Protein AF-A0A3P6S3J5-F1 (afdb_monomer)

Radius of gyration: 39.76 Å; Cα contacts (8 Å, |Δi|>4): 677; chains: 1; bounding box: 127×67×126 Å

Mean predicted aligned error: 17.48 Å

Sequence (407 aa):
DTSRRCYVRQARTKGVYGDCRWEYVPLNKKGSDGKDLYALHINPLEGKDSGTLGDWAENASVNATPPWREPFCREYYTHTTMLVINKPVKVLTCVEMFKDFELLQEANIPGLDASSAKSMTGMFKGTPSLKKLCIKSTFRIAEDAGLDEAGTRAGTHWARKANREDGAEVDQDKQVFESVRALADFHNEKTKRSSDVNTESYLRITPKLVVTFDKGADDVRGTMDPQQFSYGEEKALTKNAYQRDGHAFVGWEDVAGNSYADEELFKNTYPDEDKSIVLTTQWEAHNSSTISDVSGPGTEKVSDKVCEGEGGNQLEGEQCHQDGLVSELTKLQGSTLLANHEPVLSDPAISTLEGPAGRAEQLEPVVSEEPELQNIGLGEPNRGDLPDVPVQATKPEQPVDQATQSE

Organism: Cylicostephanus goldi (NCBI:txid71465)

pLDDT: mean 73.44, std 27.72, range [25.38, 98.69]

Secondary structure (DSSP, 8-state):
--------PPP--EEEETTEEEEEEEEEEE-TTSPEEEEEEEEEPTT-S-EEE--TTTT-SS----TTTSGGGHHHHTTEEEEE--S-EEES--TTTTTT-TT--EEE-TTEE-TT-S--TTTTTT-TT--EEEEETTPPPPGGGSTTTTTTTT-SEEEEPP--TT----GGG--EESSHHHHHHHHHHHTTT-SS--EEEEEEE--EEEEEEE-SSTT-B-----EEEETT-EEEPPPP--B-TTEEEEEEEETT--EE-TT-EEE----SS-EEEEEEEEEEE---------------------------------------------------------PPP-----------------------------------------------PPPPP----------

Nearest PDB structures (foldseek):
  7yl4-assembly2_B  TM=4.710E-01  e=2.120E-02  Lactococcus lactis subsp. lactis
  7yl5-assembly2_B  TM=4.310E-01  e=3.174E-02  Lactococcus lactis subsp. lactis
  7yl6-assembly1_A  TM=3.461E-01  e=2.670E-02  Lactococcus lactis subsp. lactis
  6rqh-assembly1_N  TM=1.604E-01  e=5.062E+00  Saccharomyces cerevisiae

Structure (mmCIF, N/CA/C/O backbone):
data_AF-A0A3P6S3J5-F1
#
_entry.id   AF-A0A3P6S3J5-F1
#
loop_
_atom_site.group_PDB
_atom_site.id
_atom_site.type_symbol
_atom_site.label_atom_id
_atom_site.label_alt_id
_atom_site.label_comp_id
_atom_site.label_asym_id
_atom_site.label_entity_id
_atom_site.label_seq_id
_atom_site.pdbx_PDB_ins_code
_atom_site.Cartn_x
_atom_site.Cartn_y
_atom_site.Cartn_z
_atom_site.occupancy
_atom_site.B_iso_or_equiv
_atom_site.auth_seq_id
_atom_site.auth_comp_id
_atom_site.auth_asym_id
_atom_site.auth_atom_id
_atom_site.pdbx_PDB_model_num
ATOM 1 N N . ASP A 1 1 ? 9.937 -18.640 55.250 1.00 44.72 1 ASP A N 1
ATOM 2 C CA . ASP A 1 1 ? 9.292 -19.188 54.050 1.00 44.72 1 ASP A CA 1
ATOM 3 C C . ASP A 1 1 ? 8.606 -18.048 53.302 1.00 44.72 1 ASP A C 1
ATOM 5 O O . ASP A 1 1 ? 7.521 -17.619 53.672 1.00 44.72 1 ASP A O 1
ATOM 9 N N . THR A 1 2 ? 9.319 -17.414 52.370 1.00 45.62 2 THR A N 1
ATOM 10 C CA . THR A 1 2 ? 8.821 -16.271 51.592 1.00 45.62 2 THR A CA 1
ATOM 11 C C . THR A 1 2 ? 8.335 -16.781 50.243 1.00 45.62 2 THR A C 1
ATOM 13 O O . THR A 1 2 ? 9.068 -16.784 49.255 1.00 45.62 2 THR A O 1
ATOM 16 N N . SER A 1 3 ? 7.076 -17.222 50.204 1.00 47.31 3 SER A N 1
ATOM 17 C CA . SER A 1 3 ? 6.379 -17.529 48.954 1.00 47.31 3 SER A CA 1
ATOM 18 C C . SER A 1 3 ? 6.344 -16.272 48.074 1.00 47.31 3 SER A C 1
ATOM 20 O O . SER A 1 3 ? 5.560 -15.346 48.297 1.00 47.31 3 SER A O 1
ATOM 22 N N . ARG A 1 4 ? 7.241 -16.209 47.081 1.00 50.59 4 ARG A N 1
ATOM 23 C CA . ARG A 1 4 ? 7.171 -15.232 45.991 1.00 50.59 4 ARG A CA 1
ATOM 24 C C . ARG A 1 4 ? 5.933 -15.569 45.166 1.00 50.59 4 ARG A C 1
ATOM 26 O O . ARG A 1 4 ? 5.935 -16.530 44.402 1.00 50.59 4 ARG A O 1
ATOM 33 N N . ARG A 1 5 ? 4.872 -14.777 45.322 1.00 56.22 5 ARG A N 1
ATOM 34 C CA . ARG A 1 5 ? 3.719 -14.821 44.418 1.00 56.22 5 ARG A CA 1
ATOM 35 C C . ARG A 1 5 ? 4.158 -14.273 43.063 1.00 56.22 5 ARG A C 1
ATOM 37 O O . ARG A 1 5 ? 4.321 -13.067 42.897 1.00 56.22 5 ARG A O 1
ATOM 44 N N . CYS A 1 6 ? 4.377 -15.163 42.107 1.00 55.47 6 CYS A N 1
ATOM 45 C CA . CYS A 1 6 ? 4.546 -14.796 40.710 1.00 55.47 6 CYS A CA 1
ATOM 46 C C . CYS A 1 6 ? 3.151 -14.559 40.119 1.00 55.47 6 CYS A C 1
ATOM 48 O O . CYS A 1 6 ? 2.365 -15.495 40.001 1.00 55.47 6 CYS A O 1
ATOM 50 N N . TYR A 1 7 ? 2.824 -13.317 39.761 1.00 55.00 7 TYR A N 1
ATOM 51 C CA . TYR A 1 7 ? 1.619 -13.035 38.984 1.00 55.00 7 TYR A CA 1
ATOM 52 C C . TYR A 1 7 ? 1.885 -13.412 37.525 1.00 55.00 7 TYR A C 1
ATOM 54 O O . TYR A 1 7 ? 2.665 -12.750 36.840 1.00 55.00 7 TYR A O 1
ATOM 62 N N . VAL A 1 8 ? 1.251 -14.480 37.044 1.00 57.41 8 VAL A N 1
ATOM 63 C CA . VAL A 1 8 ? 1.220 -14.799 35.613 1.00 57.41 8 VAL A CA 1
ATOM 64 C C . VAL A 1 8 ? 0.181 -13.879 34.976 1.00 57.41 8 VAL A C 1
ATOM 66 O O . VAL A 1 8 ? -0.997 -13.942 35.324 1.00 57.41 8 VAL A O 1
ATOM 69 N N . ARG A 1 9 ? 0.599 -12.983 34.072 1.00 58.12 9 ARG A N 1
ATOM 70 C CA . ARG A 1 9 ? -0.354 -12.182 33.290 1.00 58.12 9 ARG A CA 1
ATOM 71 C C . ARG A 1 9 ? -1.135 -13.124 32.379 1.00 58.12 9 ARG A C 1
ATOM 73 O O . ARG A 1 9 ? -0.548 -13.782 31.527 1.00 58.12 9 ARG A O 1
ATOM 80 N N . GLN A 1 10 ? -2.449 -13.186 32.566 1.00 62.53 10 GLN A N 1
ATOM 81 C CA . GLN A 1 10 ? -3.323 -13.978 31.712 1.00 62.53 10 GLN A CA 1
ATOM 82 C C . GLN A 1 10 ? -3.428 -13.297 30.344 1.00 62.53 10 GLN A C 1
ATOM 84 O O . GLN A 1 10 ? -3.779 -12.119 30.253 1.00 62.53 10 GLN A O 1
ATOM 89 N N . ALA A 1 11 ? -3.091 -14.029 29.285 1.00 75.50 11 ALA A N 1
ATOM 90 C CA . ALA A 1 11 ? -3.279 -13.564 27.921 1.00 75.50 11 ALA A CA 1
ATOM 91 C C . ALA A 1 11 ? -4.762 -13.248 27.676 1.00 75.50 11 ALA A C 1
ATOM 93 O O . ALA A 1 11 ? -5.639 -14.037 28.038 1.00 75.50 11 ALA A O 1
ATOM 94 N N . ARG A 1 12 ? -5.045 -12.095 27.061 1.00 84.69 12 ARG A N 1
ATOM 95 C CA . ARG A 1 12 ? -6.411 -11.671 26.742 1.00 84.69 12 ARG A CA 1
ATOM 96 C C . ARG A 1 12 ? -6.571 -11.571 25.235 1.00 84.69 12 ARG A C 1
ATOM 98 O O . ARG A 1 12 ? -6.065 -10.648 24.612 1.00 84.69 12 ARG A O 1
ATOM 105 N N . THR A 1 13 ? -7.310 -12.515 24.668 1.00 93.25 13 THR A N 1
ATOM 106 C CA . THR A 1 13 ? -7.604 -12.554 23.230 1.00 93.25 13 THR A CA 1
ATOM 107 C C . THR A 1 13 ? -8.918 -11.884 22.869 1.00 93.25 13 THR A C 1
ATOM 109 O O . THR A 1 13 ? -9.189 -11.704 21.692 1.00 93.25 13 THR A O 1
ATOM 112 N N . LYS A 1 14 ? -9.746 -11.511 23.848 1.00 96.12 14 LYS A N 1
ATOM 113 C CA . LYS A 1 14 ? -11.037 -10.863 23.616 1.00 96.12 14 LYS A CA 1
ATOM 114 C C . LYS A 1 14 ? -11.444 -9.939 24.754 1.00 96.12 14 LYS A C 1
ATOM 116 O O . LYS A 1 14 ? -11.035 -10.115 25.908 1.00 96.12 14 LYS A O 1
ATOM 121 N N . GLY A 1 15 ? -12.312 -8.985 24.459 1.00 95.62 15 GLY A N 1
ATOM 122 C CA . GLY A 1 15 ? -12.855 -8.077 25.455 1.00 95.62 15 GLY A CA 1
ATOM 123 C C . GLY A 1 15 ? -14.057 -7.295 24.957 1.00 95.62 15 GLY A C 1
ATOM 124 O O . GLY A 1 15 ? -14.462 -7.403 23.805 1.00 95.62 15 GLY A O 1
ATOM 125 N N . VAL A 1 16 ? -14.623 -6.512 25.869 1.00 96.38 16 VAL A N 1
ATOM 126 C CA . VAL A 1 16 ? -15.718 -5.579 25.603 1.00 96.38 16 VAL A CA 1
ATOM 127 C C . VAL A 1 16 ? -15.215 -4.180 25.919 1.00 96.38 16 VAL A C 1
ATOM 129 O O . VAL A 1 16 ? -14.480 -3.998 26.894 1.00 96.38 16 VAL A O 1
ATOM 132 N N . TYR A 1 17 ? -15.577 -3.213 25.086 1.00 95.31 17 TYR A N 1
ATOM 133 C CA . TYR A 1 17 ? -15.304 -1.802 25.316 1.00 95.31 17 TYR A CA 1
ATOM 134 C C . TYR A 1 17 ? -16.417 -0.961 24.692 1.00 95.31 17 TYR A C 1
ATOM 136 O O . TYR A 1 17 ? -16.698 -1.087 23.499 1.00 95.31 17 TYR A O 1
ATOM 144 N N . GLY A 1 18 ? -17.079 -0.143 25.512 1.00 94.19 18 GLY A N 1
ATOM 145 C CA . GLY A 1 18 ? -18.367 0.442 25.141 1.00 94.19 18 GLY A CA 1
ATOM 146 C C . GLY A 1 18 ? -19.374 -0.651 24.771 1.00 94.19 18 GLY A C 1
ATOM 147 O O . GLY A 1 18 ? -19.492 -1.662 25.461 1.00 94.19 18 GLY A O 1
ATOM 148 N N . ASP A 1 19 ? -20.035 -0.470 23.632 1.00 96.06 19 ASP A N 1
ATOM 149 C CA . ASP A 1 19 ? -21.041 -1.389 23.087 1.00 96.06 19 ASP A CA 1
ATOM 150 C C . ASP A 1 19 ? -20.482 -2.380 22.059 1.00 96.06 19 ASP A C 1
ATOM 152 O O . ASP A 1 19 ? -21.228 -2.971 21.272 1.00 96.06 19 ASP A O 1
ATOM 156 N N . CYS A 1 20 ? -19.162 -2.557 22.047 1.00 97.94 20 CYS A N 1
ATOM 157 C CA . CYS A 1 20 ? -18.472 -3.408 21.090 1.00 97.94 20 CYS A CA 1
ATOM 158 C C . CYS A 1 20 ? -17.677 -4.510 21.787 1.00 97.94 20 CYS A C 1
ATOM 160 O O . CYS A 1 20 ? -17.110 -4.323 22.866 1.00 97.94 20 CYS A O 1
ATOM 162 N N . ARG A 1 21 ? -17.575 -5.653 21.113 1.00 97.44 21 ARG A N 1
ATOM 163 C CA . ARG A 1 21 ? -16.628 -6.726 21.409 1.00 97.44 21 ARG A CA 1
ATOM 164 C C . ARG A 1 21 ? -15.455 -6.658 20.441 1.00 97.44 21 ARG A C 1
ATOM 166 O O . ARG A 1 21 ? -15.646 -6.454 19.243 1.00 97.44 21 ARG A O 1
ATOM 173 N N . TRP A 1 22 ? -14.258 -6.882 20.961 1.00 98.12 22 TRP A N 1
ATOM 174 C CA . TRP A 1 22 ? -13.060 -7.125 20.167 1.00 98.12 22 TRP A CA 1
ATOM 175 C C . TRP A 1 22 ? -12.537 -8.530 20.450 1.00 98.12 22 TRP A C 1
ATOM 177 O O . TRP A 1 22 ? -12.626 -9.009 21.584 1.00 98.12 22 TRP A O 1
ATOM 187 N N . GLU A 1 23 ? -11.995 -9.194 19.435 1.00 98.00 23 GLU A N 1
ATOM 188 C CA . GLU A 1 23 ? -11.383 -10.513 19.578 1.00 98.00 23 GLU A CA 1
ATOM 189 C C . GLU A 1 23 ? -10.302 -10.784 18.529 1.00 98.00 23 GLU A C 1
ATOM 191 O O . GLU A 1 23 ? -10.434 -10.409 17.366 1.00 98.00 23 GLU A O 1
ATOM 196 N N . TYR A 1 24 ? -9.252 -11.484 18.946 1.00 98.25 24 TYR A N 1
ATOM 197 C CA . TYR A 1 24 ? -8.249 -12.086 18.083 1.00 98.25 24 TYR A CA 1
ATOM 198 C C . TYR A 1 24 ? -8.697 -13.495 17.706 1.00 98.25 24 TYR A C 1
ATOM 200 O O . TYR A 1 24 ? -8.705 -14.404 18.539 1.00 98.25 24 TYR A O 1
ATOM 208 N N . VAL A 1 25 ? -9.068 -13.670 16.442 1.00 97.69 25 VAL A N 1
ATOM 209 C CA . VAL A 1 25 ? -9.497 -14.944 15.865 1.00 97.69 25 VAL A CA 1
ATOM 210 C C . VAL A 1 25 ? -8.290 -15.616 15.201 1.00 97.69 25 VAL A C 1
ATOM 212 O O . VAL A 1 25 ? -7.698 -15.014 14.302 1.00 97.69 25 VAL A O 1
ATOM 215 N N . PRO A 1 26 ? -7.893 -16.835 15.610 1.00 96.62 26 PRO A N 1
ATOM 216 C CA . PRO A 1 26 ? -6.816 -17.569 14.949 1.00 96.62 26 PRO A CA 1
ATOM 217 C C . PRO A 1 26 ? -7.159 -17.870 13.488 1.00 96.62 26 PRO A C 1
ATOM 219 O O . PRO A 1 26 ? -8.262 -18.316 13.177 1.00 96.62 26 PRO A O 1
ATOM 222 N N . LEU A 1 27 ? -6.193 -17.687 12.590 1.00 96.44 27 LEU A N 1
ATOM 223 C CA . LEU A 1 27 ? -6.346 -17.961 11.157 1.00 96.44 27 LEU A CA 1
ATOM 224 C C . LEU A 1 27 ? -5.968 -19.394 10.763 1.00 96.44 27 LEU A C 1
ATOM 226 O O . LEU A 1 27 ? -5.985 -19.718 9.577 1.00 96.44 27 LEU A O 1
ATOM 230 N N . ASN A 1 28 ? -5.585 -20.239 11.729 1.00 94.38 28 ASN A N 1
ATOM 231 C CA . ASN A 1 28 ? -5.026 -21.578 11.493 1.00 94.38 28 ASN A CA 1
ATOM 232 C C . ASN A 1 28 ? -3.849 -21.561 10.497 1.00 94.38 28 ASN A C 1
ATOM 234 O O . ASN A 1 28 ? -3.666 -22.476 9.696 1.00 94.38 28 ASN A O 1
ATOM 238 N N . LYS A 1 29 ? -3.057 -20.484 10.538 1.00 95.06 29 LYS A N 1
ATOM 239 C CA . LYS A 1 29 ? -1.843 -20.273 9.747 1.00 95.06 29 LYS A CA 1
ATOM 240 C C . LYS A 1 29 ? -0.713 -19.880 10.682 1.00 95.06 29 LYS A C 1
ATOM 242 O O . LYS A 1 29 ? -0.954 -19.215 11.690 1.00 95.06 29 LYS A O 1
ATOM 247 N N . LYS A 1 30 ? 0.508 -20.261 10.319 1.00 94.81 30 LYS A N 1
ATOM 248 C CA . LYS A 1 30 ? 1.717 -19.881 11.046 1.00 94.81 30 LYS A CA 1
ATOM 249 C C . LYS A 1 30 ? 2.467 -18.771 10.315 1.00 94.81 30 LYS A C 1
ATOM 251 O O . LYS A 1 30 ? 2.513 -18.765 9.085 1.00 94.81 30 LYS A O 1
ATOM 256 N N . GLY A 1 31 ? 3.032 -17.840 11.076 1.00 92.44 31 GLY A N 1
ATOM 257 C CA . GLY A 1 31 ? 3.996 -16.863 10.589 1.00 92.44 31 GLY A CA 1
ATOM 258 C C . GLY A 1 31 ? 5.340 -17.513 10.268 1.00 92.44 31 GLY A C 1
ATOM 259 O O . GLY A 1 31 ? 5.565 -18.694 10.539 1.00 92.44 31 GLY A O 1
ATOM 260 N N . SER A 1 32 ? 6.264 -16.725 9.719 1.00 90.31 32 SER A N 1
ATOM 261 C CA . SER A 1 32 ? 7.638 -17.168 9.443 1.00 90.31 32 SER A CA 1
ATOM 262 C C . SER A 1 32 ? 8.404 -17.584 10.703 1.00 90.31 32 SER A C 1
ATOM 264 O O . SER A 1 32 ? 9.364 -18.340 10.616 1.00 90.31 32 SER A O 1
ATOM 266 N N . ASP A 1 33 ? 7.981 -17.104 11.870 1.00 92.75 33 ASP A N 1
ATOM 267 C CA . ASP A 1 33 ? 8.533 -17.446 13.180 1.00 92.75 33 ASP A CA 1
ATOM 268 C C . ASP A 1 33 ? 7.854 -18.670 13.831 1.00 92.75 33 ASP A C 1
ATOM 270 O O . ASP A 1 33 ? 8.162 -19.022 14.969 1.00 92.75 33 ASP A O 1
ATOM 274 N N . GLY A 1 34 ? 6.922 -19.324 13.127 1.00 93.69 34 GLY A N 1
ATOM 275 C CA . GLY A 1 34 ? 6.191 -20.497 13.606 1.00 93.69 34 GLY A CA 1
ATOM 276 C C . GLY A 1 34 ? 5.032 -20.195 14.564 1.00 93.69 34 GLY A C 1
ATOM 277 O O . GLY A 1 34 ? 4.381 -21.137 15.031 1.00 93.69 34 GLY A O 1
ATOM 278 N N . LYS A 1 35 ? 4.733 -18.922 14.857 1.00 94.00 35 LYS A N 1
ATOM 279 C CA . LYS A 1 35 ? 3.610 -18.529 15.726 1.00 94.00 35 LYS A CA 1
ATOM 280 C C . LYS A 1 35 ? 2.300 -18.409 14.965 1.00 94.00 35 LYS A C 1
ATOM 282 O O . LYS A 1 35 ? 2.291 -18.243 13.750 1.00 94.00 35 LYS A O 1
ATOM 287 N N . ASP A 1 36 ? 1.183 -18.538 15.677 1.00 95.75 36 ASP A N 1
ATOM 288 C CA . ASP A 1 36 ? -0.149 -18.402 15.082 1.00 95.75 36 ASP A CA 1
ATOM 289 C C . ASP A 1 36 ? -0.396 -16.983 14.572 1.00 95.75 36 ASP A C 1
ATOM 291 O O . ASP A 1 36 ? -0.027 -16.004 15.216 1.00 9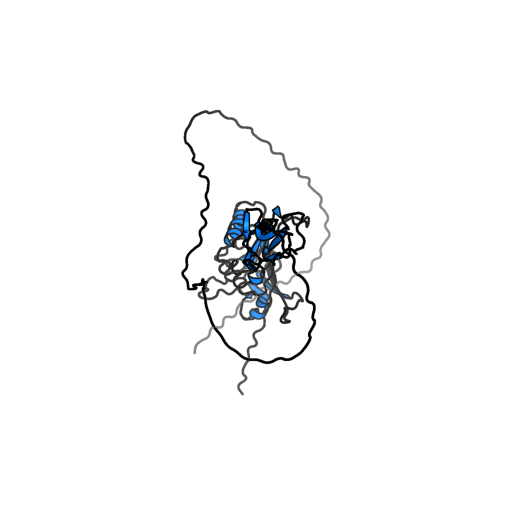5.75 36 ASP A O 1
ATOM 295 N N . LEU A 1 37 ? -1.045 -16.889 13.415 1.00 97.69 37 LEU A N 1
ATOM 296 C CA . LEU A 1 37 ? -1.517 -15.633 12.847 1.00 97.69 37 LEU A CA 1
ATOM 297 C C . LEU A 1 37 ? -2.981 -15.405 13.208 1.00 97.69 37 LEU A C 1
ATOM 299 O O . LEU A 1 37 ? -3.774 -16.350 13.268 1.00 97.69 37 LEU A O 1
ATOM 303 N N . TYR A 1 38 ? -3.347 -14.140 13.380 1.00 98.25 38 TYR A N 1
ATOM 304 C CA . TYR A 1 38 ? -4.674 -13.744 13.839 1.00 98.25 38 TYR A CA 1
ATOM 305 C C . TYR A 1 38 ? -5.348 -12.748 12.893 1.00 98.25 38 TYR A C 1
ATOM 307 O O . TYR A 1 38 ? -4.692 -12.025 12.133 1.00 98.25 38 TYR A O 1
ATOM 315 N N . ALA A 1 39 ? -6.673 -12.697 12.982 1.00 98.50 39 ALA A N 1
ATOM 316 C CA . ALA A 1 39 ? -7.483 -11.566 12.563 1.00 98.50 39 ALA A CA 1
ATOM 317 C C . ALA A 1 39 ? -8.050 -10.862 13.800 1.00 98.50 39 ALA A C 1
ATOM 319 O O . ALA A 1 39 ? -8.567 -11.525 14.698 1.00 98.50 39 ALA A O 1
ATOM 320 N N . LEU A 1 40 ? -7.990 -9.533 13.845 1.00 98.69 40 LEU A N 1
ATOM 321 C CA . LEU A 1 40 ? -8.682 -8.751 14.867 1.00 98.69 40 LEU A CA 1
ATOM 322 C C . LEU A 1 40 ? -10.076 -8.390 14.357 1.00 98.69 40 LEU A C 1
ATOM 324 O O . LEU A 1 40 ? -10.226 -7.648 13.387 1.00 98.69 40 LEU A O 1
ATOM 328 N N . HIS A 1 41 ? -11.092 -8.905 15.036 1.00 98.62 41 HIS A N 1
ATOM 329 C CA . HIS A 1 41 ? -12.488 -8.590 14.781 1.00 98.62 41 HIS A CA 1
ATOM 330 C C . HIS A 1 41 ? -12.963 -7.567 15.807 1.00 98.62 41 HIS A C 1
ATOM 332 O O . HIS A 1 41 ? -12.813 -7.794 17.007 1.00 98.62 41 HIS A O 1
ATOM 338 N N . ILE A 1 42 ? -13.584 -6.477 15.355 1.00 98.44 42 ILE A N 1
ATOM 339 C CA . ILE A 1 42 ? -14.280 -5.525 16.230 1.00 98.44 42 ILE A CA 1
ATOM 340 C C . ILE A 1 42 ? -15.710 -5.398 15.723 1.00 98.44 42 ILE A C 1
ATOM 342 O O . ILE A 1 42 ? -15.941 -5.026 14.576 1.00 98.44 42 ILE A O 1
ATOM 346 N N . ASN A 1 43 ? -16.673 -5.755 16.566 1.00 97.50 43 ASN A N 1
ATOM 347 C CA . ASN A 1 43 ? -18.085 -5.795 16.204 1.00 97.50 43 ASN A CA 1
ATOM 348 C C . ASN A 1 43 ? -18.950 -5.271 17.354 1.00 97.50 43 ASN A C 1
ATOM 350 O O . ASN A 1 43 ? -18.525 -5.351 18.510 1.00 97.50 43 ASN A O 1
ATOM 354 N N . PRO A 1 44 ? -20.182 -4.817 17.078 1.00 98.00 44 PRO A N 1
ATOM 355 C CA . PRO A 1 44 ? -21.180 -4.601 18.116 1.00 98.00 44 PRO A CA 1
ATOM 356 C C . PRO A 1 44 ? -21.368 -5.850 18.987 1.00 98.00 44 PRO A C 1
ATOM 358 O O . PRO A 1 44 ? -21.107 -6.980 18.549 1.00 98.00 44 PRO A O 1
ATOM 361 N N . LEU A 1 45 ? -21.820 -5.652 20.225 1.00 96.88 45 LEU A N 1
ATOM 362 C CA . LEU A 1 45 ? -22.255 -6.756 21.081 1.00 96.88 45 LEU A CA 1
ATOM 363 C C . LEU A 1 45 ? -23.363 -7.580 20.405 1.00 96.88 45 LEU A C 1
ATOM 365 O O . LEU A 1 45 ? -24.078 -7.105 19.522 1.00 96.88 45 LEU A O 1
ATOM 369 N N . GLU A 1 46 ? -23.482 -8.842 20.812 1.00 93.62 46 GLU A N 1
ATOM 370 C CA . GLU A 1 46 ? -24.476 -9.762 20.261 1.00 93.62 46 GLU A CA 1
ATOM 371 C C . GLU A 1 46 ? -25.897 -9.187 20.386 1.00 93.62 46 GLU A C 1
ATOM 373 O O . GLU A 1 46 ? -26.244 -8.569 21.391 1.00 93.62 46 GLU A O 1
ATOM 378 N N . GLY A 1 47 ? -26.697 -9.338 19.327 1.00 92.56 47 GLY A N 1
ATOM 379 C CA . GLY A 1 47 ? -28.038 -8.756 19.238 1.00 92.56 47 GLY A CA 1
ATOM 380 C C . GLY A 1 47 ? -28.091 -7.263 18.889 1.00 92.56 47 GLY A C 1
ATOM 381 O O . GLY A 1 47 ? -29.190 -6.743 18.725 1.00 92.56 47 GLY A O 1
ATOM 382 N N . LYS A 1 48 ? -26.952 -6.568 18.741 1.00 94.50 48 LYS A N 1
ATOM 383 C CA . LYS A 1 48 ? -26.915 -5.173 18.272 1.00 94.50 48 LYS A CA 1
ATOM 384 C C . LYS A 1 48 ? -26.575 -5.070 16.781 1.00 94.50 48 LYS A C 1
ATOM 386 O O . LYS A 1 48 ? -25.660 -5.738 16.282 1.00 94.50 48 LYS A O 1
ATOM 391 N N . ASP A 1 49 ? -27.272 -4.170 16.090 1.00 94.50 49 ASP A N 1
ATOM 392 C CA . ASP A 1 49 ? -27.004 -3.823 14.686 1.00 94.50 49 ASP A CA 1
ATOM 393 C C . ASP A 1 49 ? -25.880 -2.794 14.535 1.00 94.50 49 ASP A C 1
ATOM 395 O O . ASP A 1 49 ? -25.233 -2.718 13.491 1.00 94.50 49 ASP A O 1
ATOM 399 N N . SER A 1 50 ? -25.603 -2.034 15.595 1.00 96.75 50 SER A N 1
ATOM 400 C CA . SER A 1 50 ? -24.517 -1.062 15.664 1.00 96.75 50 SER A CA 1
ATOM 401 C C . SER A 1 50 ? -23.923 -0.988 17.070 1.00 96.75 50 SER A C 1
ATOM 403 O O . SER A 1 50 ? -24.538 -1.401 18.055 1.00 96.75 50 SER A O 1
ATOM 405 N N . GLY A 1 51 ? -22.695 -0.489 17.167 1.00 97.19 51 GLY A N 1
ATOM 406 C CA . GLY A 1 51 ? -21.987 -0.323 18.432 1.00 97.19 51 GLY A CA 1
ATOM 407 C C . GLY A 1 51 ? -21.222 0.991 18.470 1.00 97.19 51 GLY A C 1
ATOM 408 O O . GLY A 1 51 ? -20.898 1.561 17.431 1.00 97.19 51 GLY A O 1
ATOM 409 N N . THR A 1 52 ? -20.931 1.471 19.675 1.00 97.44 52 THR A N 1
ATOM 410 C CA . THR A 1 52 ? -20.056 2.626 19.901 1.00 97.44 52 THR A CA 1
ATOM 411 C C . THR A 1 52 ? -18.880 2.195 20.766 1.00 97.44 52 THR A C 1
ATOM 413 O O . THR A 1 52 ? -19.075 1.639 21.850 1.00 97.44 52 THR A O 1
ATOM 416 N N . LEU A 1 53 ? -17.661 2.425 20.285 1.00 95.94 53 LEU A N 1
ATOM 417 C CA . LEU A 1 53 ? -16.449 2.326 21.094 1.00 95.94 53 LEU A CA 1
ATOM 418 C C . LEU A 1 53 ? -16.275 3.616 21.903 1.00 95.94 53 LEU A C 1
ATOM 420 O O . LEU A 1 53 ? -16.521 4.709 21.395 1.00 95.94 53 LEU A O 1
ATOM 424 N N . GLY A 1 54 ? -15.832 3.483 23.154 1.00 89.12 54 GLY A N 1
ATOM 425 C CA . GLY A 1 54 ? -15.489 4.631 23.996 1.00 89.12 54 GLY A CA 1
ATOM 426 C C . GLY A 1 54 ? -14.260 5.403 23.497 1.00 89.12 54 GLY A C 1
ATOM 427 O O . GLY A 1 54 ? -13.611 5.020 22.522 1.00 89.12 54 GLY A O 1
ATOM 428 N N . ASP A 1 55 ? -13.926 6.484 24.193 1.00 91.62 55 ASP A N 1
ATOM 429 C CA . ASP A 1 55 ? -12.738 7.290 23.921 1.00 91.62 55 ASP A CA 1
ATOM 430 C C . ASP A 1 55 ? -11.568 6.844 24.817 1.00 91.62 55 ASP A C 1
ATOM 432 O O . ASP A 1 55 ? -11.489 7.210 25.989 1.00 91.62 55 ASP A O 1
ATOM 436 N N . TRP A 1 56 ? -10.642 6.041 24.282 1.00 92.50 56 TRP A N 1
ATOM 437 C CA . TRP A 1 56 ? -9.433 5.627 25.017 1.00 92.50 56 TRP A CA 1
ATOM 438 C C . TRP A 1 56 ? -8.343 6.711 25.057 1.00 92.50 56 TRP A C 1
ATOM 440 O O . TRP A 1 56 ? -7.286 6.493 25.650 1.00 92.50 56 TRP A O 1
ATOM 450 N N . ALA A 1 57 ? -8.575 7.867 24.429 1.00 88.44 57 ALA A N 1
ATOM 451 C CA . ALA A 1 57 ? -7.633 8.978 24.353 1.00 88.44 57 ALA A CA 1
ATOM 452 C C . ALA A 1 57 ? -8.060 10.197 25.191 1.00 88.44 57 ALA A C 1
ATOM 454 O O . ALA A 1 57 ? -7.264 11.122 25.332 1.00 88.44 57 ALA A O 1
ATOM 455 N N . GLU A 1 58 ? -9.262 10.195 25.784 1.00 80.19 58 GLU A N 1
ATOM 456 C CA . GLU A 1 58 ? -9.884 11.357 26.445 1.00 80.19 58 GLU A CA 1
ATOM 457 C C . GLU A 1 58 ? -9.005 12.034 27.514 1.00 80.19 58 GLU A C 1
ATOM 459 O O . GLU A 1 58 ? -9.112 13.238 27.718 1.00 80.19 58 GLU A O 1
ATOM 464 N N . ASN A 1 59 ? -8.094 11.287 28.150 1.00 67.94 59 ASN A N 1
ATOM 465 C CA . ASN A 1 59 ? -7.180 11.787 29.187 1.00 67.94 59 ASN A CA 1
ATOM 466 C C . ASN A 1 59 ? -5.713 11.368 28.969 1.00 67.94 59 ASN A C 1
ATOM 468 O O . ASN A 1 59 ? -4.918 11.349 29.912 1.00 67.94 59 ASN A O 1
ATOM 472 N N . ALA A 1 60 ? -5.338 10.967 27.753 1.00 65.69 60 ALA A N 1
ATOM 473 C CA . ALA A 1 60 ? -3.996 10.461 27.493 1.00 65.69 60 ALA A CA 1
ATOM 474 C C . ALA A 1 60 ? -2.977 11.615 27.430 1.00 65.69 60 ALA A C 1
ATOM 476 O O . ALA A 1 60 ? -2.851 12.285 26.410 1.00 65.69 60 ALA A O 1
ATOM 477 N N . SER A 1 61 ? -2.220 11.839 28.512 1.00 55.81 61 SER A N 1
ATOM 478 C CA . SER A 1 61 ? -1.070 12.760 28.501 1.00 55.81 61 SER A CA 1
ATOM 479 C C . SER A 1 61 ? 0.153 12.160 27.792 1.00 55.81 61 SER A C 1
ATOM 481 O O . SER A 1 61 ? 0.982 12.903 27.273 1.00 55.81 61 SER A O 1
ATOM 483 N N . VAL A 1 62 ? 0.248 10.822 27.742 1.00 54.50 62 VAL A N 1
ATOM 484 C CA . VAL A 1 62 ? 1.248 10.038 27.000 1.00 54.50 62 VAL A CA 1
ATOM 485 C C . VAL A 1 62 ? 0.622 8.676 26.629 1.00 54.50 62 VAL A C 1
ATOM 487 O O . VAL A 1 62 ? 0.108 7.992 27.509 1.00 54.50 62 VAL A O 1
ATOM 490 N N . ASN A 1 63 ? 0.683 8.264 25.355 1.00 63.78 63 ASN A N 1
ATOM 491 C CA . ASN A 1 63 ? 0.288 6.936 24.833 1.00 63.78 63 ASN A CA 1
ATOM 492 C C . ASN A 1 63 ? -1.185 6.508 25.032 1.00 63.78 63 ASN A C 1
ATOM 494 O O . ASN A 1 63 ? -1.487 5.609 25.821 1.00 63.78 63 ASN A O 1
ATOM 498 N N . ALA A 1 64 ? -2.102 7.072 24.238 1.00 83.69 64 ALA A N 1
ATOM 499 C CA . ALA A 1 64 ? -3.460 6.538 24.112 1.00 83.69 64 ALA A CA 1
ATOM 500 C C . ALA A 1 64 ? -3.415 5.102 23.551 1.00 83.69 64 ALA A C 1
ATOM 502 O O . ALA A 1 64 ? -3.020 4.885 22.407 1.00 83.69 64 ALA A O 1
ATOM 503 N N . THR A 1 65 ? -3.797 4.114 24.362 1.00 91.50 65 THR A N 1
ATOM 504 C CA . THR A 1 65 ? -3.711 2.692 23.996 1.00 91.50 65 THR A CA 1
ATOM 505 C C . THR A 1 65 ? -5.114 2.094 23.932 1.00 91.50 65 THR A C 1
ATOM 507 O O . THR A 1 65 ? -5.797 2.061 24.955 1.00 91.50 65 THR A O 1
ATOM 510 N N . PRO A 1 66 ? -5.580 1.613 22.764 1.00 94.69 66 PRO A N 1
ATOM 511 C CA . PRO A 1 66 ? -6.871 0.945 22.692 1.00 94.69 66 PRO A CA 1
ATOM 512 C C . PRO A 1 66 ? -6.835 -0.408 23.428 1.00 94.69 66 PRO A C 1
ATOM 514 O O . PRO A 1 66 ? -5.776 -1.040 23.508 1.00 94.69 66 PRO A O 1
ATOM 517 N N . PRO A 1 67 ? -7.989 -0.936 23.881 1.00 94.62 67 PRO A N 1
ATOM 518 C CA . PRO A 1 67 ? -8.060 -2.167 24.680 1.00 94.62 67 PRO A CA 1
ATOM 519 C C . PRO A 1 67 ? -7.392 -3.403 24.055 1.00 94.62 67 PRO A C 1
ATOM 521 O O . PRO A 1 67 ? -6.908 -4.282 24.768 1.00 94.62 67 PRO A O 1
ATOM 524 N N . TRP A 1 68 ? -7.362 -3.488 22.723 1.00 96.06 68 TRP A N 1
ATOM 525 C CA . TRP A 1 68 ? -6.727 -4.584 21.987 1.00 96.06 68 TRP A CA 1
ATOM 526 C C . TRP A 1 68 ? -5.218 -4.385 21.773 1.00 96.06 68 TRP A C 1
ATOM 528 O O . TRP A 1 68 ? -4.551 -5.339 21.386 1.00 96.06 68 TRP A O 1
ATOM 538 N N . ARG A 1 69 ? -4.647 -3.209 22.068 1.00 95.06 69 ARG A N 1
ATOM 539 C CA . ARG A 1 69 ? -3.190 -2.951 22.048 1.00 95.06 69 ARG A CA 1
ATOM 540 C C . ARG A 1 69 ? -2.534 -2.910 23.424 1.00 95.06 69 ARG A C 1
ATOM 542 O O . ARG A 1 69 ? -1.328 -2.679 23.523 1.00 95.06 69 ARG A O 1
ATOM 549 N N . GLU A 1 70 ? -3.294 -3.165 24.479 1.00 92.25 70 GLU A N 1
ATOM 550 C CA . GLU A 1 70 ? -2.754 -3.276 25.831 1.00 92.25 70 GLU A CA 1
ATOM 551 C C . GLU A 1 70 ? -1.558 -4.250 25.894 1.00 92.25 70 GLU A C 1
ATOM 553 O O . GLU A 1 70 ? -1.500 -5.212 25.120 1.00 92.25 70 GLU A O 1
ATOM 558 N N . PRO A 1 71 ? -0.595 -4.079 26.820 1.00 90.88 71 PRO A N 1
ATOM 559 C CA . PRO A 1 71 ? 0.628 -4.884 26.844 1.00 90.88 71 PRO A CA 1
ATOM 560 C C . PRO A 1 71 ? 0.407 -6.403 26.893 1.00 90.88 71 PRO A C 1
ATOM 562 O O . PRO A 1 71 ? 1.237 -7.159 26.395 1.00 90.88 71 PRO A O 1
ATOM 565 N N . PHE A 1 72 ? -0.704 -6.866 27.474 1.00 90.19 72 PHE A N 1
ATOM 566 C CA . PHE A 1 72 ? -1.066 -8.289 27.518 1.00 90.19 72 PHE A CA 1
ATOM 567 C C . PHE A 1 72 ? -1.595 -8.840 26.179 1.00 90.19 72 PHE A C 1
ATOM 569 O O . PHE A 1 72 ? -1.686 -10.055 26.021 1.00 90.19 72 PHE A O 1
ATOM 576 N N . CYS A 1 73 ? -1.927 -7.972 25.220 1.00 93.31 73 CYS A N 1
ATOM 577 C CA . CYS A 1 73 ? -2.322 -8.325 23.856 1.00 93.31 73 CYS A CA 1
ATOM 578 C C . CYS A 1 73 ? -1.138 -8.339 22.878 1.00 93.31 73 CYS A C 1
ATOM 580 O O . CYS A 1 73 ? -1.338 -8.664 21.710 1.00 93.31 73 CYS A O 1
ATOM 582 N N . ARG A 1 74 ? 0.080 -7.983 23.324 1.00 92.31 74 ARG A N 1
ATOM 583 C CA . ARG A 1 74 ? 1.247 -7.763 22.450 1.00 92.31 74 ARG A CA 1
ATOM 584 C C . ARG A 1 74 ? 1.520 -8.900 21.486 1.00 92.31 74 ARG A C 1
ATOM 586 O O . ARG A 1 74 ? 1.697 -8.650 20.306 1.00 92.31 74 ARG A O 1
ATOM 593 N N . GLU A 1 75 ? 1.516 -10.131 21.978 1.00 91.38 75 GLU A N 1
ATOM 594 C CA . GLU A 1 75 ? 1.749 -11.302 21.135 1.00 91.38 75 GLU A CA 1
ATOM 595 C C . GLU A 1 75 ? 0.696 -11.458 20.028 1.00 91.38 75 GLU A C 1
ATOM 597 O O . GLU A 1 75 ? 1.016 -11.944 18.952 1.00 91.38 75 GLU A O 1
ATOM 602 N N . TYR A 1 76 ? -0.537 -11.004 20.243 1.00 95.25 76 TYR A N 1
ATOM 603 C CA . TYR A 1 76 ? -1.623 -11.167 19.280 1.00 95.25 76 TYR A CA 1
ATOM 604 C C . TYR A 1 76 ? -1.635 -10.062 18.226 1.00 95.25 76 TYR A C 1
ATOM 606 O O . TYR A 1 76 ? -1.736 -10.366 17.036 1.00 95.25 76 TYR A O 1
ATOM 614 N N . TYR A 1 77 ? -1.488 -8.787 18.614 1.00 95.12 77 TYR A N 1
ATOM 615 C CA . TYR A 1 77 ? -1.506 -7.710 17.617 1.00 95.12 77 TYR A CA 1
ATOM 616 C C . TYR A 1 77 ? -0.276 -7.716 16.712 1.00 95.12 77 TYR A C 1
ATOM 618 O O . TYR A 1 77 ? -0.409 -7.434 15.524 1.00 95.12 77 TYR A O 1
ATOM 626 N N . THR A 1 78 ? 0.902 -8.104 17.216 1.00 95.00 78 THR A N 1
ATOM 627 C CA . THR A 1 78 ? 2.098 -8.202 16.363 1.00 95.00 78 THR A CA 1
ATOM 628 C C . THR A 1 78 ? 2.021 -9.364 15.367 1.00 95.00 78 THR A C 1
ATOM 630 O O . THR A 1 78 ? 2.706 -9.323 14.350 1.00 95.00 78 THR A O 1
ATOM 633 N N . HIS A 1 79 ? 1.141 -10.349 15.598 1.00 96.81 79 HIS A N 1
ATOM 634 C CA . HIS A 1 79 ? 0.850 -11.463 14.679 1.00 96.81 79 HIS A CA 1
ATOM 635 C C . HIS A 1 79 ? -0.524 -11.350 14.009 1.00 96.81 79 HIS A C 1
ATOM 637 O O . HIS A 1 79 ? -1.037 -12.313 13.432 1.00 96.81 79 HIS A O 1
ATOM 643 N N . THR A 1 80 ? -1.142 -10.171 14.064 1.00 98.44 80 THR A N 1
ATOM 644 C CA . THR A 1 80 ? -2.394 -9.920 13.358 1.00 98.44 80 THR A CA 1
ATOM 645 C C . THR A 1 80 ? -2.101 -9.538 11.915 1.00 98.44 80 THR A C 1
ATOM 647 O O . THR A 1 80 ? -1.353 -8.604 11.652 1.00 98.44 80 THR A O 1
ATOM 650 N N . THR A 1 81 ? -2.718 -10.255 10.977 1.00 98.44 81 THR A N 1
ATOM 651 C CA . THR A 1 81 ? -2.553 -10.022 9.529 1.00 98.44 81 THR A CA 1
ATOM 652 C C . THR A 1 81 ? -3.788 -9.419 8.874 1.00 98.44 81 THR A C 1
ATOM 654 O O . THR A 1 81 ? -3.701 -8.925 7.750 1.00 98.44 81 THR A O 1
ATOM 657 N N . MET A 1 82 ? -4.922 -9.417 9.576 1.00 98.38 82 MET A N 1
ATOM 658 C CA . MET A 1 82 ? -6.190 -8.922 9.057 1.00 98.38 82 MET A CA 1
ATOM 659 C C . MET A 1 82 ? -6.973 -8.166 10.136 1.00 98.38 82 MET A C 1
ATOM 661 O O . MET A 1 82 ? -7.098 -8.648 11.261 1.00 98.38 82 MET A O 1
ATOM 665 N N . LEU A 1 83 ? -7.528 -7.007 9.791 1.00 98.56 83 LEU A N 1
ATOM 666 C CA . LEU A 1 83 ? -8.555 -6.324 10.584 1.00 98.56 83 LEU A CA 1
ATOM 667 C C . LEU A 1 83 ? -9.915 -6.537 9.930 1.00 98.56 83 LEU A C 1
ATOM 669 O O . LEU A 1 83 ? -10.025 -6.448 8.706 1.00 98.56 83 LEU A O 1
ATOM 673 N N . VAL A 1 84 ? -10.941 -6.782 10.743 1.00 98.56 84 VAL A N 1
ATOM 674 C CA . VAL A 1 84 ? -12.311 -7.008 10.272 1.00 98.56 84 VAL A CA 1
ATOM 675 C C . VAL A 1 84 ? -13.301 -6.191 11.099 1.00 98.56 84 VAL A C 1
ATOM 677 O O . VAL A 1 84 ? -13.551 -6.493 12.269 1.00 98.56 84 VAL A O 1
ATOM 680 N N . ILE A 1 85 ? -13.900 -5.180 10.467 1.00 98.06 85 ILE A N 1
ATOM 681 C CA . ILE A 1 85 ? -14.999 -4.369 11.013 1.00 98.06 85 ILE A CA 1
ATOM 682 C C . ILE A 1 85 ? -16.055 -4.225 9.919 1.00 98.06 85 ILE A C 1
ATOM 684 O O . ILE A 1 85 ? -15.979 -3.326 9.086 1.00 98.06 85 ILE A O 1
ATOM 688 N N . ASN A 1 86 ? -17.025 -5.139 9.896 1.00 95.19 86 ASN A N 1
ATOM 689 C CA . ASN A 1 86 ? -18.055 -5.179 8.849 1.00 95.19 86 ASN A CA 1
ATOM 690 C C . ASN A 1 86 ? -19.372 -4.534 9.292 1.00 95.19 86 ASN A C 1
ATOM 692 O O . ASN A 1 86 ? -20.064 -3.921 8.484 1.00 95.19 86 ASN A O 1
ATOM 696 N N . LYS A 1 87 ? -19.728 -4.683 10.573 1.00 95.62 87 LYS A N 1
ATOM 697 C CA . LYS A 1 87 ? -20.922 -4.053 11.143 1.00 95.62 87 LYS A CA 1
ATOM 698 C C . LYS A 1 87 ? -20.623 -2.608 11.559 1.00 95.62 87 LYS A C 1
ATOM 700 O O . LYS A 1 87 ? -19.480 -2.333 11.922 1.00 95.62 87 LYS A O 1
ATOM 705 N N . PRO A 1 88 ? -21.626 -1.710 11.556 1.00 96.56 88 PRO A N 1
ATOM 706 C CA . PRO A 1 88 ? -21.462 -0.334 12.009 1.00 96.56 88 PRO A CA 1
ATOM 707 C C . PRO A 1 88 ? -20.878 -0.242 13.427 1.00 96.56 88 PRO A C 1
ATOM 709 O O . PRO A 1 88 ? -21.505 -0.651 14.405 1.00 96.56 88 PRO A O 1
ATOM 712 N N . VAL A 1 89 ? -19.679 0.320 13.535 1.00 97.50 89 VAL A N 1
ATOM 713 C CA . VAL A 1 89 ? -18.984 0.606 14.790 1.00 97.50 89 VAL A CA 1
ATOM 714 C C . VAL A 1 89 ? -18.568 2.067 14.769 1.00 97.50 89 VAL A C 1
ATOM 716 O O . VAL A 1 89 ? -17.632 2.450 14.069 1.00 97.50 89 VAL A O 1
ATOM 719 N N . LYS A 1 90 ? -19.269 2.882 15.551 1.00 96.88 90 LYS A N 1
ATOM 720 C CA . LYS A 1 90 ? -18.941 4.287 15.753 1.00 96.88 90 LYS A CA 1
ATOM 721 C C . LYS A 1 90 ? -17.767 4.419 16.716 1.00 96.88 90 LYS A C 1
ATOM 723 O O . LYS A 1 90 ? -17.734 3.751 17.750 1.00 96.88 90 LYS A O 1
ATOM 728 N N . VAL A 1 91 ? -16.822 5.296 16.400 1.00 95.31 91 VAL A N 1
ATOM 729 C CA . VAL A 1 91 ? -15.649 5.564 17.244 1.00 95.31 91 VAL A CA 1
ATOM 730 C C . VAL A 1 91 ? -15.577 7.029 17.655 1.00 95.31 91 VAL A C 1
ATOM 732 O O . VAL A 1 91 ? -15.838 7.927 16.857 1.00 95.31 91 VAL A O 1
ATOM 735 N N . LEU A 1 92 ? -15.222 7.264 18.920 1.00 93.38 92 LEU A N 1
ATOM 736 C CA . LEU A 1 92 ? -14.994 8.607 19.470 1.00 93.38 92 LEU A CA 1
ATOM 737 C C . LEU A 1 92 ? -13.538 9.069 19.303 1.00 93.38 92 LEU A C 1
ATOM 739 O O . LEU A 1 92 ? -13.245 10.261 19.371 1.00 93.38 92 LEU A O 1
ATOM 743 N N . THR A 1 93 ? -12.627 8.136 19.033 1.00 93.56 93 THR A N 1
ATOM 744 C CA . THR A 1 93 ? -11.216 8.383 18.732 1.00 93.56 93 THR A CA 1
ATOM 745 C C . THR A 1 93 ? -10.666 7.242 17.873 1.00 93.56 93 THR A C 1
ATOM 747 O O . THR A 1 93 ? -11.111 6.103 18.000 1.00 93.56 93 THR A O 1
ATOM 750 N N . CYS A 1 94 ? -9.701 7.540 17.006 1.00 94.94 94 CYS A N 1
ATOM 751 C CA . CYS A 1 94 ? -8.920 6.562 16.242 1.00 94.94 94 CYS A CA 1
ATOM 752 C C . CYS A 1 94 ? -7.422 6.644 16.583 1.00 94.94 94 CYS A C 1
ATOM 754 O O . CYS A 1 94 ? -6.600 6.048 15.883 1.00 94.94 94 CYS A O 1
ATOM 756 N N . VAL A 1 95 ? -7.054 7.383 17.638 1.00 94.50 95 VAL A N 1
ATOM 757 C CA . VAL A 1 95 ? -5.653 7.592 18.020 1.00 94.50 95 VAL A CA 1
ATOM 758 C C . VAL A 1 95 ? -4.968 6.249 18.247 1.00 94.50 95 VAL A C 1
ATOM 760 O O . VAL A 1 95 ? -5.402 5.454 19.085 1.00 94.50 95 VAL A O 1
ATOM 763 N N . GLU A 1 96 ? -3.909 6.004 17.473 1.00 94.75 96 GLU A N 1
ATOM 764 C CA . GLU A 1 96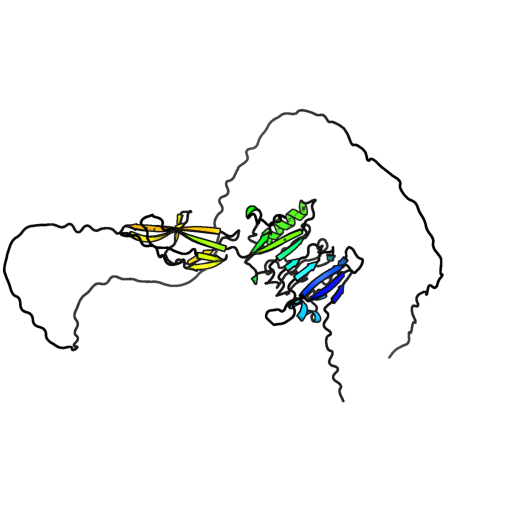 ? -3.066 4.803 17.521 1.00 94.75 96 GLU A CA 1
ATOM 765 C C . GLU A 1 96 ? -3.841 3.470 17.490 1.00 94.75 96 GLU A C 1
ATOM 767 O O . GLU A 1 96 ? -3.369 2.450 18.009 1.00 94.75 96 GLU A O 1
ATOM 772 N N . MET A 1 97 ? -5.034 3.474 16.880 1.00 96.12 97 MET A N 1
ATOM 773 C CA . MET A 1 97 ? -6.000 2.373 16.935 1.00 96.12 97 MET A CA 1
ATOM 774 C C . MET A 1 97 ? -5.401 1.026 16.503 1.00 96.12 97 MET A C 1
ATOM 776 O O . MET A 1 97 ? -5.630 0.002 17.151 1.00 96.12 97 MET A O 1
ATOM 780 N N . PHE A 1 98 ? -4.608 1.034 15.431 1.00 97.38 98 PHE A N 1
ATOM 781 C CA . PHE A 1 98 ? -3.955 -0.136 14.836 1.00 97.38 98 PHE A CA 1
ATOM 782 C C . PHE A 1 98 ? -2.444 0.059 14.704 1.00 97.38 98 PHE A C 1
ATOM 784 O O . PHE A 1 98 ? -1.791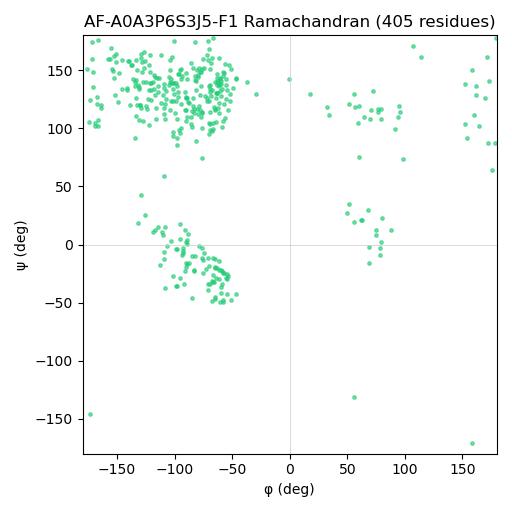 -0.559 13.863 1.00 97.38 98 PHE A O 1
ATOM 791 N N . LYS A 1 99 ? -1.878 0.921 15.552 1.00 96.56 99 LYS A N 1
ATOM 792 C CA . LYS A 1 99 ? -0.452 1.214 15.541 1.00 96.56 99 LYS A CA 1
ATOM 793 C C . LYS A 1 99 ? 0.385 -0.028 15.877 1.00 96.56 99 LYS A C 1
ATOM 795 O O . LYS A 1 99 ? 0.011 -0.817 16.743 1.00 96.56 99 LYS A O 1
ATOM 800 N N . ASP A 1 100 ? 1.537 -0.175 15.233 1.00 96.50 100 ASP A N 1
ATOM 801 C CA . ASP A 1 100 ? 2.505 -1.266 15.437 1.00 96.50 100 ASP A CA 1
ATOM 802 C C . ASP A 1 100 ? 1.957 -2.675 15.125 1.00 96.50 100 ASP A C 1
ATOM 804 O O . ASP A 1 100 ? 2.496 -3.684 15.588 1.00 96.50 100 ASP A O 1
ATOM 808 N N . PHE A 1 101 ? 0.885 -2.787 14.332 1.00 97.75 101 PHE A N 1
ATOM 809 C CA . PHE A 1 101 ? 0.473 -4.074 13.770 1.00 97.75 101 PHE A CA 1
ATOM 810 C C . PHE A 1 101 ? 1.410 -4.429 12.603 1.00 97.75 101 PHE A C 1
ATOM 812 O O . PHE A 1 101 ? 1.058 -4.313 11.429 1.00 97.75 101 PHE A O 1
ATOM 819 N N . GLU A 1 102 ? 2.639 -4.836 12.927 1.00 95.88 102 GLU A N 1
ATOM 820 C CA . GLU A 1 102 ? 3.732 -4.961 11.954 1.00 95.88 102 GLU A CA 1
ATOM 821 C C . GLU A 1 102 ? 3.443 -5.929 10.800 1.00 95.88 102 GLU A C 1
ATOM 823 O O . GLU A 1 102 ? 3.895 -5.711 9.672 1.00 95.88 102 GLU A O 1
ATOM 828 N N . LEU A 1 103 ? 2.690 -6.997 11.082 1.00 97.62 103 LEU A N 1
ATOM 829 C CA . LEU A 1 103 ? 2.315 -8.034 10.121 1.00 97.62 103 LEU A CA 1
ATOM 830 C C . LEU A 1 103 ? 0.940 -7.809 9.484 1.00 97.62 103 LEU A C 1
ATOM 832 O O . LEU A 1 103 ? 0.503 -8.658 8.707 1.00 97.62 103 LEU A O 1
ATOM 836 N N . LEU A 1 104 ? 0.266 -6.690 9.769 1.00 98.50 104 LEU A N 1
ATOM 837 C CA . LEU A 1 104 ? -1.038 -6.390 9.186 1.00 98.50 104 LEU A CA 1
ATOM 838 C C . LEU A 1 104 ? -0.923 -6.276 7.668 1.00 98.50 104 LEU A C 1
ATOM 840 O O . LEU A 1 104 ? -0.176 -5.441 7.179 1.00 98.50 104 LEU A O 1
ATOM 844 N N . GLN A 1 105 ? -1.675 -7.098 6.936 1.00 98.19 105 GLN A N 1
ATOM 845 C CA . GLN A 1 105 ? -1.697 -7.122 5.472 1.00 98.19 105 GLN A CA 1
ATOM 846 C C . GLN A 1 105 ? -3.001 -6.558 4.914 1.00 98.19 105 GLN A C 1
ATOM 848 O O . GLN A 1 105 ? -2.972 -5.863 3.902 1.00 98.19 105 GLN A O 1
ATOM 853 N N . GLU A 1 106 ? -4.134 -6.815 5.569 1.00 98.19 106 GLU A N 1
ATOM 854 C CA . GLU A 1 106 ? -5.443 -6.361 5.096 1.00 98.19 106 GLU A CA 1
ATOM 855 C C . GLU A 1 106 ? -6.233 -5.662 6.203 1.00 98.19 106 GLU A C 1
ATOM 857 O O . GLU A 1 106 ? -6.565 -6.263 7.221 1.00 98.19 106 GLU A O 1
ATOM 862 N N . ALA A 1 107 ? -6.589 -4.399 5.991 1.00 98.31 107 ALA A N 1
ATOM 863 C CA . ALA A 1 107 ? -7.511 -3.670 6.849 1.00 98.31 107 ALA A CA 1
ATOM 864 C C . ALA A 1 107 ? -8.890 -3.614 6.184 1.00 98.31 107 ALA A C 1
ATOM 866 O O . ALA A 1 107 ? -9.147 -2.732 5.369 1.00 98.31 107 ALA A O 1
ATOM 867 N N . ASN A 1 108 ? -9.775 -4.561 6.506 1.00 97.94 108 ASN A N 1
ATOM 868 C CA . ASN A 1 108 ? -11.144 -4.583 5.997 1.00 97.94 108 ASN A CA 1
ATOM 869 C C . ASN A 1 108 ? -12.106 -3.974 7.024 1.00 97.94 108 ASN A C 1
ATOM 871 O O . ASN A 1 108 ? -12.604 -4.664 7.915 1.00 97.94 108 ASN A O 1
ATOM 875 N N . ILE A 1 109 ? -12.336 -2.667 6.920 1.00 97.62 109 ILE A N 1
ATOM 876 C CA . ILE A 1 109 ? -13.042 -1.882 7.940 1.00 97.62 109 ILE A CA 1
ATOM 877 C C . ILE A 1 109 ? -14.195 -1.010 7.390 1.00 97.62 109 ILE A C 1
ATOM 879 O O . ILE A 1 109 ? -14.351 0.132 7.827 1.00 97.62 109 ILE A O 1
ATOM 883 N N . PRO A 1 110 ? -15.052 -1.498 6.469 1.00 96.06 110 PRO A N 1
ATOM 884 C CA . PRO A 1 110 ? -16.161 -0.703 5.928 1.00 96.06 110 PRO A CA 1
ATOM 885 C C . PRO A 1 110 ? -17.229 -0.331 6.972 1.00 96.06 110 PRO A C 1
ATOM 887 O O . PRO A 1 110 ? -18.001 0.603 6.762 1.00 96.06 110 PRO A O 1
ATOM 890 N N . GLY A 1 111 ? -17.292 -1.054 8.090 1.00 96.12 111 GLY A N 1
ATOM 891 C CA . GLY A 1 111 ? -18.192 -0.776 9.205 1.00 96.12 111 GLY A CA 1
ATOM 892 C C . GLY A 1 111 ? -17.682 0.291 10.176 1.00 96.12 111 GLY A C 1
ATOM 893 O O . GLY A 1 111 ? -18.443 0.715 11.042 1.00 96.12 111 GLY A O 1
ATOM 894 N N . LEU A 1 112 ? -16.426 0.732 10.065 1.00 96.69 112 LEU A N 1
ATOM 895 C CA . LEU A 1 112 ? -15.859 1.724 10.976 1.00 96.69 112 LEU A CA 1
ATOM 896 C C . LEU A 1 112 ? -16.382 3.131 10.646 1.00 96.69 112 LEU A C 1
ATOM 898 O O . LEU A 1 112 ? -16.054 3.702 9.608 1.00 96.69 112 LEU A O 1
ATOM 902 N N . ASP A 1 113 ? -17.167 3.705 11.554 1.00 94.44 113 ASP A N 1
ATOM 903 C CA . ASP A 1 113 ? -17.689 5.066 11.456 1.00 94.44 113 ASP A CA 1
ATOM 904 C C . ASP A 1 113 ? -16.870 6.019 12.338 1.00 94.44 113 ASP A C 1
ATOM 906 O O . ASP A 1 113 ? -17.094 6.146 13.546 1.00 94.44 113 ASP A O 1
ATOM 910 N N . ALA A 1 114 ? -15.914 6.703 11.706 1.00 93.00 114 ALA A N 1
ATOM 911 C CA . ALA A 1 114 ? -15.053 7.703 12.333 1.00 93.00 114 ALA A CA 1
ATOM 912 C C . ALA A 1 114 ? -15.605 9.139 12.246 1.00 93.00 114 ALA A C 1
ATOM 914 O O . ALA A 1 114 ? -14.885 10.085 12.555 1.00 93.00 114 ALA A O 1
ATOM 915 N N . SER A 1 115 ? -16.876 9.334 11.865 1.00 90.44 115 SER A N 1
ATOM 916 C CA . SER A 1 115 ? -17.482 10.673 11.725 1.00 90.44 115 SER A CA 1
ATOM 917 C C . SER A 1 115 ? -17.483 11.495 13.019 1.00 90.44 115 SER A C 1
ATOM 919 O O . SER A 1 115 ? -17.571 12.719 12.977 1.00 90.44 115 SER A O 1
ATOM 921 N N . SER A 1 116 ? -17.392 10.834 14.176 1.00 90.69 116 SER A N 1
ATOM 922 C CA . SER A 1 116 ? -17.311 11.468 15.500 1.00 90.69 116 SER A CA 1
ATOM 923 C C . SER A 1 116 ? -15.949 11.298 16.178 1.00 90.69 116 SER A C 1
ATOM 925 O O . SER A 1 116 ? -15.827 11.604 17.364 1.00 90.69 116 SER A O 1
ATOM 927 N N . ALA A 1 117 ? -14.935 10.813 15.457 1.00 90.81 117 ALA A N 1
ATOM 928 C CA . ALA A 1 117 ? -13.597 10.659 16.007 1.00 90.81 117 ALA A CA 1
ATOM 929 C C . ALA A 1 117 ? -12.954 12.035 16.235 1.00 90.81 117 ALA A C 1
ATOM 931 O O . ALA A 1 117 ? -12.812 12.821 15.300 1.00 90.81 117 ALA A O 1
ATOM 932 N N . LYS A 1 118 ? -12.522 12.317 17.471 1.00 88.06 118 LYS A N 1
ATOM 933 C CA . LYS A 1 118 ? -11.824 13.570 17.822 1.00 88.06 118 LYS A CA 1
ATOM 934 C C . LYS A 1 118 ? -10.456 13.688 17.143 1.00 88.06 118 LYS A C 1
ATOM 936 O O . LYS A 1 118 ? -10.002 14.789 16.851 1.00 88.06 118 LYS A O 1
ATOM 941 N N . SER A 1 119 ? -9.789 12.558 16.927 1.00 89.94 119 SER A N 1
ATOM 942 C CA . SER A 1 119 ? -8.483 12.470 16.277 1.00 89.94 119 SER A CA 1
ATOM 943 C C . SER A 1 119 ? -8.303 11.096 15.629 1.00 89.94 119 SER A C 1
ATOM 945 O O . SER A 1 119 ? -8.862 10.099 16.097 1.00 89.94 119 SER A O 1
ATOM 947 N N . MET A 1 120 ? -7.513 11.053 14.555 1.00 92.44 120 MET A N 1
ATOM 948 C CA . MET A 1 120 ? -7.079 9.831 13.875 1.00 92.44 120 MET A CA 1
ATOM 949 C C . MET A 1 120 ? -5.562 9.638 13.917 1.00 92.44 120 MET A C 1
ATOM 951 O O . MET A 1 120 ? -5.040 8.766 13.225 1.00 92.44 120 MET A O 1
ATOM 955 N N . THR A 1 121 ? -4.863 10.411 14.751 1.00 93.56 121 THR A N 1
ATOM 956 C CA . THR A 1 121 ? -3.403 10.439 14.806 1.00 93.56 121 THR A CA 1
ATOM 957 C C . THR A 1 121 ? -2.815 9.037 14.959 1.00 93.56 121 THR A C 1
ATOM 959 O O . THR A 1 121 ? -3.119 8.305 15.902 1.00 93.56 121 THR A O 1
ATOM 962 N N . GLY A 1 122 ? -1.947 8.662 14.024 1.00 94.50 122 GLY A N 1
ATOM 963 C CA . GLY A 1 122 ? -1.190 7.418 14.040 1.00 94.50 122 GLY A CA 1
ATOM 964 C C . GLY A 1 122 ? -2.037 6.149 13.976 1.00 94.50 122 GLY A C 1
ATOM 965 O O . GLY A 1 122 ? -1.543 5.097 14.377 1.00 94.50 122 GLY A O 1
ATOM 966 N N . MET A 1 123 ? -3.284 6.217 13.499 1.00 96.06 123 MET A N 1
ATOM 967 C CA . MET A 1 123 ? -4.193 5.069 13.400 1.00 96.06 123 MET A CA 1
ATOM 968 C C . MET A 1 123 ? -3.531 3.826 12.778 1.00 96.06 123 MET A C 1
ATOM 970 O O . MET A 1 123 ? -3.706 2.733 13.308 1.00 96.06 123 MET A O 1
ATOM 974 N N . PHE A 1 124 ? -2.745 3.999 11.711 1.00 97.44 124 PHE A N 1
ATOM 975 C CA . PHE A 1 124 ? -2.017 2.948 10.984 1.00 97.44 124 PHE A CA 1
ATOM 976 C C . PHE A 1 124 ? -0.490 3.073 11.086 1.00 97.44 124 PHE A C 1
ATOM 978 O O . PHE A 1 124 ? 0.245 2.429 10.333 1.00 97.44 124 PHE A O 1
ATOM 985 N N . LYS A 1 125 ? 0.021 3.878 12.020 1.00 96.19 125 LYS A N 1
ATOM 986 C CA . LYS A 1 125 ? 1.466 4.055 12.192 1.00 96.19 125 LYS A CA 1
ATOM 987 C C . LYS A 1 125 ? 2.153 2.719 12.507 1.00 96.19 125 LYS A C 1
ATOM 989 O O . LYS A 1 125 ? 1.636 1.929 13.288 1.00 96.19 125 LYS A O 1
ATOM 994 N N . GLY A 1 126 ? 3.314 2.442 11.915 1.00 96.75 126 GLY A N 1
ATOM 995 C CA . GLY A 1 126 ? 4.016 1.175 12.163 1.00 96.75 126 GLY A CA 1
ATOM 996 C C . GLY A 1 126 ? 3.301 -0.067 11.607 1.00 96.75 126 GLY A C 1
ATOM 997 O O . GLY A 1 126 ? 3.459 -1.159 12.151 1.00 96.75 126 GLY A O 1
ATOM 998 N N . THR A 1 127 ? 2.535 0.069 10.516 1.00 98.06 127 THR A N 1
ATOM 999 C CA . THR A 1 127 ? 1.920 -1.059 9.780 1.00 98.06 127 THR A CA 1
ATOM 1000 C C . THR A 1 127 ? 2.589 -1.291 8.411 1.00 98.06 127 THR A C 1
ATOM 1002 O O . THR A 1 127 ? 1.950 -1.220 7.359 1.00 98.06 127 THR A O 1
ATOM 1005 N N . PRO A 1 128 ? 3.906 -1.573 8.360 1.00 97.62 128 PRO A N 1
ATOM 1006 C CA . PRO A 1 128 ? 4.664 -1.599 7.111 1.00 97.62 128 PRO A CA 1
ATOM 1007 C C . PRO A 1 128 ? 4.221 -2.702 6.141 1.00 97.62 128 PRO A C 1
ATOM 1009 O O . PRO A 1 128 ? 4.508 -2.612 4.953 1.00 97.62 128 PRO A O 1
ATOM 1012 N N . SER A 1 129 ? 3.529 -3.744 6.607 1.00 97.81 129 SER A N 1
ATOM 1013 C CA . SER A 1 129 ? 3.100 -4.869 5.763 1.00 97.81 129 SER A CA 1
ATOM 1014 C C . SER A 1 129 ? 1.731 -4.669 5.103 1.00 97.81 129 SER A C 1
ATOM 1016 O O . SER A 1 129 ? 1.281 -5.571 4.392 1.00 97.81 129 SER A O 1
ATOM 1018 N N . LEU A 1 130 ? 1.065 -3.526 5.329 1.00 98.38 130 LEU A N 1
ATOM 1019 C CA . LEU A 1 130 ? -0.300 -3.286 4.863 1.00 98.38 130 LEU A CA 1
ATOM 1020 C C . LEU A 1 130 ? -0.354 -3.250 3.329 1.00 98.38 130 LEU A C 1
ATOM 1022 O O . LEU A 1 130 ? 0.218 -2.376 2.687 1.00 98.38 130 LEU A O 1
ATOM 1026 N N . LYS A 1 131 ? -1.065 -4.212 2.742 1.00 97.25 131 LYS A N 1
ATOM 1027 C CA . LYS A 1 131 ? -1.240 -4.378 1.292 1.00 97.25 131 LYS A CA 1
ATOM 1028 C C . LYS A 1 131 ? -2.583 -3.867 0.805 1.00 97.25 131 LYS A C 1
ATOM 1030 O O . LYS A 1 131 ? -2.710 -3.536 -0.368 1.00 97.25 131 LYS A O 1
ATOM 1035 N N . LYS A 1 132 ? -3.596 -3.869 1.669 1.00 97.31 132 LYS A N 1
ATOM 1036 C CA . LYS A 1 132 ? -4.971 -3.572 1.279 1.00 97.31 132 LYS A CA 1
ATOM 1037 C C . LYS A 1 132 ? -5.719 -2.841 2.379 1.00 97.31 132 LYS A C 1
ATOM 1039 O O . LYS A 1 132 ? -5.704 -3.272 3.530 1.00 97.31 132 LYS A O 1
ATOM 1044 N N . LEU A 1 133 ? -6.418 -1.782 1.998 1.00 97.50 133 LEU A N 1
ATOM 1045 C CA . LEU A 1 133 ? -7.302 -1.005 2.857 1.00 97.50 133 LEU A CA 1
ATOM 1046 C C . LEU A 1 133 ? -8.694 -0.964 2.223 1.00 97.50 133 LEU A C 1
ATOM 1048 O O . LEU A 1 133 ? -8.859 -0.410 1.140 1.00 97.50 133 LEU A O 1
ATOM 1052 N N . CYS A 1 134 ? -9.687 -1.540 2.896 1.00 96.44 134 CYS A N 1
ATOM 1053 C CA . CYS A 1 134 ? -11.091 -1.430 2.518 1.00 96.44 134 CYS A CA 1
ATOM 1054 C C . CYS A 1 134 ? -11.818 -0.539 3.520 1.00 96.44 134 CYS A C 1
ATOM 1056 O O . CYS A 1 134 ? -11.882 -0.859 4.708 1.00 96.44 134 CYS A O 1
ATOM 1058 N N . ILE A 1 135 ? -12.395 0.549 3.029 1.00 95.06 135 ILE A N 1
ATOM 1059 C CA . ILE A 1 135 ? -13.094 1.558 3.828 1.00 95.06 135 ILE A CA 1
ATOM 1060 C C . ILE A 1 135 ? -14.385 1.963 3.125 1.00 95.06 135 ILE A C 1
ATOM 1062 O O . ILE A 1 135 ? -14.516 1.848 1.907 1.00 95.06 135 ILE A O 1
ATOM 1066 N N . LYS A 1 136 ? -15.364 2.436 3.893 1.00 92.75 136 LYS A N 1
ATOM 1067 C CA . LYS A 1 136 ? -16.598 2.987 3.326 1.00 92.75 136 LYS A CA 1
ATOM 1068 C C . LYS A 1 136 ? -16.302 4.305 2.612 1.00 92.75 136 LYS A C 1
ATOM 1070 O O . LYS A 1 136 ? -15.439 5.044 3.065 1.00 92.75 136 LYS A O 1
ATOM 1075 N N . SER A 1 137 ? -17.067 4.658 1.582 1.00 89.69 137 SER A N 1
ATOM 1076 C CA . SER A 1 137 ? -16.961 5.954 0.891 1.00 89.69 137 SER A CA 1
ATOM 1077 C C . SER A 1 137 ? -17.245 7.166 1.786 1.00 89.69 137 SER A C 1
ATOM 1079 O O . SER A 1 137 ? -16.950 8.290 1.397 1.00 89.69 137 SER A O 1
ATOM 1081 N N . THR A 1 138 ? -17.831 6.947 2.967 1.00 89.38 138 THR A N 1
ATOM 1082 C CA . THR A 1 138 ? -18.075 7.965 4.000 1.00 89.38 138 THR A CA 1
ATOM 1083 C C . THR A 1 138 ? -16.953 8.054 5.034 1.00 89.38 138 THR A C 1
ATOM 1085 O O . THR A 1 138 ? -17.016 8.899 5.924 1.00 89.38 138 THR A O 1
ATOM 1088 N N . PHE A 1 139 ? -15.960 7.163 4.985 1.00 92.44 139 PHE A N 1
ATOM 1089 C CA . PHE A 1 139 ? -14.814 7.225 5.881 1.00 92.44 139 PHE A CA 1
ATOM 1090 C C . PHE A 1 139 ? -13.951 8.429 5.501 1.00 92.44 139 PHE A C 1
ATOM 1092 O O . PHE A 1 139 ? -13.705 8.677 4.328 1.00 92.44 139 PHE A O 1
ATOM 1099 N N . ARG A 1 140 ? -13.482 9.199 6.482 1.00 91.94 140 ARG A N 1
ATOM 1100 C CA . ARG A 1 140 ? -12.574 10.315 6.212 1.00 91.94 140 ARG A CA 1
ATOM 1101 C C . ARG A 1 140 ? -11.145 9.872 6.479 1.00 91.94 140 ARG A C 1
ATOM 1103 O O . ARG A 1 140 ? -10.836 9.457 7.589 1.00 91.94 140 ARG A O 1
ATOM 1110 N N . ILE A 1 141 ? -10.271 9.999 5.488 1.00 93.19 141 ILE A N 1
ATOM 1111 C CA . ILE A 1 141 ? -8.832 9.794 5.675 1.00 93.19 141 ILE A CA 1
ATOM 1112 C C . ILE A 1 141 ? -8.232 11.104 6.194 1.00 93.19 141 ILE A C 1
ATOM 1114 O O . ILE A 1 141 ? -8.334 12.136 5.529 1.00 93.19 141 ILE A O 1
ATOM 1118 N N . ALA A 1 142 ? -7.635 11.069 7.384 1.00 92.62 142 ALA A N 1
ATOM 1119 C CA . ALA A 1 142 ? -6.889 12.192 7.948 1.00 92.62 142 ALA A CA 1
ATOM 1120 C C . ALA A 1 142 ? -5.406 12.126 7.547 1.00 92.62 142 ALA A C 1
ATOM 1122 O O . ALA A 1 142 ? -4.850 11.035 7.418 1.00 92.62 142 ALA A O 1
ATOM 1123 N N . GLU A 1 143 ? -4.763 13.286 7.388 1.00 89.50 143 GLU A N 1
ATOM 1124 C CA . GLU A 1 143 ? -3.338 13.381 7.023 1.00 89.50 143 GLU A CA 1
ATOM 1125 C C . GLU A 1 143 ? -2.428 12.707 8.058 1.00 89.50 143 GLU A C 1
ATOM 1127 O O . GLU A 1 143 ? -1.452 12.054 7.705 1.00 89.50 143 GLU A O 1
ATOM 1132 N N . ASP A 1 144 ? -2.780 12.802 9.339 1.00 91.88 144 ASP A N 1
ATOM 1133 C CA . ASP A 1 144 ? -2.010 12.254 10.451 1.00 91.88 144 ASP A CA 1
ATOM 1134 C C . ASP A 1 144 ? -2.364 10.795 10.781 1.00 91.88 144 ASP A C 1
ATOM 1136 O O . ASP A 1 144 ? -1.881 10.260 11.778 1.00 91.88 144 ASP A O 1
ATOM 1140 N N . ALA A 1 145 ? -3.165 10.113 9.952 1.00 93.88 145 ALA A N 1
ATOM 1141 C CA . ALA A 1 145 ? -3.568 8.724 10.183 1.00 93.88 145 ALA A CA 1
ATOM 1142 C C . ALA A 1 145 ? -2.411 7.708 10.092 1.00 93.88 145 ALA A C 1
ATOM 1144 O O . ALA A 1 145 ? -2.581 6.554 10.492 1.00 93.88 145 ALA A O 1
ATOM 1145 N N . GLY A 1 146 ? -1.237 8.115 9.597 1.00 94.50 146 GLY A N 1
ATOM 1146 C CA . GLY A 1 146 ? -0.052 7.260 9.462 1.00 94.50 146 GLY A CA 1
ATOM 1147 C C . GLY A 1 146 ? -0.072 6.344 8.232 1.00 94.50 146 GLY A C 1
ATOM 1148 O O . GLY A 1 146 ? 0.566 5.293 8.244 1.00 94.50 146 GLY A O 1
ATOM 1149 N N . LEU A 1 147 ? -0.845 6.691 7.193 1.00 95.19 147 LEU A N 1
ATOM 1150 C CA . LEU A 1 147 ? -0.917 5.922 5.939 1.00 95.19 147 LEU A CA 1
ATOM 1151 C C . LEU A 1 147 ? 0.297 6.120 5.014 1.00 95.19 147 LEU A C 1
ATOM 1153 O O . LEU A 1 147 ? 0.446 5.383 4.040 1.00 95.19 147 LEU A O 1
ATOM 1157 N N . ASP A 1 148 ? 1.135 7.109 5.309 1.00 91.88 148 ASP A N 1
ATOM 1158 C CA . ASP A 1 148 ? 2.431 7.388 4.682 1.00 91.88 148 ASP A CA 1
ATOM 1159 C C . ASP A 1 148 ? 3.484 6.342 5.065 1.00 91.88 148 ASP A C 1
ATOM 1161 O O . ASP A 1 148 ? 4.240 5.877 4.215 1.00 91.88 148 ASP A O 1
ATOM 1165 N N . GLU A 1 149 ? 3.474 5.909 6.328 1.00 93.50 149 GLU A N 1
ATOM 1166 C CA . GLU A 1 149 ? 4.319 4.822 6.834 1.00 93.50 149 GLU A CA 1
ATOM 1167 C C . GLU A 1 149 ? 3.709 3.426 6.561 1.00 93.50 149 GLU A C 1
ATOM 1169 O O . GLU A 1 149 ? 4.419 2.409 6.540 1.00 93.50 149 GLU A O 1
ATOM 1174 N N . ALA A 1 150 ? 2.387 3.358 6.363 1.00 96.62 150 ALA A N 1
ATOM 1175 C CA . ALA A 1 150 ? 1.659 2.110 6.160 1.00 96.62 150 ALA A CA 1
ATOM 1176 C C . ALA A 1 150 ? 1.983 1.463 4.805 1.00 96.62 150 ALA A C 1
ATOM 1178 O O . ALA A 1 150 ? 1.968 2.099 3.751 1.00 96.62 150 ALA A O 1
ATOM 1179 N N . GLY A 1 151 ? 2.241 0.156 4.824 1.00 96.62 151 GLY A N 1
ATOM 1180 C CA . GLY A 1 151 ? 2.492 -0.613 3.605 1.00 96.62 151 GLY A CA 1
ATOM 1181 C C . GLY A 1 151 ? 3.867 -0.400 2.968 1.00 96.62 151 GLY A C 1
ATOM 1182 O O . GLY A 1 151 ? 4.091 -0.847 1.848 1.00 96.62 151 GLY A O 1
ATOM 1183 N N . THR A 1 152 ? 4.818 0.236 3.651 1.00 95.31 152 THR A N 1
ATOM 1184 C CA . THR A 1 152 ? 6.179 0.491 3.133 1.00 95.31 152 THR A CA 1
ATOM 1185 C C . THR A 1 152 ? 6.978 -0.765 2.744 1.00 95.31 152 THR A C 1
ATOM 1187 O O . THR A 1 152 ? 7.875 -0.674 1.912 1.00 95.31 152 THR A O 1
ATOM 1190 N N . ARG A 1 153 ? 6.653 -1.951 3.280 1.00 95.06 153 ARG A N 1
ATOM 1191 C CA . ARG A 1 153 ? 7.204 -3.255 2.838 1.00 95.06 153 ARG A CA 1
ATOM 1192 C C . ARG A 1 153 ? 6.377 -3.921 1.735 1.00 95.06 153 ARG A C 1
ATOM 1194 O O . ARG A 1 153 ? 6.840 -4.883 1.131 1.00 95.06 153 ARG A O 1
ATOM 1201 N N . ALA A 1 154 ? 5.144 -3.470 1.523 1.00 92.62 154 ALA A N 1
ATOM 1202 C CA . ALA A 1 154 ? 4.221 -4.021 0.536 1.00 92.62 154 ALA A CA 1
ATOM 1203 C C . ALA A 1 154 ? 4.307 -3.303 -0.817 1.00 92.62 154 ALA A C 1
ATOM 1205 O O . ALA A 1 154 ? 4.144 -3.945 -1.850 1.00 92.62 154 ALA A O 1
ATOM 1206 N N . GLY A 1 155 ? 4.574 -1.997 -0.811 1.00 92.50 155 GLY A N 1
ATOM 1207 C CA . GLY A 1 155 ? 4.744 -1.212 -2.025 1.00 92.50 155 GLY A CA 1
ATOM 1208 C C . GLY A 1 155 ? 5.012 0.267 -1.764 1.00 92.50 155 GLY A C 1
ATOM 1209 O O . GLY A 1 155 ? 5.037 0.734 -0.620 1.00 92.50 155 GLY A O 1
ATOM 1210 N N . THR A 1 156 ? 5.212 1.008 -2.848 1.00 92.25 156 THR A N 1
ATOM 1211 C CA . THR A 1 156 ? 5.610 2.421 -2.835 1.00 92.25 156 THR A CA 1
ATOM 1212 C C . THR A 1 156 ? 4.427 3.378 -2.943 1.00 92.25 156 THR A C 1
ATOM 1214 O O . THR A 1 156 ? 4.474 4.450 -2.342 1.00 92.25 156 THR A O 1
ATOM 1217 N N . HIS A 1 157 ? 3.338 2.970 -3.601 1.00 93.00 157 HIS A N 1
ATOM 1218 C CA . HIS A 1 157 ? 2.160 3.811 -3.827 1.00 93.00 157 HIS A CA 1
ATOM 1219 C C . HIS A 1 157 ? 0.868 3.124 -3.404 1.00 93.00 157 HIS A C 1
ATOM 1221 O O . HIS A 1 157 ? 0.777 1.896 -3.335 1.00 93.00 157 HIS A O 1
ATOM 1227 N N . TRP A 1 158 ? -0.147 3.936 -3.121 1.00 94.06 158 TRP A N 1
ATOM 1228 C CA . TRP A 1 158 ? -1.520 3.460 -3.020 1.00 94.06 158 TRP A CA 1
ATOM 1229 C C . TRP A 1 158 ? -2.176 3.528 -4.395 1.00 94.06 158 TRP A C 1
ATOM 1231 O O . TRP A 1 158 ? -1.960 4.480 -5.137 1.00 94.06 158 TRP A O 1
ATOM 1241 N N . ALA A 1 159 ? -3.007 2.545 -4.710 1.00 92.75 159 ALA A N 1
ATOM 1242 C CA . ALA A 1 159 ? -3.814 2.514 -5.915 1.00 92.75 159 ALA A CA 1
ATOM 1243 C C . ALA A 1 159 ? -5.246 2.121 -5.573 1.00 92.75 159 ALA A C 1
ATOM 1245 O O . ALA A 1 159 ? -5.482 1.262 -4.721 1.00 92.75 159 ALA A O 1
ATOM 1246 N N . ARG A 1 160 ? -6.222 2.740 -6.227 1.00 91.62 160 ARG A N 1
ATOM 1247 C CA . ARG A 1 160 ? -7.614 2.314 -6.138 1.00 91.62 160 ARG A CA 1
ATOM 1248 C C . ARG A 1 160 ? -7.757 0.973 -6.851 1.00 91.62 160 ARG A C 1
ATOM 1250 O O . ARG A 1 160 ? -7.328 0.819 -7.990 1.00 91.62 160 ARG A O 1
ATOM 1257 N N . LYS A 1 161 ? -8.398 0.009 -6.196 1.00 86.31 161 LYS A N 1
ATOM 1258 C CA . LYS A 1 161 ? -8.809 -1.229 -6.853 1.00 86.31 161 LYS A CA 1
ATOM 1259 C C . LYS A 1 161 ? -10.010 -0.931 -7.754 1.00 86.31 161 LYS A C 1
ATOM 1261 O O . LYS A 1 161 ? -10.999 -0.377 -7.274 1.00 86.31 161 LYS A O 1
ATOM 1266 N N . ALA A 1 162 ? -9.942 -1.315 -9.027 1.00 69.88 162 ALA A N 1
ATOM 1267 C CA . ALA A 1 162 ? -11.093 -1.241 -9.919 1.00 69.88 162 ALA A CA 1
ATOM 1268 C C . ALA A 1 162 ? -12.241 -2.108 -9.364 1.00 69.88 162 ALA A C 1
ATOM 1270 O O . ALA A 1 162 ? -12.051 -3.280 -9.027 1.00 69.88 162 ALA A O 1
ATOM 1271 N N . ASN A 1 163 ? -13.431 -1.521 -9.239 1.00 56.50 163 ASN A N 1
ATOM 1272 C CA . ASN A 1 163 ? -14.643 -2.231 -8.845 1.00 56.50 163 ASN A CA 1
ATOM 1273 C C . ASN A 1 163 ? -15.392 -2.631 -10.123 1.00 56.50 163 ASN A C 1
ATOM 1275 O O . ASN A 1 163 ? -16.146 -1.817 -10.647 1.00 56.50 163 ASN A O 1
ATOM 1279 N N . ARG A 1 164 ? -15.206 -3.857 -10.623 1.00 54.97 164 ARG A N 1
ATOM 1280 C CA . ARG A 1 164 ? -16.174 -4.488 -11.537 1.00 54.97 164 ARG A CA 1
ATOM 1281 C C . ARG A 1 164 ? -16.414 -5.941 -11.158 1.00 54.97 164 ARG A C 1
ATOM 1283 O O . ARG A 1 164 ? -15.501 -6.638 -10.716 1.00 54.97 164 ARG A O 1
ATOM 1290 N N . GLU A 1 165 ? -17.668 -6.353 -11.298 1.00 45.25 165 GLU A N 1
ATOM 1291 C CA . GLU A 1 165 ? -18.210 -7.666 -10.921 1.00 45.25 165 GLU A CA 1
ATOM 1292 C C . GLU A 1 165 ? -17.721 -8.793 -11.854 1.00 45.25 165 GLU A C 1
ATOM 1294 O O . GLU A 1 165 ? -17.847 -9.975 -11.545 1.00 45.25 165 GLU A O 1
ATOM 1299 N N . ASP A 1 166 ? -17.097 -8.418 -12.967 1.00 44.16 166 ASP A N 1
ATOM 1300 C CA . ASP A 1 166 ? -16.836 -9.237 -14.146 1.00 44.16 166 ASP A CA 1
ATOM 1301 C C . ASP A 1 166 ? -15.460 -9.930 -14.105 1.00 44.16 166 ASP A C 1
ATOM 1303 O O . ASP A 1 166 ? -15.129 -10.723 -14.985 1.00 44.16 166 ASP A O 1
ATOM 1307 N N . GLY A 1 167 ? -14.615 -9.603 -13.120 1.00 47.34 167 GLY A N 1
ATOM 1308 C CA . GLY A 1 167 ? -13.270 -10.177 -12.967 1.00 47.34 167 GLY A CA 1
ATOM 1309 C C . GLY A 1 167 ? -12.250 -9.776 -14.045 1.00 47.34 167 GLY A C 1
ATOM 1310 O O . GLY A 1 167 ? -11.089 -10.165 -13.940 1.00 47.34 167 GLY A O 1
ATOM 1311 N N . ALA A 1 168 ? -12.647 -8.987 -15.049 1.00 43.59 168 ALA A N 1
ATOM 1312 C CA . ALA A 1 168 ? -11.746 -8.393 -16.029 1.00 43.59 168 ALA A CA 1
ATOM 1313 C C . ALA A 1 168 ? -11.186 -7.069 -15.486 1.00 43.59 168 ALA A C 1
ATOM 1315 O O . ALA A 1 168 ? -11.902 -6.076 -15.350 1.00 43.59 168 ALA A O 1
ATOM 1316 N N . GLU A 1 169 ? -9.898 -7.068 -15.151 1.00 45.41 169 GLU A N 1
ATOM 1317 C CA . GLU A 1 169 ? -9.144 -5.880 -14.756 1.00 45.41 169 GLU A CA 1
ATOM 1318 C C . GLU A 1 169 ? -8.961 -4.995 -16.001 1.00 45.41 169 GLU A C 1
ATOM 1320 O O . GLU A 1 169 ? -8.101 -5.248 -16.840 1.00 45.41 169 GLU A O 1
ATOM 1325 N N . VAL A 1 170 ? -9.838 -4.004 -16.193 1.00 45.56 170 VAL A N 1
ATOM 1326 C CA . VAL A 1 170 ? -9.628 -2.972 -17.217 1.00 45.56 170 VAL A CA 1
ATOM 1327 C C . VAL A 1 170 ? -8.746 -1.896 -16.589 1.00 45.56 170 VAL A C 1
ATOM 1329 O O . VAL A 1 170 ? -9.165 -1.232 -15.642 1.00 45.56 170 VAL A O 1
ATOM 1332 N N . ASP A 1 171 ? -7.535 -1.733 -17.120 1.00 51.66 171 ASP A N 1
ATOM 1333 C CA . ASP A 1 171 ? -6.482 -0.839 -16.601 1.00 51.66 171 ASP A CA 1
ATOM 1334 C C . ASP A 1 171 ? -6.949 0.625 -16.436 1.00 51.66 171 ASP A C 1
ATOM 1336 O O . ASP A 1 171 ? -6.508 1.346 -15.552 1.00 51.66 171 ASP A O 1
ATOM 1340 N N . GLN A 1 172 ? -7.955 1.040 -17.213 1.00 51.06 172 GLN A N 1
ATOM 1341 C CA . GLN A 1 172 ? -8.477 2.413 -17.256 1.00 51.06 172 GLN A CA 1
ATOM 1342 C C . GLN A 1 172 ? -9.094 2.927 -15.936 1.00 51.06 172 GLN A C 1
ATOM 1344 O O . GLN A 1 172 ? -9.200 4.137 -15.763 1.00 51.06 172 GLN A O 1
ATOM 1349 N N . ASP A 1 173 ? -9.499 2.048 -15.008 1.00 57.44 173 ASP A N 1
ATOM 1350 C CA . ASP A 1 173 ? -10.083 2.441 -13.708 1.00 57.44 173 ASP A CA 1
ATOM 1351 C C . ASP A 1 173 ? -9.058 2.412 -12.546 1.00 57.44 173 ASP A C 1
ATOM 1353 O O . ASP A 1 173 ? -9.383 2.761 -11.399 1.00 57.44 173 ASP A O 1
ATOM 1357 N N . LYS A 1 174 ? -7.817 1.980 -12.816 1.00 75.44 174 LYS A N 1
ATOM 1358 C CA . LYS A 1 174 ? -6.736 1.862 -11.832 1.00 75.44 174 LYS A CA 1
ATOM 1359 C C . LYS A 1 174 ? -6.084 3.226 -11.612 1.00 75.44 174 LYS A C 1
ATOM 1361 O O . LYS A 1 174 ? -5.102 3.587 -12.240 1.00 75.44 174 LYS A O 1
ATOM 1366 N N . GLN A 1 175 ? -6.617 3.987 -10.663 1.00 88.25 175 GLN A N 1
ATOM 1367 C CA . GLN A 1 175 ? -5.977 5.226 -10.223 1.00 88.25 175 GLN A CA 1
ATOM 1368 C C . GLN A 1 175 ? -4.846 4.912 -9.243 1.00 88.25 175 GLN A C 1
ATOM 1370 O O . GLN A 1 175 ? -5.117 4.431 -8.140 1.00 88.25 175 GLN A O 1
ATOM 1375 N N . VAL A 1 176 ? -3.606 5.239 -9.594 1.00 91.44 176 VAL A N 1
ATOM 1376 C CA . VAL A 1 176 ? -2.482 5.264 -8.649 1.00 91.44 176 VAL A CA 1
ATOM 1377 C C . VAL A 1 176 ? -2.321 6.676 -8.091 1.00 91.44 176 VAL A C 1
ATOM 1379 O O . VAL A 1 176 ? -2.628 7.663 -8.757 1.00 91.44 176 VAL A O 1
ATOM 1382 N N . PHE A 1 177 ? -1.930 6.776 -6.825 1.00 91.75 177 PHE A N 1
ATOM 1383 C CA . PHE A 1 177 ? -1.786 8.042 -6.118 1.00 91.75 177 PHE A CA 1
ATOM 1384 C C . PHE A 1 177 ? -0.309 8.311 -5.836 1.00 91.75 177 PHE A C 1
ATOM 1386 O O . PHE A 1 177 ? 0.325 7.545 -5.108 1.00 91.75 177 PHE A O 1
ATOM 1393 N N . GLU A 1 178 ? 0.201 9.438 -6.336 1.00 89.75 178 GLU A N 1
ATOM 1394 C CA . GLU A 1 178 ? 1.567 9.936 -6.092 1.00 89.75 178 GLU A CA 1
ATOM 1395 C C . GLU A 1 178 ? 1.879 10.153 -4.600 1.00 89.75 178 GLU A C 1
ATOM 1397 O O . GLU A 1 178 ? 3.030 10.118 -4.169 1.00 89.75 178 GLU A O 1
ATOM 1402 N N . SER A 1 179 ? 0.847 10.373 -3.781 1.00 91.62 179 SER A N 1
ATOM 1403 C CA . SER A 1 179 ? 0.983 10.614 -2.350 1.00 91.62 179 SER A CA 1
ATOM 1404 C C . SER A 1 179 ? -0.257 10.171 -1.578 1.00 91.62 179 SER A C 1
ATOM 1406 O O . SER A 1 179 ? -1.358 10.023 -2.114 1.00 91.62 179 SER A O 1
ATOM 1408 N N . VAL A 1 180 ? -0.097 10.004 -0.264 1.00 93.62 180 VAL A N 1
ATOM 1409 C CA . VAL A 1 180 ? -1.226 9.750 0.646 1.00 93.62 180 VAL A CA 1
ATOM 1410 C C . VAL A 1 180 ? -2.185 10.935 0.696 1.00 93.62 180 VAL A C 1
ATOM 1412 O O . VAL A 1 180 ? -3.382 10.735 0.876 1.00 93.62 180 VAL A O 1
ATOM 1415 N N . ARG A 1 181 ? -1.685 12.157 0.480 1.00 94.25 181 ARG A N 1
ATOM 1416 C CA . ARG A 1 181 ? -2.525 13.349 0.371 1.00 94.25 181 ARG A CA 1
ATOM 1417 C C . ARG A 1 181 ? -3.438 13.269 -0.851 1.00 94.25 181 ARG A C 1
ATOM 1419 O O . ARG A 1 181 ? -4.640 13.431 -0.693 1.00 94.25 181 ARG A O 1
ATOM 1426 N N . ALA A 1 182 ? -2.903 12.905 -2.018 1.00 94.31 182 ALA A N 1
ATOM 1427 C CA . ALA A 1 182 ? -3.703 12.704 -3.228 1.00 94.31 182 ALA A CA 1
ATOM 1428 C C . ALA A 1 182 ? -4.771 11.607 -3.041 1.00 94.31 182 ALA A C 1
ATOM 1430 O O . ALA A 1 182 ? -5.930 11.793 -3.414 1.00 94.31 182 ALA A O 1
ATOM 1431 N N . LEU A 1 183 ? -4.413 10.491 -2.389 1.00 94.31 183 LEU A N 1
ATOM 1432 C CA . LEU A 1 183 ? -5.370 9.451 -1.991 1.00 94.31 183 LEU A CA 1
ATOM 1433 C C . LEU A 1 183 ? -6.477 10.009 -1.079 1.00 94.31 183 LEU A C 1
ATOM 1435 O O . LEU A 1 183 ? -7.659 9.733 -1.298 1.00 94.31 183 LEU A O 1
ATOM 1439 N N . ALA A 1 184 ? -6.095 10.752 -0.037 1.00 94.81 184 ALA A N 1
ATOM 1440 C CA . ALA A 1 184 ? -7.022 11.305 0.941 1.00 94.81 184 ALA A CA 1
ATOM 1441 C C . ALA A 1 184 ? -7.965 12.326 0.301 1.00 94.81 184 ALA A C 1
ATOM 1443 O O . ALA A 1 184 ? -9.168 12.244 0.529 1.00 94.81 184 ALA A O 1
ATOM 1444 N N . ASP A 1 185 ? -7.452 13.231 -0.532 1.00 93.75 185 ASP A N 1
ATOM 1445 C CA . ASP A 1 185 ? -8.246 14.219 -1.260 1.00 93.75 185 ASP A CA 1
ATOM 1446 C C . ASP A 1 185 ? -9.254 13.525 -2.183 1.00 93.75 185 ASP A C 1
ATOM 1448 O O . ASP A 1 185 ? -10.457 13.775 -2.074 1.00 93.75 185 ASP A O 1
ATOM 1452 N N . PHE A 1 186 ? -8.799 12.560 -2.991 1.00 92.12 186 PHE A N 1
ATOM 1453 C CA . PHE A 1 186 ? -9.664 11.771 -3.871 1.00 92.12 186 PHE A CA 1
ATOM 1454 C C . PHE A 1 186 ? -10.772 11.030 -3.106 1.00 92.12 186 PHE A C 1
ATOM 1456 O O . PHE A 1 186 ? -11.944 11.071 -3.493 1.00 92.12 186 PHE A O 1
ATOM 1463 N N . HIS A 1 187 ? -10.428 10.337 -2.014 1.00 91.56 187 HIS A N 1
ATOM 1464 C CA . HIS A 1 187 ? -11.406 9.592 -1.219 1.00 91.56 187 HIS A CA 1
ATOM 1465 C C . HIS A 1 187 ? -12.388 10.533 -0.512 1.00 91.56 187 HIS A C 1
ATOM 1467 O O . HIS A 1 187 ? -13.604 10.365 -0.607 1.00 91.56 187 HIS A O 1
ATOM 1473 N N . ASN A 1 188 ? -11.870 11.561 0.159 1.00 92.12 188 ASN A N 1
ATOM 1474 C CA . ASN A 1 188 ? -12.669 12.497 0.939 1.00 92.12 188 ASN A CA 1
ATOM 1475 C C . ASN A 1 188 ? -13.590 13.340 0.047 1.00 92.12 188 ASN A C 1
ATOM 1477 O O . ASN A 1 188 ? -14.651 13.764 0.496 1.00 92.12 188 ASN A O 1
ATOM 1481 N N . GLU A 1 189 ? -13.260 13.572 -1.222 1.00 89.06 189 GLU A N 1
ATOM 1482 C CA . GLU A 1 189 ? -14.161 14.266 -2.143 1.00 89.06 189 GLU A CA 1
ATOM 1483 C C . GLU A 1 189 ? -15.422 13.441 -2.458 1.00 89.06 189 GLU A C 1
ATOM 1485 O O . GLU A 1 189 ? -16.510 13.998 -2.620 1.00 89.06 189 GLU A O 1
ATOM 1490 N N . LYS A 1 190 ? -15.324 12.104 -2.462 1.00 80.50 190 LYS A N 1
ATOM 1491 C CA . LYS A 1 190 ? -16.488 11.214 -2.628 1.00 80.50 190 LYS A CA 1
ATOM 1492 C C . LYS A 1 190 ? -17.459 11.292 -1.456 1.00 80.50 190 LYS A C 1
ATOM 1494 O O . LYS A 1 190 ? -18.666 11.211 -1.684 1.00 80.50 190 LYS A O 1
ATOM 1499 N N . THR A 1 191 ? -16.959 11.535 -0.240 1.00 69.88 191 THR A N 1
ATOM 1500 C CA . THR A 1 191 ? -17.809 11.733 0.952 1.00 69.88 191 THR A CA 1
ATOM 1501 C C . THR A 1 191 ? -18.802 12.891 0.768 1.00 69.88 191 THR A C 1
ATOM 1503 O O . THR A 1 191 ? -19.856 12.902 1.393 1.00 69.88 191 THR A O 1
ATOM 1506 N N . LYS A 1 192 ? -18.489 13.850 -0.119 1.00 73.25 192 LYS A N 1
ATOM 1507 C CA . LYS A 1 192 ? -19.307 15.041 -0.397 1.00 73.25 192 LYS A CA 1
ATOM 1508 C C . LYS A 1 192 ? -20.330 14.845 -1.522 1.00 73.25 192 LYS A C 1
ATOM 1510 O O . LYS A 1 192 ? -21.244 15.653 -1.635 1.00 73.25 192 LYS A O 1
ATOM 1515 N N . ARG A 1 193 ? -20.146 13.838 -2.387 1.00 65.38 193 ARG A N 1
ATOM 1516 C CA . ARG A 1 193 ? -20.851 13.723 -3.682 1.00 65.38 193 ARG A CA 1
ATOM 1517 C C . ARG A 1 193 ? -21.830 12.557 -3.795 1.00 65.38 193 ARG A C 1
ATOM 1519 O O . ARG A 1 193 ? -22.637 12.568 -4.716 1.00 65.38 193 ARG A O 1
ATOM 1526 N N . SER A 1 194 ? -21.751 11.550 -2.928 1.00 58.72 194 SER A N 1
ATOM 1527 C CA . SER A 1 194 ? -22.456 10.285 -3.164 1.00 58.72 194 SER A CA 1
ATOM 1528 C C . SER A 1 194 ? -23.726 10.128 -2.325 1.00 58.72 194 SER A C 1
ATOM 1530 O O . SER A 1 194 ? -23.654 10.128 -1.097 1.00 58.72 194 SER A O 1
ATOM 1532 N N . SER A 1 195 ? -24.867 9.904 -2.986 1.00 63.12 195 SER A N 1
ATOM 1533 C CA . SER A 1 195 ? -26.048 9.256 -2.388 1.00 63.12 195 SER A CA 1
ATOM 1534 C C . SER A 1 195 ? -25.833 7.750 -2.178 1.00 63.12 195 SER A C 1
ATOM 1536 O O . SER A 1 195 ? -26.490 7.151 -1.328 1.00 63.12 195 SER A O 1
ATOM 1538 N N . ASP A 1 196 ? -24.876 7.156 -2.902 1.00 59.88 196 ASP A N 1
ATOM 1539 C CA . ASP A 1 196 ? -24.570 5.727 -2.869 1.00 59.88 196 ASP A CA 1
ATOM 1540 C C . ASP A 1 196 ? -23.386 5.461 -1.937 1.00 59.88 196 ASP A C 1
ATOM 1542 O O . ASP A 1 196 ? -22.227 5.808 -2.204 1.00 59.88 196 ASP A O 1
ATOM 1546 N N . VAL A 1 197 ? -23.680 4.866 -0.787 1.00 73.12 197 VAL A N 1
ATOM 1547 C CA . VAL A 1 197 ? -22.669 4.526 0.209 1.00 73.12 197 VAL A CA 1
ATOM 1548 C C . VAL A 1 197 ? -22.050 3.173 -0.143 1.00 73.12 197 VAL A C 1
ATOM 1550 O O . VAL A 1 197 ? -22.614 2.128 0.172 1.00 73.12 197 VAL A O 1
ATOM 1553 N N . ASN A 1 198 ? -20.861 3.197 -0.746 1.00 85.25 198 ASN A N 1
ATOM 1554 C CA . ASN A 1 198 ? -20.165 2.007 -1.240 1.00 85.25 198 ASN A CA 1
ATOM 1555 C C . ASN A 1 198 ? -18.899 1.698 -0.431 1.00 85.25 198 ASN A C 1
ATOM 1557 O O . ASN A 1 198 ? -18.377 2.543 0.297 1.00 85.25 198 ASN A O 1
ATOM 1561 N N . THR A 1 199 ? -18.389 0.473 -0.562 1.00 89.69 199 THR A N 1
ATOM 1562 C CA . THR A 1 199 ? -17.065 0.099 -0.039 1.00 89.69 199 THR A CA 1
ATOM 1563 C C . THR A 1 199 ? -16.010 0.343 -1.113 1.00 89.69 199 THR A C 1
ATOM 1565 O O . THR A 1 199 ? -16.127 -0.149 -2.233 1.00 89.69 199 THR A O 1
ATOM 1568 N N . GLU A 1 200 ? -14.967 1.089 -0.768 1.00 90.81 200 GLU A N 1
ATOM 1569 C CA . GLU A 1 200 ? -13.806 1.342 -1.618 1.00 90.81 200 GLU A CA 1
ATOM 1570 C C . GLU A 1 200 ? -12.631 0.498 -1.124 1.00 90.81 200 GLU A C 1
ATOM 1572 O O . GLU A 1 200 ? -12.421 0.340 0.079 1.00 90.81 200 GLU A O 1
ATOM 1577 N N . SER A 1 201 ? -11.868 -0.057 -2.062 1.00 93.44 201 SER A N 1
ATOM 1578 C CA . SER A 1 201 ? -10.663 -0.833 -1.775 1.00 93.44 201 SER A CA 1
ATOM 1579 C C . SER A 1 201 ? -9.449 -0.151 -2.387 1.00 93.44 201 SER A C 1
ATOM 1581 O O . SER A 1 201 ? -9.459 0.214 -3.561 1.00 93.44 201 SER A O 1
ATOM 1583 N N . TYR A 1 202 ? -8.387 -0.042 -1.601 1.00 94.56 202 TYR A N 1
ATOM 1584 C CA . TYR A 1 202 ? -7.095 0.489 -2.005 1.00 94.56 202 TYR A CA 1
ATOM 1585 C C . TYR A 1 202 ? -6.025 -0.577 -1.811 1.00 94.56 202 TYR A C 1
ATOM 1587 O O . TYR A 1 202 ? -6.043 -1.300 -0.813 1.00 94.56 202 TYR A O 1
ATOM 1595 N N . LEU A 1 203 ? -5.109 -0.682 -2.765 1.00 94.69 203 LEU A N 1
ATOM 1596 C CA . LEU A 1 203 ? -3.995 -1.619 -2.767 1.00 94.69 203 LEU A CA 1
ATOM 1597 C C . LEU A 1 203 ? -2.682 -0.856 -2.658 1.00 94.69 203 LEU A C 1
ATOM 1599 O O . LEU A 1 203 ? -2.529 0.212 -3.244 1.00 94.69 203 LEU A O 1
ATOM 1603 N N . ARG A 1 204 ? -1.726 -1.424 -1.932 1.00 94.19 204 ARG A N 1
ATOM 1604 C CA . ARG A 1 204 ? -0.345 -0.964 -1.932 1.00 94.19 204 ARG A CA 1
ATOM 1605 C C . ARG A 1 204 ? 0.393 -1.661 -3.073 1.00 94.19 204 ARG A C 1
ATOM 1607 O O . ARG A 1 204 ? 0.407 -2.890 -3.121 1.00 94.19 204 ARG A O 1
ATOM 1614 N N . ILE A 1 205 ? 0.967 -0.889 -3.991 1.00 92.38 205 ILE A N 1
ATOM 1615 C CA . ILE A 1 205 ? 1.599 -1.396 -5.214 1.00 92.38 205 ILE A CA 1
ATOM 1616 C C . ILE A 1 205 ? 3.010 -0.835 -5.396 1.00 92.38 205 ILE A C 1
ATOM 1618 O O . ILE A 1 205 ? 3.354 0.207 -4.837 1.00 92.38 205 ILE A O 1
ATOM 1622 N N . THR A 1 206 ? 3.804 -1.513 -6.223 1.00 91.75 206 THR A N 1
ATOM 1623 C CA . THR A 1 206 ? 5.083 -1.010 -6.738 1.00 91.75 206 THR A CA 1
ATOM 1624 C C . THR A 1 206 ? 5.000 -1.007 -8.262 1.00 91.75 206 THR A C 1
ATOM 1626 O O . THR A 1 206 ? 5.093 -2.089 -8.847 1.00 91.75 206 THR A O 1
ATOM 1629 N N . PRO A 1 207 ? 4.798 0.163 -8.894 1.00 90.50 207 PRO A N 1
ATOM 1630 C CA . PRO A 1 207 ? 4.761 0.279 -10.350 1.00 90.50 207 PRO A CA 1
ATOM 1631 C C . PRO A 1 207 ? 6.033 -0.281 -10.994 1.00 90.50 207 PRO A C 1
ATOM 1633 O O . PRO A 1 207 ? 7.133 -0.127 -10.447 1.00 90.50 207 PRO A O 1
ATOM 1636 N N . LYS A 1 208 ? 5.892 -0.938 -12.144 1.00 92.00 208 LYS A N 1
ATOM 1637 C CA . LYS A 1 208 ? 6.995 -1.540 -12.900 1.00 92.00 208 LYS A CA 1
ATOM 1638 C C . LYS A 1 208 ? 7.181 -0.866 -14.249 1.00 92.00 208 LYS A C 1
ATOM 1640 O O . LYS A 1 208 ? 6.227 -0.550 -14.938 1.00 92.00 208 LYS A O 1
ATOM 1645 N N . LEU A 1 209 ? 8.427 -0.727 -14.672 1.00 94.38 209 LEU A N 1
ATOM 1646 C CA . LEU A 1 209 ? 8.794 -0.271 -16.003 1.00 94.38 209 LEU A CA 1
ATOM 1647 C C . LEU A 1 209 ? 9.489 -1.405 -16.755 1.00 94.38 209 LEU A C 1
ATOM 1649 O O . LEU A 1 209 ? 10.424 -2.006 -16.230 1.00 94.38 209 LEU A O 1
ATOM 1653 N N . VAL A 1 210 ? 9.058 -1.671 -17.984 1.00 96.50 210 VAL A N 1
ATOM 1654 C CA . VAL A 1 210 ? 9.696 -2.622 -18.901 1.00 96.50 210 VAL A CA 1
ATOM 1655 C C . VAL A 1 210 ? 10.373 -1.860 -20.035 1.00 96.50 210 VAL A C 1
ATOM 1657 O O . VAL A 1 210 ? 9.707 -1.267 -20.884 1.00 96.50 210 VAL A O 1
ATOM 1660 N N . VAL A 1 211 ? 11.699 -1.903 -20.060 1.00 97.12 211 VAL A N 1
ATOM 1661 C CA . VAL A 1 211 ? 12.530 -1.389 -21.147 1.00 97.12 211 VAL A CA 1
ATOM 1662 C C . VAL A 1 211 ? 12.710 -2.492 -22.183 1.00 97.12 211 VAL A C 1
ATOM 1664 O O . VAL A 1 211 ? 13.182 -3.584 -21.866 1.00 97.12 211 VAL A O 1
ATOM 1667 N N . THR A 1 212 ? 12.322 -2.209 -23.418 1.00 97.62 212 THR A N 1
ATOM 1668 C CA . THR A 1 212 ? 12.525 -3.089 -24.573 1.00 97.62 212 THR A CA 1
ATOM 1669 C C . THR A 1 212 ? 13.579 -2.482 -25.489 1.00 97.62 212 THR A C 1
ATOM 1671 O O . THR A 1 212 ? 13.590 -1.271 -25.695 1.00 97.62 212 THR A O 1
ATOM 1674 N N . PHE A 1 213 ? 14.486 -3.308 -26.007 1.00 97.88 213 PHE A N 1
ATOM 1675 C CA . PHE A 1 213 ? 15.602 -2.853 -26.835 1.00 97.88 213 PHE A CA 1
ATOM 1676 C C . PHE A 1 213 ? 15.329 -3.161 -28.306 1.00 97.88 213 PHE A C 1
ATOM 1678 O O . PHE A 1 213 ? 15.260 -4.331 -28.688 1.00 97.88 213 PHE A O 1
ATOM 1685 N N . ASP A 1 214 ? 15.210 -2.125 -29.128 1.00 97.38 214 ASP A N 1
ATOM 1686 C CA . ASP A 1 214 ? 15.008 -2.228 -30.570 1.00 97.38 214 ASP A CA 1
ATOM 1687 C C . ASP A 1 214 ? 16.334 -2.058 -31.325 1.00 97.38 214 ASP A C 1
ATOM 1689 O O . ASP A 1 214 ? 17.152 -1.191 -31.012 1.00 97.38 214 ASP A O 1
ATOM 1693 N N . LYS A 1 215 ? 16.547 -2.908 -32.334 1.00 95.25 215 LYS A N 1
ATOM 1694 C CA . LYS A 1 215 ? 17.786 -2.960 -33.120 1.00 95.25 215 LYS A CA 1
ATOM 1695 C C . LYS A 1 215 ? 17.945 -1.807 -34.122 1.00 95.25 215 LYS A C 1
ATOM 1697 O O . LYS A 1 215 ? 18.975 -1.730 -34.786 1.00 95.25 215 LYS A O 1
ATOM 1702 N N . GLY A 1 216 ? 16.926 -0.970 -34.311 1.00 93.25 216 GLY A N 1
ATOM 1703 C CA . 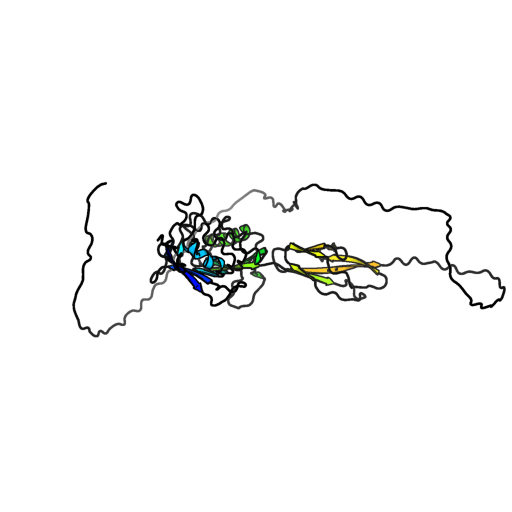GLY A 1 216 ? 16.941 0.260 -35.107 1.00 93.25 216 GLY A CA 1
ATOM 1704 C C . GLY A 1 216 ? 17.077 0.107 -36.625 1.00 93.25 216 GLY A C 1
ATOM 1705 O O . GLY A 1 216 ? 16.794 1.057 -37.350 1.00 93.25 216 GLY A O 1
ATOM 1706 N N . ALA A 1 217 ? 17.498 -1.054 -37.137 1.00 91.69 217 ALA A N 1
ATOM 1707 C CA . ALA A 1 217 ? 17.578 -1.337 -38.568 1.00 91.69 217 ALA A CA 1
ATOM 1708 C C . ALA A 1 217 ? 17.556 -2.845 -38.883 1.00 91.69 217 ALA A C 1
ATOM 1710 O O . ALA A 1 217 ? 17.857 -3.701 -38.046 1.00 91.69 217 ALA A O 1
ATOM 1711 N N . ASP A 1 218 ? 17.204 -3.188 -40.124 1.00 91.88 218 ASP A N 1
ATOM 1712 C CA . ASP A 1 218 ? 17.029 -4.580 -40.549 1.00 91.88 218 ASP A CA 1
ATOM 1713 C C . ASP A 1 218 ? 18.342 -5.365 -40.647 1.00 91.88 218 ASP A C 1
ATOM 1715 O O . ASP A 1 218 ? 18.361 -6.555 -40.325 1.00 91.88 218 ASP A O 1
ATOM 1719 N N . ASP A 1 219 ? 19.433 -4.699 -41.032 1.00 93.81 219 ASP A N 1
ATOM 1720 C CA . ASP A 1 219 ? 20.781 -5.251 -41.219 1.00 93.81 219 ASP A CA 1
ATOM 1721 C C . ASP A 1 219 ? 21.536 -5.518 -39.904 1.00 93.81 219 ASP A C 1
ATOM 1723 O O . ASP A 1 219 ? 22.636 -6.076 -39.918 1.00 93.81 219 ASP A O 1
ATOM 1727 N N . VAL A 1 220 ? 20.937 -5.166 -38.765 1.00 95.81 220 VAL A N 1
ATOM 1728 C CA . VAL A 1 220 ? 21.494 -5.380 -37.426 1.00 95.81 220 VAL A CA 1
ATOM 1729 C C . VAL A 1 220 ? 21.238 -6.812 -36.954 1.00 95.81 220 VAL A C 1
ATOM 1731 O O . VAL A 1 220 ? 20.122 -7.336 -37.041 1.00 95.81 220 VAL A O 1
ATOM 1734 N N . ARG A 1 221 ? 22.290 -7.452 -36.435 1.00 96.00 221 ARG A N 1
ATOM 1735 C CA . ARG A 1 221 ? 22.269 -8.805 -35.855 1.00 96.00 221 ARG A CA 1
ATOM 1736 C C . ARG A 1 221 ? 22.314 -8.732 -34.330 1.00 96.00 221 ARG A C 1
ATOM 1738 O O . ARG A 1 221 ? 22.799 -7.754 -33.775 1.00 96.00 221 ARG A O 1
ATOM 1745 N N . GLY A 1 222 ? 21.879 -9.799 -33.664 1.00 96.19 222 GLY A N 1
ATOM 1746 C CA . GLY A 1 222 ? 21.828 -9.894 -32.201 1.00 96.19 222 GLY A CA 1
ATOM 1747 C C . GLY A 1 222 ? 20.401 -9.816 -31.662 1.00 96.19 222 GLY A C 1
ATOM 1748 O O . GLY A 1 222 ? 19.458 -9.563 -32.410 1.00 96.19 222 GLY A O 1
ATOM 1749 N N . THR A 1 223 ? 20.249 -10.084 -30.369 1.00 95.75 223 THR A N 1
ATOM 1750 C CA . THR A 1 223 ? 18.972 -10.061 -29.641 1.00 95.75 223 THR A CA 1
ATOM 1751 C C . THR A 1 223 ? 19.227 -9.646 -28.200 1.00 95.75 223 THR A C 1
ATOM 1753 O O . THR A 1 223 ? 20.258 -10.017 -27.637 1.00 95.75 223 THR A O 1
ATOM 1756 N N . MET A 1 224 ? 18.278 -8.943 -27.589 1.00 97.25 224 MET A N 1
ATOM 1757 C CA . MET A 1 224 ? 18.326 -8.572 -26.176 1.00 97.25 224 MET A CA 1
ATOM 1758 C C . MET A 1 224 ? 16.981 -8.846 -25.512 1.00 97.25 224 MET A C 1
ATOM 1760 O O . MET A 1 224 ? 15.930 -8.581 -26.096 1.00 97.25 224 MET A O 1
ATOM 1764 N N . ASP A 1 225 ? 17.024 -9.363 -24.288 1.00 97.69 225 ASP A N 1
ATOM 1765 C CA . ASP A 1 225 ? 15.823 -9.559 -23.485 1.00 97.69 225 ASP A CA 1
ATOM 1766 C C . ASP A 1 225 ? 15.342 -8.222 -22.891 1.00 97.69 225 ASP A C 1
ATOM 1768 O O . ASP A 1 225 ? 16.164 -7.355 -22.572 1.00 97.69 225 ASP A O 1
ATOM 1772 N N . PRO A 1 226 ? 14.023 -8.036 -22.692 1.00 97.38 226 PRO A N 1
ATOM 1773 C CA . PRO A 1 226 ? 13.500 -6.870 -21.996 1.00 97.38 226 PRO A CA 1
ATOM 1774 C C . PRO A 1 226 ? 14.019 -6.770 -20.559 1.00 97.38 226 PRO A C 1
ATOM 1776 O O . PRO A 1 226 ? 14.089 -7.761 -19.827 1.00 97.38 226 PRO A O 1
ATOM 1779 N N . GLN A 1 227 ? 14.293 -5.548 -20.118 1.00 97.62 227 GLN A N 1
ATOM 1780 C CA . GLN A 1 227 ? 14.785 -5.260 -18.777 1.00 97.62 227 GLN A CA 1
ATOM 1781 C C . GLN A 1 227 ? 13.697 -4.596 -17.930 1.00 97.62 227 GLN A C 1
ATOM 1783 O O . GLN A 1 227 ? 13.055 -3.642 -18.355 1.00 97.62 227 GLN A O 1
ATOM 1788 N N . GLN A 1 228 ? 13.485 -5.090 -16.709 1.00 96.38 228 GLN A N 1
ATOM 1789 C CA . GLN A 1 228 ? 12.435 -4.588 -15.811 1.00 96.38 228 GLN A CA 1
ATOM 1790 C C . GLN A 1 228 ? 13.007 -3.733 -14.684 1.00 96.38 228 GLN A C 1
ATOM 1792 O O . GLN A 1 228 ? 14.047 -4.086 -14.139 1.00 96.38 228 GLN A O 1
ATOM 1797 N N . PHE A 1 229 ? 12.296 -2.684 -14.278 1.00 95.50 229 PHE A N 1
ATOM 1798 C CA . PHE A 1 229 ? 12.655 -1.785 -13.181 1.00 95.50 229 PHE A CA 1
ATOM 1799 C C . PHE A 1 229 ? 11.444 -1.546 -12.278 1.00 95.50 229 PHE A C 1
ATOM 1801 O O . PHE A 1 229 ? 10.387 -1.116 -12.737 1.00 95.50 229 PHE A O 1
ATOM 1808 N N . SER A 1 230 ? 11.587 -1.775 -10.980 1.00 93.62 230 SER A N 1
ATOM 1809 C CA . SER A 1 230 ? 10.590 -1.344 -9.993 1.00 93.62 230 SER A CA 1
ATOM 1810 C C . SER A 1 230 ? 10.678 0.168 -9.784 1.00 93.62 230 SER A C 1
ATOM 1812 O O . SER A 1 230 ? 11.750 0.743 -9.948 1.00 93.62 230 SER A O 1
ATOM 1814 N N . TYR A 1 231 ? 9.586 0.837 -9.415 1.00 91.69 231 TYR A N 1
ATOM 1815 C CA . TYR A 1 231 ? 9.621 2.274 -9.127 1.00 91.69 231 TYR A CA 1
ATOM 1816 C C . TYR A 1 231 ? 10.730 2.630 -8.126 1.00 91.69 231 TYR A C 1
ATOM 1818 O O . TYR A 1 231 ? 10.832 2.025 -7.056 1.00 91.69 231 TYR A O 1
ATOM 1826 N N . GLY A 1 232 ? 11.550 3.620 -8.477 1.00 89.81 232 GLY A N 1
ATOM 1827 C CA . GLY A 1 232 ? 12.697 4.063 -7.690 1.00 89.81 232 GLY A CA 1
ATOM 1828 C C . GLY A 1 232 ? 13.943 3.176 -7.797 1.00 89.81 232 GLY A C 1
ATOM 1829 O O . GLY A 1 232 ? 14.995 3.603 -7.322 1.00 89.81 232 GLY A O 1
ATOM 1830 N N . GLU A 1 233 ? 13.860 1.993 -8.420 1.00 92.88 233 GLU A N 1
ATOM 1831 C CA . GLU A 1 233 ? 15.016 1.140 -8.714 1.00 92.88 233 GLU A CA 1
ATOM 1832 C C . GLU A 1 233 ? 15.903 1.814 -9.761 1.00 92.88 233 GLU A C 1
ATOM 1834 O O . GLU A 1 233 ? 15.416 2.274 -10.795 1.00 92.88 233 GLU A O 1
ATOM 1839 N N . GLU A 1 234 ? 17.204 1.833 -9.485 1.00 95.75 234 GLU A N 1
ATOM 1840 C CA . GLU A 1 234 ? 18.244 2.353 -10.364 1.00 95.75 234 GLU A CA 1
ATOM 1841 C C . GLU A 1 234 ? 19.268 1.249 -10.629 1.00 95.75 234 GLU A C 1
ATOM 1843 O O . GLU A 1 234 ? 19.793 0.639 -9.693 1.00 95.75 234 GLU A O 1
ATOM 1848 N N . LYS A 1 235 ? 19.524 0.962 -11.905 1.00 96.56 235 LYS A N 1
ATOM 1849 C CA . LYS A 1 235 ? 20.541 -0.003 -12.340 1.00 96.56 235 LYS A CA 1
ATOM 1850 C C . LYS A 1 235 ? 20.997 0.292 -13.760 1.00 96.56 235 LYS A C 1
ATOM 1852 O O . LYS A 1 235 ? 20.285 0.942 -14.518 1.00 96.56 235 LYS A O 1
ATOM 1857 N N . ALA A 1 236 ? 22.171 -0.219 -14.113 1.00 97.69 236 ALA A N 1
ATOM 1858 C CA . ALA A 1 236 ? 22.702 -0.104 -15.463 1.00 97.69 236 ALA A CA 1
ATOM 1859 C C . ALA A 1 236 ? 21.763 -0.759 -16.487 1.00 97.69 236 ALA A C 1
ATOM 1861 O O . ALA A 1 236 ? 21.203 -1.833 -16.225 1.00 97.69 236 ALA A O 1
ATOM 1862 N N . LEU A 1 237 ? 21.611 -0.129 -17.651 1.00 97.88 237 LEU A N 1
ATOM 1863 C CA . LEU A 1 237 ? 21.030 -0.770 -18.825 1.00 97.88 237 LEU A CA 1
ATOM 1864 C C . LEU A 1 237 ? 21.839 -2.020 -19.183 1.00 97.88 237 LEU A C 1
ATOM 1866 O O . LEU A 1 237 ? 23.043 -2.110 -18.942 1.00 97.88 237 LEU A O 1
ATOM 1870 N N . THR A 1 238 ? 21.160 -3.014 -19.741 1.00 97.88 238 THR A N 1
ATOM 1871 C CA . THR A 1 238 ? 21.828 -4.215 -20.233 1.00 97.88 238 THR A CA 1
ATOM 1872 C C . THR A 1 238 ? 22.763 -3.810 -21.362 1.00 97.88 238 THR A C 1
ATOM 1874 O O . THR A 1 238 ? 22.350 -3.112 -22.285 1.00 97.88 238 THR A O 1
ATOM 1877 N N . LYS A 1 239 ? 24.015 -4.260 -21.281 1.00 98.00 239 LYS A N 1
ATOM 1878 C CA . LYS A 1 239 ? 25.020 -4.030 -22.313 1.00 98.00 239 LYS A CA 1
ATOM 1879 C C . LYS A 1 239 ? 24.492 -4.390 -23.698 1.00 98.00 239 LYS A C 1
ATOM 1881 O O . LYS A 1 239 ? 23.933 -5.477 -23.876 1.00 98.00 239 LYS A O 1
ATOM 1886 N N . ASN A 1 240 ? 24.734 -3.519 -24.673 1.00 97.81 240 ASN A N 1
ATOM 1887 C CA . ASN A 1 240 ? 24.340 -3.752 -26.052 1.00 97.81 240 ASN A CA 1
ATOM 1888 C C . ASN A 1 240 ? 24.903 -5.085 -26.590 1.00 97.81 240 ASN A C 1
ATOM 1890 O O . ASN A 1 240 ? 26.112 -5.330 -26.582 1.00 97.81 240 ASN A O 1
ATOM 1894 N N . ALA A 1 241 ? 24.008 -5.935 -27.098 1.00 97.81 241 ALA A N 1
ATOM 1895 C CA . ALA A 1 241 ? 24.346 -7.191 -27.771 1.00 97.81 241 ALA A CA 1
ATOM 1896 C C . ALA A 1 241 ? 24.143 -7.127 -29.296 1.00 97.81 241 ALA A C 1
ATOM 1898 O O . ALA A 1 241 ? 24.407 -8.111 -29.995 1.00 97.81 241 ALA A O 1
ATOM 1899 N N . TYR A 1 242 ? 23.674 -5.991 -29.822 1.00 98.06 242 TYR A N 1
ATOM 1900 C CA . TYR A 1 242 ? 23.487 -5.785 -31.250 1.00 98.06 242 TYR A CA 1
ATOM 1901 C C . TYR A 1 242 ? 24.799 -5.451 -31.960 1.00 98.06 242 TYR A C 1
ATOM 1903 O O . TYR A 1 242 ? 25.672 -4.770 -31.421 1.00 98.06 242 TYR A O 1
ATOM 1911 N N . GLN A 1 243 ? 24.918 -5.909 -33.204 1.00 96.50 243 GLN A N 1
ATOM 1912 C CA . GLN A 1 243 ? 26.064 -5.666 -34.075 1.00 96.50 243 GLN A CA 1
ATOM 1913 C C . GLN A 1 243 ? 25.590 -5.266 -35.467 1.00 96.50 243 GLN A C 1
ATOM 1915 O O . GLN A 1 243 ? 24.696 -5.901 -36.035 1.00 96.50 243 GLN A O 1
ATOM 1920 N N . ARG A 1 244 ? 26.235 -4.245 -36.033 1.00 96.75 244 ARG A N 1
ATOM 1921 C CA . ARG A 1 244 ? 25.961 -3.749 -37.378 1.00 96.75 244 ARG A CA 1
ATOM 1922 C C . ARG A 1 244 ? 27.259 -3.618 -38.162 1.00 96.75 244 ARG A C 1
ATOM 1924 O O . ARG A 1 244 ? 28.155 -2.876 -37.771 1.00 96.75 244 ARG A O 1
ATOM 1931 N N . ASP A 1 245 ? 27.357 -4.340 -39.274 1.00 94.75 245 ASP A N 1
ATOM 1932 C CA . ASP A 1 245 ? 28.565 -4.339 -40.098 1.00 94.75 245 ASP A CA 1
ATOM 1933 C C . ASP A 1 245 ? 28.849 -2.911 -40.623 1.00 94.75 245 ASP A C 1
ATOM 1935 O O . ASP A 1 245 ? 27.958 -2.209 -41.108 1.00 94.75 245 ASP A O 1
ATOM 1939 N N . GLY A 1 246 ? 30.097 -2.452 -40.488 1.00 94.56 246 GLY A N 1
ATOM 1940 C CA . GLY A 1 246 ? 30.531 -1.120 -40.936 1.00 94.56 246 GLY A CA 1
ATOM 1941 C C . GLY A 1 246 ? 30.079 0.065 -40.071 1.00 94.56 246 GLY A C 1
ATOM 1942 O O . GLY A 1 246 ? 30.300 1.203 -40.482 1.00 94.56 246 GLY A O 1
ATOM 1943 N N . HIS A 1 247 ? 29.474 -0.175 -38.903 1.00 95.62 247 HIS A N 1
ATOM 1944 C CA . HIS A 1 247 ? 28.995 0.875 -38.002 1.00 95.62 247 HIS A CA 1
ATOM 1945 C C . HIS A 1 247 ? 29.427 0.631 -36.548 1.00 95.62 247 HIS A C 1
ATOM 1947 O O . HIS A 1 247 ? 29.544 -0.510 -36.103 1.00 95.62 247 HIS A O 1
ATOM 1953 N N . ALA A 1 248 ? 29.598 1.717 -35.798 1.00 95.00 248 ALA A N 1
ATOM 1954 C CA . ALA A 1 248 ? 29.811 1.722 -34.359 1.00 95.00 248 ALA A CA 1
ATOM 1955 C C . ALA A 1 248 ? 28.501 2.055 -33.635 1.00 95.00 248 ALA A C 1
ATOM 1957 O O . ALA A 1 248 ? 27.742 2.923 -34.070 1.00 95.00 248 ALA A O 1
ATOM 1958 N N . PHE A 1 249 ? 28.234 1.356 -32.533 1.00 96.75 249 PHE A N 1
ATOM 1959 C CA . PHE A 1 249 ? 27.122 1.679 -31.643 1.00 96.75 249 PHE A CA 1
ATOM 1960 C C . PHE A 1 249 ? 27.436 2.969 -30.880 1.00 96.75 249 PHE A C 1
ATOM 1962 O O . PHE A 1 249 ? 28.488 3.064 -30.247 1.00 96.75 249 PHE A O 1
ATOM 1969 N N . VAL A 1 250 ? 26.530 3.943 -30.943 1.00 96.31 250 VAL A N 1
ATOM 1970 C CA . VAL A 1 250 ? 26.688 5.260 -30.301 1.00 96.31 250 VAL A CA 1
ATOM 1971 C C . VAL A 1 250 ? 25.951 5.312 -28.965 1.00 96.31 250 VAL A C 1
ATOM 1973 O O . VAL A 1 250 ? 26.423 5.940 -28.020 1.00 96.31 250 VAL A O 1
ATOM 1976 N N . GLY A 1 251 ? 24.803 4.644 -28.876 1.00 97.31 251 GLY A N 1
ATOM 1977 C CA . GLY A 1 251 ? 23.937 4.677 -27.706 1.00 97.31 251 GLY A CA 1
ATOM 1978 C C . GLY A 1 251 ? 22.504 4.287 -28.046 1.00 97.31 251 GLY A C 1
ATOM 1979 O O . GLY A 1 251 ? 22.199 3.829 -29.147 1.00 97.31 251 GLY A O 1
ATOM 1980 N N . TRP A 1 252 ? 21.624 4.477 -27.081 1.00 98.12 252 TRP A N 1
ATOM 1981 C CA . TRP A 1 252 ? 20.193 4.247 -27.178 1.00 98.12 252 TRP A CA 1
ATOM 1982 C C . TRP A 1 252 ? 19.447 5.570 -27.317 1.00 98.12 252 TRP A C 1
ATOM 1984 O O . TRP A 1 252 ? 19.877 6.572 -26.757 1.00 98.12 252 TRP A O 1
ATOM 1994 N N . GLU A 1 253 ? 18.304 5.566 -27.994 1.00 97.88 253 GLU A N 1
ATOM 1995 C CA . GLU A 1 253 ? 17.367 6.692 -28.019 1.00 97.88 253 GLU A CA 1
ATOM 1996 C C . GLU A 1 253 ? 15.949 6.202 -27.720 1.00 97.88 253 GLU A C 1
ATOM 1998 O O . GLU A 1 253 ? 15.520 5.176 -28.260 1.00 97.88 253 GLU A O 1
ATOM 2003 N N . ASP A 1 254 ? 15.225 6.901 -26.847 1.00 96.19 254 ASP A N 1
ATOM 2004 C CA . ASP A 1 254 ? 13.807 6.620 -26.618 1.00 96.19 254 ASP A CA 1
ATOM 2005 C C . ASP A 1 254 ? 12.899 7.283 -27.669 1.00 96.19 254 ASP A C 1
ATOM 2007 O O . ASP A 1 254 ? 13.322 8.074 -28.508 1.00 96.19 254 ASP A O 1
ATOM 2011 N N . VAL A 1 255 ? 11.599 6.989 -27.607 1.00 93.56 255 VAL A N 1
ATOM 2012 C CA . VAL A 1 255 ? 10.595 7.572 -28.519 1.00 93.56 255 VAL A CA 1
ATOM 2013 C C . VAL A 1 255 ? 10.416 9.091 -28.378 1.00 93.56 255 VAL A C 1
ATOM 2015 O O . VAL A 1 255 ? 9.751 9.701 -29.214 1.00 93.56 255 VAL A O 1
ATOM 2018 N N . ALA A 1 256 ? 10.953 9.698 -27.318 1.00 94.12 256 ALA A N 1
ATOM 2019 C CA . ALA A 1 256 ? 10.911 11.134 -27.071 1.00 94.12 256 ALA A CA 1
ATOM 2020 C C . ALA A 1 256 ? 12.203 11.850 -27.513 1.00 94.12 256 ALA A C 1
ATOM 2022 O O . ALA A 1 256 ? 12.257 13.078 -27.446 1.00 94.12 256 ALA A O 1
ATOM 2023 N N . GLY A 1 257 ? 13.213 11.111 -27.988 1.00 94.44 257 GLY A N 1
ATOM 2024 C CA . GLY A 1 257 ? 14.502 11.645 -28.423 1.00 94.44 257 GLY A CA 1
ATOM 2025 C C . GLY A 1 257 ? 15.545 11.774 -27.309 1.00 94.44 257 GLY A C 1
ATOM 2026 O O . GLY A 1 257 ? 16.562 12.438 -27.504 1.00 94.44 257 GLY A O 1
ATOM 2027 N N . ASN A 1 258 ? 15.319 11.180 -26.133 1.00 95.94 258 ASN A N 1
ATOM 2028 C CA . ASN A 1 258 ? 16.322 11.153 -25.068 1.00 95.94 258 ASN A CA 1
ATOM 2029 C C . ASN A 1 258 ? 17.382 10.097 -25.383 1.00 95.94 258 ASN A C 1
ATOM 2031 O O . ASN A 1 258 ? 17.044 8.940 -25.638 1.00 95.94 258 ASN A O 1
ATOM 2035 N N . SER A 1 259 ? 18.656 10.487 -25.328 1.00 96.81 259 SER A N 1
ATOM 2036 C CA . SER A 1 259 ? 19.783 9.584 -25.568 1.00 96.81 259 SER A CA 1
ATOM 2037 C C . SER A 1 259 ? 20.328 8.986 -24.272 1.00 96.81 259 SER A C 1
ATOM 2039 O O . SER A 1 259 ? 20.445 9.691 -23.271 1.00 96.81 259 SER A O 1
ATOM 2041 N N . TYR A 1 260 ? 20.731 7.716 -24.325 1.00 97.56 260 TYR A N 1
ATOM 2042 C CA . TYR A 1 260 ? 21.355 6.991 -23.219 1.00 97.56 260 TYR A CA 1
ATOM 2043 C C . TYR A 1 260 ? 22.614 6.264 -23.700 1.00 97.56 260 TYR A C 1
ATOM 2045 O O . TYR A 1 260 ? 22.618 5.646 -24.767 1.00 97.56 260 TYR A O 1
ATOM 2053 N N . ALA A 1 261 ? 23.687 6.308 -22.921 1.00 98.00 261 ALA A N 1
ATOM 2054 C CA . ALA A 1 261 ? 24.909 5.565 -23.196 1.00 98.00 261 ALA A CA 1
ATOM 2055 C C . ALA A 1 261 ? 24.727 4.052 -22.959 1.00 98.00 261 ALA A C 1
ATOM 2057 O O . ALA A 1 261 ? 23.786 3.603 -22.296 1.00 98.00 261 ALA A O 1
ATOM 2058 N N . ASP A 1 262 ? 25.651 3.247 -23.495 1.00 97.69 262 ASP A N 1
ATOM 2059 C CA . ASP A 1 262 ? 25.702 1.819 -23.166 1.00 97.69 262 ASP A CA 1
ATOM 2060 C C . ASP A 1 262 ? 25.947 1.628 -21.665 1.00 97.69 262 ASP A C 1
ATOM 2062 O O . ASP A 1 262 ? 26.767 2.330 -21.071 1.00 97.69 262 ASP A O 1
ATOM 2066 N N . GLU A 1 263 ? 25.236 0.677 -21.060 1.00 97.75 263 GLU A N 1
ATOM 2067 C CA . GLU A 1 263 ? 25.314 0.378 -19.622 1.00 97.75 263 GLU A CA 1
ATOM 2068 C C . GLU A 1 263 ? 25.036 1.586 -18.693 1.00 97.75 263 GLU A C 1
ATOM 2070 O O . GLU A 1 263 ? 25.384 1.559 -17.509 1.00 97.75 263 GLU A O 1
ATOM 2075 N N . GLU A 1 264 ? 24.382 2.645 -19.191 1.00 97.81 264 GLU A N 1
ATOM 2076 C CA . GLU A 1 264 ? 24.043 3.823 -18.386 1.00 97.81 264 GLU A CA 1
ATOM 2077 C C . GLU A 1 264 ? 23.124 3.461 -17.211 1.00 97.81 264 GLU A C 1
ATOM 2079 O O . GLU A 1 264 ? 22.236 2.612 -17.331 1.00 97.81 264 GLU A O 1
ATOM 2084 N N . LEU A 1 265 ? 23.320 4.113 -16.059 1.00 97.31 265 LEU A N 1
ATOM 2085 C CA . LEU A 1 265 ? 22.402 3.989 -14.929 1.00 97.31 265 LEU A CA 1
ATOM 2086 C C . LEU A 1 265 ? 21.034 4.563 -15.298 1.00 97.31 265 LEU A C 1
ATOM 2088 O O . LEU A 1 265 ? 20.880 5.760 -15.513 1.00 97.31 265 LEU A O 1
ATOM 2092 N N . PHE A 1 266 ? 20.031 3.696 -15.303 1.00 95.44 266 PHE A N 1
ATOM 2093 C CA . PHE A 1 266 ? 18.655 4.038 -15.604 1.00 95.44 266 PHE A CA 1
ATOM 2094 C C . PHE A 1 266 ? 17.785 3.830 -14.362 1.00 95.44 266 PHE A C 1
ATOM 2096 O O . PHE A 1 266 ? 17.897 2.809 -13.674 1.00 95.44 266 PHE A O 1
ATOM 2103 N N . LYS A 1 267 ? 16.891 4.784 -14.082 1.00 94.62 267 LYS A N 1
ATOM 2104 C CA . LYS A 1 267 ? 15.985 4.752 -12.929 1.00 94.62 267 LYS A CA 1
ATOM 2105 C C . LYS A 1 267 ? 14.528 4.834 -13.363 1.00 94.62 267 LYS A C 1
ATOM 2107 O O . LYS A 1 267 ? 14.157 5.714 -14.134 1.00 94.62 267 LYS A O 1
ATOM 2112 N N . ASN A 1 268 ? 13.675 3.970 -12.813 1.00 93.56 268 ASN A N 1
ATOM 2113 C CA . ASN A 1 268 ? 12.231 4.106 -13.012 1.00 93.56 268 ASN A CA 1
ATOM 2114 C C . ASN A 1 268 ? 11.666 5.237 -12.136 1.00 93.56 268 ASN A C 1
ATOM 2116 O O . ASN A 1 268 ? 11.646 5.128 -10.908 1.00 93.56 268 ASN A O 1
ATOM 2120 N N . THR A 1 269 ? 11.174 6.296 -12.776 1.00 89.69 269 THR A N 1
ATOM 2121 C CA . THR A 1 269 ? 10.554 7.465 -12.137 1.00 89.69 269 THR A CA 1
ATOM 2122 C C . THR A 1 269 ? 9.046 7.557 -12.363 1.00 89.69 269 THR A C 1
ATOM 2124 O O . THR A 1 269 ? 8.464 8.565 -11.983 1.00 89.69 269 THR A O 1
ATOM 2127 N N . TYR A 1 270 ? 8.402 6.538 -12.944 1.00 87.50 270 TYR A N 1
ATOM 2128 C CA . TYR A 1 270 ? 6.969 6.543 -13.264 1.00 87.50 270 TYR A CA 1
ATOM 2129 C C . TYR A 1 270 ? 6.137 5.997 -12.091 1.00 87.50 270 TYR A C 1
ATOM 2131 O O . TYR A 1 270 ? 6.172 4.787 -11.845 1.00 87.50 270 TYR A O 1
ATOM 2139 N N . PRO A 1 271 ? 5.410 6.849 -11.342 1.00 8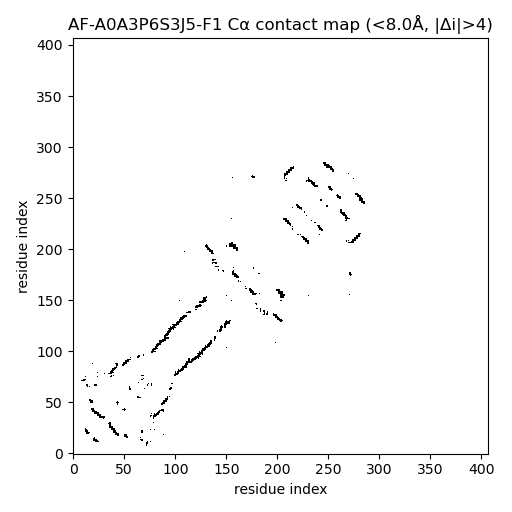0.31 271 PRO A N 1
ATOM 2140 C CA . PRO A 1 271 ? 4.678 6.419 -10.154 1.00 80.31 271 PRO A CA 1
ATOM 2141 C C . PRO A 1 271 ? 3.268 5.911 -10.474 1.00 80.31 271 PRO A C 1
ATOM 2143 O O . PRO A 1 271 ? 2.667 5.249 -9.632 1.00 80.31 271 PRO A O 1
ATOM 2146 N N . ASP A 1 272 ? 2.749 6.212 -11.667 1.00 76.50 272 ASP A N 1
ATOM 2147 C CA . ASP A 1 272 ? 1.309 6.183 -11.928 1.00 76.50 272 ASP A CA 1
ATOM 2148 C C . ASP A 1 272 ? 0.782 4.847 -12.452 1.00 76.50 272 ASP A C 1
ATOM 2150 O O . ASP A 1 272 ? -0.396 4.562 -12.284 1.00 76.50 272 ASP A O 1
ATOM 2154 N N . GLU A 1 273 ? 1.618 4.002 -13.055 1.00 79.12 273 GLU A N 1
ATOM 2155 C CA . GLU A 1 273 ? 1.205 2.689 -13.565 1.00 79.12 273 GLU A CA 1
ATOM 2156 C C . GLU A 1 273 ? 2.399 1.850 -14.026 1.00 79.12 273 GLU A C 1
ATOM 2158 O O . GLU A 1 273 ? 3.548 2.305 -14.039 1.00 79.12 273 GLU A O 1
ATOM 2163 N N . ASP A 1 274 ? 2.113 0.600 -14.396 1.00 86.12 274 ASP A N 1
ATOM 2164 C CA . ASP A 1 274 ? 3.093 -0.217 -15.093 1.00 86.12 274 ASP A CA 1
ATOM 2165 C C . ASP A 1 274 ? 3.304 0.363 -16.499 1.00 86.12 274 ASP A C 1
ATOM 2167 O O . ASP A 1 274 ? 2.350 0.577 -17.242 1.00 86.12 274 ASP A O 1
ATOM 2171 N N . LYS A 1 275 ? 4.555 0.624 -16.876 1.00 88.88 275 LYS A N 1
ATOM 2172 C CA . LYS A 1 275 ? 4.905 1.299 -18.130 1.00 88.88 275 LYS A CA 1
ATOM 2173 C C . LYS A 1 275 ? 5.828 0.439 -18.982 1.00 88.88 275 LYS A C 1
ATOM 2175 O O . LYS A 1 275 ? 6.606 -0.365 -18.468 1.00 88.88 275 LYS A O 1
ATOM 2180 N N . SER A 1 276 ? 5.802 0.648 -20.294 1.00 93.25 276 SER A N 1
ATOM 2181 C CA . SER A 1 276 ? 6.833 0.143 -21.197 1.00 93.25 276 SER A CA 1
ATOM 2182 C C . SER A 1 276 ? 7.443 1.275 -22.015 1.00 93.25 276 SER A C 1
ATOM 2184 O O . SER A 1 276 ? 6.737 2.191 -22.436 1.00 93.25 276 SER A O 1
ATOM 2186 N N . ILE A 1 277 ? 8.760 1.220 -22.207 1.00 95.00 277 ILE A N 1
ATOM 2187 C CA . ILE A 1 277 ? 9.492 2.103 -23.117 1.00 95.00 277 ILE A CA 1
ATOM 2188 C C . ILE A 1 277 ? 10.327 1.268 -24.085 1.00 95.00 277 ILE A C 1
ATOM 2190 O O . ILE A 1 277 ? 10.749 0.153 -23.763 1.00 95.00 277 ILE A O 1
ATOM 2194 N N . VAL A 1 278 ? 10.563 1.826 -25.268 1.00 97.19 278 VAL A N 1
ATOM 2195 C CA . VAL A 1 278 ? 11.435 1.250 -26.292 1.00 97.19 278 VAL A CA 1
ATOM 2196 C C . VAL A 1 278 ? 12.683 2.116 -26.383 1.00 97.19 278 VAL A C 1
ATOM 2198 O O . VAL A 1 278 ? 12.567 3.333 -26.518 1.00 97.19 278 VAL A O 1
ATOM 2201 N N . LEU A 1 279 ? 13.850 1.486 -26.307 1.00 98.00 279 LEU A N 1
ATOM 2202 C CA . LEU A 1 279 ? 15.149 2.096 -26.552 1.00 98.00 279 LEU A CA 1
ATOM 2203 C C . LEU A 1 279 ? 15.702 1.558 -27.868 1.00 98.00 279 LEU A C 1
ATOM 2205 O O . LEU A 1 279 ? 15.934 0.358 -27.999 1.00 98.00 279 LEU A O 1
ATOM 2209 N N . THR A 1 280 ? 15.906 2.443 -28.836 1.00 97.94 280 THR A N 1
ATOM 2210 C CA . THR A 1 280 ? 16.357 2.098 -30.189 1.00 97.94 280 THR A CA 1
ATOM 2211 C C . THR A 1 280 ? 17.845 2.379 -30.329 1.00 97.94 280 THR A C 1
ATOM 2213 O O . THR A 1 280 ? 18.313 3.441 -29.919 1.00 97.94 280 THR A O 1
ATOM 2216 N N . THR A 1 281 ? 18.607 1.446 -30.897 1.00 97.06 281 THR A N 1
ATOM 2217 C CA . THR A 1 281 ? 20.045 1.652 -31.124 1.00 97.06 281 THR A CA 1
ATOM 2218 C C . THR A 1 281 ? 20.318 2.800 -32.096 1.00 97.06 281 THR A C 1
ATOM 2220 O O . THR A 1 281 ? 19.732 2.840 -33.180 1.00 97.06 281 THR A O 1
ATOM 2223 N N . GLN A 1 282 ? 21.302 3.632 -31.772 1.00 97.19 282 GLN A N 1
ATOM 2224 C CA . GLN A 1 282 ? 21.876 4.643 -32.654 1.00 97.19 282 GLN A CA 1
ATOM 2225 C C . GLN A 1 282 ? 23.249 4.190 -33.164 1.00 97.19 282 GLN A C 1
ATOM 2227 O O . GLN A 1 282 ? 24.065 3.652 -32.409 1.00 97.19 282 GLN A O 1
ATOM 2232 N N . TRP A 1 283 ? 23.498 4.398 -34.459 1.00 95.06 283 TRP A N 1
ATOM 2233 C CA . TRP A 1 283 ? 24.672 3.884 -35.172 1.00 95.06 283 TRP A CA 1
ATOM 2234 C C . TRP A 1 283 ? 25.416 4.996 -35.913 1.00 95.06 283 TRP A C 1
ATOM 2236 O O . TRP A 1 283 ? 24.794 5.816 -36.584 1.00 95.06 283 TRP A O 1
ATOM 2246 N N . GLU A 1 284 ? 26.746 4.955 -35.886 1.00 94.56 284 GLU A N 1
ATOM 2247 C CA . GLU A 1 284 ? 27.621 5.834 -36.668 1.00 94.56 284 GLU A CA 1
ATOM 2248 C C . GLU A 1 284 ? 28.456 5.005 -37.651 1.00 94.56 284 GLU A C 1
ATOM 2250 O O . GLU A 1 284 ? 29.073 4.010 -37.275 1.00 94.56 284 GLU A O 1
ATOM 2255 N N . ALA A 1 285 ? 28.464 5.378 -38.933 1.00 93.50 285 ALA A N 1
ATOM 2256 C CA . ALA A 1 285 ? 29.228 4.657 -39.948 1.00 93.50 285 ALA A CA 1
ATOM 2257 C C . ALA A 1 285 ? 30.736 4.843 -39.736 1.00 93.50 285 ALA A C 1
ATOM 2259 O O . ALA A 1 285 ? 31.214 5.956 -39.520 1.00 93.50 285 ALA A O 1
ATOM 2260 N N . HIS A 1 286 ? 31.508 3.765 -39.870 1.00 89.06 286 HIS A N 1
ATOM 2261 C CA . HIS A 1 286 ? 32.963 3.872 -39.869 1.00 89.06 286 HIS A CA 1
ATOM 2262 C C . HIS A 1 286 ? 33.410 4.697 -41.081 1.00 89.06 286 HIS A C 1
ATOM 2264 O O . HIS A 1 286 ? 33.075 4.386 -42.228 1.00 89.06 286 HIS A O 1
ATOM 2270 N N . ASN A 1 287 ? 34.197 5.744 -40.850 1.00 81.06 287 ASN A N 1
ATOM 2271 C CA . ASN A 1 287 ? 34.756 6.545 -41.928 1.00 81.06 287 ASN A CA 1
ATOM 2272 C C . ASN A 1 287 ? 35.817 5.732 -42.687 1.00 81.06 287 ASN A C 1
ATOM 2274 O O . ASN A 1 287 ? 36.949 5.549 -42.241 1.00 81.06 287 ASN A O 1
ATOM 2278 N N . SER A 1 288 ? 35.461 5.246 -43.878 1.00 59.28 288 SER A N 1
ATOM 2279 C CA . SER A 1 288 ? 36.445 4.667 -44.791 1.00 59.28 288 SER A CA 1
ATOM 2280 C C . SER A 1 288 ? 37.359 5.789 -45.280 1.00 59.28 288 SER A C 1
ATOM 2282 O O . SER A 1 288 ? 37.019 6.549 -46.186 1.00 59.28 288 SER A O 1
ATOM 2284 N N . SER A 1 289 ? 38.520 5.931 -44.647 1.00 51.19 289 SER A N 1
ATOM 2285 C CA . SER A 1 289 ? 39.599 6.733 -45.208 1.00 51.19 289 SER A CA 1
ATOM 2286 C C . SER A 1 289 ? 40.111 5.968 -46.421 1.00 51.19 289 SER A C 1
ATOM 2288 O O . SER A 1 289 ? 40.847 4.994 -46.282 1.00 51.19 289 SER A O 1
ATOM 2290 N N . THR A 1 290 ? 39.667 6.353 -47.614 1.00 44.62 290 THR A N 1
ATOM 2291 C CA . THR A 1 290 ? 40.190 5.812 -48.867 1.00 44.62 290 THR A CA 1
ATOM 2292 C C . THR A 1 290 ? 41.694 6.067 -48.913 1.00 44.62 290 THR A C 1
ATOM 2294 O O . THR A 1 290 ? 42.124 7.203 -49.117 1.00 44.62 290 THR A O 1
ATOM 2297 N N . ILE A 1 291 ? 42.501 5.021 -48.727 1.00 49.03 291 ILE A N 1
ATOM 2298 C CA . ILE A 1 291 ? 43.894 5.030 -49.172 1.00 49.03 291 ILE A CA 1
ATOM 2299 C C . ILE A 1 291 ? 43.818 5.126 -50.695 1.00 49.03 291 ILE A C 1
ATOM 2301 O O . ILE A 1 291 ? 43.410 4.183 -51.369 1.00 49.03 291 ILE A O 1
ATOM 2305 N N . SER A 1 292 ? 44.119 6.305 -51.233 1.00 39.47 292 SER A N 1
ATOM 2306 C CA . SER A 1 292 ? 44.255 6.508 -52.669 1.00 39.47 292 SER A CA 1
ATOM 2307 C C . SER A 1 292 ? 45.479 5.735 -53.151 1.00 39.47 292 SER A C 1
ATOM 2309 O O . SER A 1 292 ? 46.610 6.202 -53.006 1.00 39.47 292 SER A O 1
ATOM 2311 N N . ASP A 1 293 ? 45.238 4.552 -53.710 1.00 45.41 293 ASP A N 1
ATOM 2312 C CA . ASP A 1 293 ? 46.195 3.822 -54.532 1.00 45.41 293 ASP A CA 1
ATOM 2313 C C . ASP A 1 293 ? 46.644 4.718 -55.697 1.00 45.41 293 ASP A C 1
ATOM 2315 O O . ASP A 1 293 ? 45.892 4.983 -56.636 1.00 45.41 293 ASP A O 1
ATOM 2319 N N . VAL A 1 294 ? 47.894 5.180 -55.647 1.00 40.59 294 VAL A N 1
ATOM 2320 C CA . VAL A 1 294 ? 48.615 5.673 -56.824 1.00 40.59 294 VAL A CA 1
ATOM 2321 C C . VAL A 1 294 ? 49.463 4.512 -57.344 1.00 40.59 294 VAL A C 1
ATOM 2323 O O . VAL A 1 294 ? 50.553 4.244 -56.850 1.00 40.59 294 VAL A O 1
ATOM 2326 N N . SER A 1 295 ? 48.953 3.820 -58.362 1.00 44.97 295 SER A N 1
ATOM 2327 C CA . SER A 1 295 ? 49.750 3.019 -59.308 1.00 44.97 295 SER A CA 1
ATOM 2328 C C . SER A 1 295 ? 49.979 3.903 -60.545 1.00 44.97 295 SER A C 1
ATOM 2330 O O . SER A 1 295 ? 49.005 4.470 -61.030 1.00 44.97 295 SER A O 1
ATOM 2332 N N . GLY A 1 296 ? 51.144 4.136 -61.162 1.00 35.34 296 GLY A N 1
ATOM 2333 C CA . GLY A 1 296 ? 52.563 3.730 -61.089 1.00 35.34 296 GLY A CA 1
ATOM 2334 C C . GLY A 1 296 ? 53.307 4.640 -62.114 1.00 35.34 296 GLY A C 1
ATOM 2335 O O . GLY A 1 296 ? 52.810 5.744 -62.347 1.00 35.34 296 GLY A O 1
ATOM 2336 N N . PRO A 1 297 ? 54.371 4.241 -62.854 1.00 49.94 297 PRO A N 1
ATOM 2337 C CA . PRO A 1 297 ? 55.252 3.075 -62.731 1.00 49.94 297 PRO A CA 1
ATOM 2338 C C . PRO A 1 297 ? 56.764 3.446 -62.739 1.00 49.94 297 PRO A C 1
ATOM 2340 O O . PRO A 1 297 ? 57.169 4.511 -63.200 1.00 49.94 297 PRO A O 1
ATOM 2343 N N . GLY A 1 298 ? 57.632 2.530 -62.304 1.00 31.00 298 GLY A N 1
ATOM 2344 C CA . GLY A 1 298 ? 59.085 2.695 -62.421 1.00 31.00 298 GLY A CA 1
ATOM 2345 C C . GLY A 1 298 ? 59.823 1.392 -62.149 1.00 31.00 298 GLY A C 1
ATOM 2346 O O . GLY A 1 298 ? 59.858 0.905 -61.029 1.00 31.00 298 GLY A O 1
ATOM 2347 N N . THR A 1 299 ? 60.347 0.809 -63.216 1.00 36.09 299 THR A N 1
ATOM 2348 C CA . THR A 1 299 ? 61.089 -0.451 -63.298 1.00 36.09 299 THR A CA 1
ATOM 2349 C C . THR A 1 299 ? 62.399 -0.440 -62.511 1.00 36.09 299 THR A C 1
ATOM 2351 O O . THR A 1 299 ? 63.155 0.508 -62.668 1.00 36.09 299 THR A O 1
ATOM 2354 N N . GLU A 1 300 ? 62.743 -1.543 -61.839 1.00 32.38 300 GLU A N 1
ATOM 2355 C CA . GLU A 1 300 ? 64.015 -2.258 -62.060 1.00 32.38 300 GLU A CA 1
ATOM 2356 C C . GLU A 1 300 ? 64.054 -3.606 -61.317 1.00 32.38 300 GLU A C 1
ATOM 2358 O O . GLU A 1 300 ? 63.636 -3.740 -60.171 1.00 32.38 300 GLU A O 1
ATOM 2363 N N . LYS A 1 301 ? 64.525 -4.630 -62.036 1.00 34.94 301 LYS A N 1
ATOM 2364 C CA . LYS A 1 301 ? 64.808 -5.992 -61.560 1.00 34.94 301 LYS A CA 1
ATOM 2365 C C . LYS A 1 301 ? 66.187 -6.028 -60.898 1.00 34.94 301 LYS A C 1
ATOM 2367 O O . LYS A 1 301 ? 67.076 -5.442 -61.491 1.00 34.94 301 LYS A O 1
ATOM 2372 N N . VAL A 1 302 ? 66.379 -6.833 -59.845 1.00 32.69 302 VAL A N 1
ATOM 2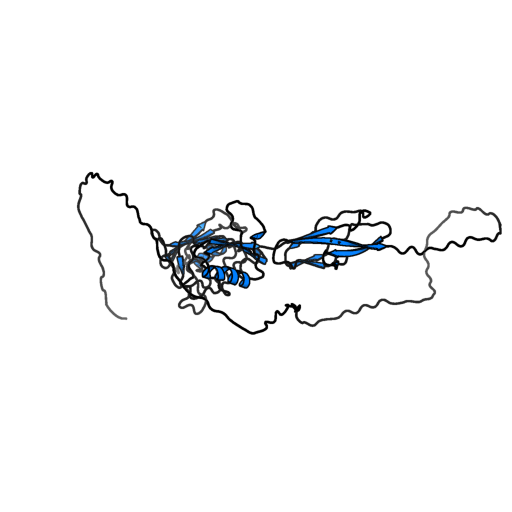373 C CA . VAL A 1 302 ? 67.515 -7.770 -59.593 1.00 32.69 302 VAL A CA 1
ATOM 2374 C C . VAL A 1 302 ? 67.094 -8.634 -58.382 1.00 32.69 302 VAL A C 1
ATOM 2376 O O . VAL A 1 302 ? 66.865 -8.099 -57.307 1.00 32.69 302 VAL A O 1
ATOM 2379 N N . SER A 1 303 ? 66.649 -9.876 -58.584 1.00 30.11 303 SER A N 1
ATOM 2380 C CA . SER A 1 303 ? 67.401 -11.153 -58.531 1.00 30.11 303 SER A CA 1
ATOM 2381 C C . SER A 1 303 ? 67.719 -11.684 -57.123 1.00 30.11 303 SER A C 1
ATOM 2383 O O . SER A 1 303 ? 68.493 -11.094 -56.381 1.00 30.11 303 SER A O 1
ATOM 2385 N N . ASP A 1 304 ? 67.140 -12.858 -56.850 1.00 34.00 304 ASP A N 1
ATOM 2386 C CA . ASP A 1 304 ? 67.630 -14.012 -56.083 1.00 34.00 304 ASP A CA 1
ATOM 2387 C C . ASP A 1 304 ? 68.565 -13.807 -54.880 1.00 34.00 304 ASP A C 1
ATOM 2389 O O . ASP A 1 304 ? 69.755 -13.529 -55.030 1.00 34.00 304 ASP A O 1
ATOM 2393 N N . LYS A 1 305 ? 68.085 -14.237 -53.703 1.00 31.31 305 LYS A N 1
ATOM 2394 C CA . LYS A 1 305 ? 68.732 -15.341 -52.972 1.00 31.31 305 LYS A CA 1
ATOM 2395 C C . LYS A 1 305 ? 67.830 -15.923 -51.883 1.00 31.31 305 LYS A C 1
ATOM 2397 O O . LYS A 1 305 ? 67.496 -15.270 -50.902 1.00 31.31 305 LYS A O 1
ATOM 2402 N N . VAL A 1 306 ? 67.506 -17.197 -52.070 1.00 31.95 306 VAL A N 1
ATOM 2403 C CA . VAL A 1 306 ? 67.162 -18.150 -51.012 1.00 31.95 306 VAL A CA 1
ATOM 2404 C C . VAL A 1 306 ? 68.384 -18.334 -50.104 1.00 31.95 306 VAL A C 1
ATOM 2406 O O . VAL A 1 306 ? 69.498 -18.410 -50.620 1.00 31.95 306 VAL A O 1
ATOM 2409 N N . CYS A 1 307 ? 68.171 -18.418 -48.788 1.00 28.36 307 CYS A N 1
ATOM 2410 C CA . CYS A 1 307 ? 68.707 -19.483 -47.931 1.00 28.36 307 CYS A CA 1
ATOM 2411 C C . CYS A 1 307 ? 68.027 -19.460 -46.556 1.00 28.36 307 CYS A C 1
ATOM 2413 O O . CYS A 1 307 ? 67.992 -18.440 -45.872 1.00 28.36 307 CYS A O 1
ATOM 2415 N N . GLU A 1 308 ? 67.512 -20.631 -46.200 1.00 30.39 308 GLU A N 1
ATOM 2416 C CA . GLU A 1 308 ? 67.060 -21.060 -44.881 1.00 30.39 308 GLU A CA 1
ATOM 2417 C C . GLU A 1 308 ? 68.200 -21.042 -43.847 1.00 30.39 308 GLU A C 1
ATOM 2419 O O . GLU A 1 308 ? 69.381 -21.108 -44.197 1.00 30.39 308 GLU A O 1
ATOM 2424 N N . GLY A 1 309 ? 67.830 -21.028 -42.565 1.00 28.36 309 GLY A N 1
ATOM 2425 C CA . GLY A 1 309 ? 68.748 -21.255 -41.453 1.00 28.36 309 GLY A CA 1
ATOM 2426 C C . GLY A 1 309 ? 68.052 -21.137 -40.101 1.00 28.36 309 GLY A C 1
ATOM 2427 O O . GLY A 1 309 ? 68.024 -20.063 -39.509 1.00 28.36 309 GLY A O 1
ATOM 2428 N N . GLU A 1 310 ? 67.488 -22.247 -39.626 1.00 33.00 310 GLU A N 1
ATOM 2429 C CA . GLU A 1 310 ? 67.088 -22.440 -38.231 1.00 33.00 310 GLU A CA 1
ATOM 2430 C C . GLU A 1 310 ? 68.309 -22.395 -37.296 1.00 33.00 310 GLU A C 1
ATOM 2432 O O . GLU A 1 310 ? 69.378 -22.906 -37.638 1.00 33.00 310 GLU A O 1
ATOM 2437 N N . GLY A 1 311 ? 68.125 -21.882 -36.074 1.00 29.69 311 GLY A N 1
ATOM 2438 C CA . GLY A 1 311 ? 69.014 -22.211 -34.959 1.00 29.69 311 GLY A CA 1
ATOM 2439 C C . GLY A 1 311 ? 69.148 -21.151 -33.864 1.00 29.69 311 GLY A C 1
ATOM 2440 O O . GLY A 1 311 ? 69.946 -20.234 -33.990 1.00 29.69 311 GLY A O 1
ATOM 2441 N N . GLY A 1 312 ? 68.485 -21.397 -32.729 1.00 28.69 312 GLY A N 1
ATOM 2442 C CA . GLY A 1 312 ? 69.170 -21.387 -31.430 1.00 28.69 312 GLY A CA 1
ATOM 2443 C C . GLY A 1 312 ? 69.162 -20.113 -30.569 1.00 28.69 312 GLY A C 1
ATOM 2444 O O . GLY A 1 312 ? 69.818 -19.129 -30.870 1.00 28.69 312 GLY A O 1
ATOM 2445 N N . ASN A 1 313 ? 68.576 -20.295 -29.382 1.00 31.62 313 ASN A N 1
ATOM 2446 C CA . ASN A 1 313 ? 68.948 -19.751 -28.067 1.00 31.62 313 ASN A CA 1
ATOM 2447 C C . ASN A 1 313 ? 68.591 -18.309 -27.646 1.00 31.62 313 ASN A C 1
ATOM 2449 O O . ASN A 1 313 ? 69.221 -17.314 -27.977 1.00 31.62 313 ASN A O 1
ATOM 2453 N N . GLN A 1 314 ? 67.628 -18.315 -26.726 1.00 29.00 314 GLN A N 1
ATOM 2454 C CA . GLN A 1 314 ? 67.439 -17.525 -25.509 1.00 29.00 314 GLN A CA 1
ATOM 2455 C C . GLN A 1 314 ? 68.734 -17.035 -24.818 1.00 29.00 314 GLN A C 1
ATOM 2457 O O . GLN A 1 314 ? 69.600 -17.847 -24.500 1.00 29.00 314 GLN A O 1
ATOM 2462 N N . LEU A 1 315 ? 68.824 -15.734 -24.507 1.00 31.27 315 LEU A N 1
ATOM 2463 C CA . LEU A 1 315 ? 68.799 -15.163 -23.144 1.00 31.27 315 LEU A CA 1
ATOM 2464 C C . LEU A 1 315 ? 69.108 -13.647 -23.148 1.00 31.27 315 LEU A C 1
ATOM 2466 O O . LEU A 1 315 ? 69.945 -13.163 -23.899 1.00 31.27 315 LEU A O 1
ATOM 2470 N N . GLU A 1 316 ? 68.355 -12.975 -22.278 1.00 29.14 316 GLU A N 1
ATOM 2471 C CA . GLU A 1 316 ? 68.461 -11.667 -21.608 1.00 29.14 316 GLU A CA 1
ATOM 2472 C C . GLU A 1 316 ? 69.673 -10.742 -21.847 1.00 29.14 316 GLU A C 1
ATOM 2474 O O . GLU A 1 316 ? 70.829 -11.156 -21.828 1.00 29.14 316 GLU A O 1
ATOM 2479 N N . GLY A 1 317 ? 69.383 -9.434 -21.899 1.00 27.56 317 GLY A N 1
ATOM 2480 C CA . GLY A 1 317 ? 70.370 -8.368 -21.706 1.00 27.56 317 GLY A CA 1
ATOM 2481 C C . GLY A 1 317 ? 69.887 -6.997 -22.181 1.00 27.56 317 GLY A C 1
ATOM 2482 O O . GLY A 1 317 ? 69.885 -6.714 -23.373 1.00 27.56 317 GLY A O 1
ATOM 2483 N N . GLU A 1 318 ? 69.475 -6.163 -21.230 1.00 29.52 318 GLU A N 1
ATOM 2484 C CA . GLU A 1 318 ? 69.112 -4.744 -21.346 1.00 29.52 318 GLU A CA 1
ATOM 2485 C C . GLU A 1 318 ? 70.119 -3.898 -22.156 1.00 29.52 318 GLU A C 1
ATOM 2487 O O . GLU A 1 318 ? 71.319 -4.051 -21.964 1.00 29.52 318 GLU A O 1
ATOM 2492 N N . GLN A 1 319 ? 69.660 -2.916 -22.953 1.00 26.94 319 GLN A N 1
ATOM 2493 C CA . GLN A 1 319 ? 69.829 -1.489 -22.616 1.00 26.94 319 GLN A CA 1
ATOM 2494 C C . GLN A 1 319 ? 69.156 -0.508 -23.595 1.00 26.94 319 GLN A C 1
ATOM 2496 O O . GLN A 1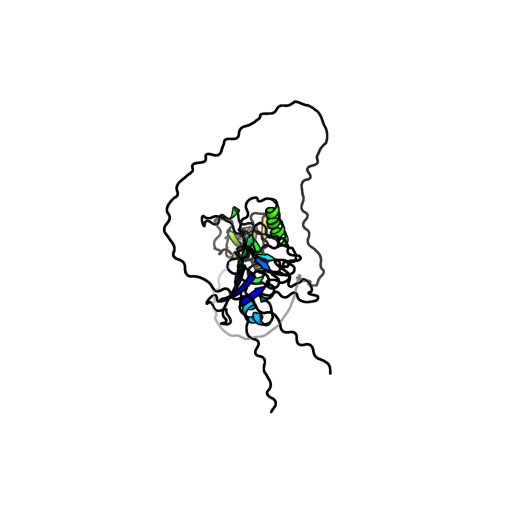 319 ? 68.972 -0.750 -24.781 1.00 26.94 319 GLN A O 1
ATOM 2501 N N . CYS A 1 320 ? 68.792 0.613 -22.977 1.00 25.38 320 CYS A N 1
ATOM 2502 C CA . CYS A 1 320 ? 67.982 1.766 -23.360 1.00 25.38 320 CYS A CA 1
ATOM 2503 C C . CYS A 1 320 ? 68.664 2.764 -24.325 1.00 25.38 320 CYS A C 1
ATOM 2505 O O . CYS A 1 320 ? 69.891 2.820 -24.327 1.00 25.38 320 CYS A O 1
ATOM 2507 N N . HIS A 1 321 ? 67.853 3.585 -25.023 1.00 29.41 321 HIS A N 1
ATOM 2508 C CA . HIS A 1 321 ? 67.992 5.007 -25.468 1.00 29.41 321 HIS A CA 1
ATOM 2509 C C . HIS A 1 321 ? 67.148 5.185 -26.761 1.00 29.41 321 HIS A C 1
ATOM 2511 O O . HIS A 1 321 ? 67.202 4.311 -27.616 1.00 29.41 321 HIS A O 1
ATOM 2517 N N . GLN A 1 322 ? 66.362 6.229 -27.051 1.00 30.78 322 GLN A N 1
ATOM 2518 C CA . GLN A 1 322 ? 65.945 7.479 -26.400 1.00 30.78 322 GLN A CA 1
ATOM 2519 C C . GLN A 1 322 ? 64.820 8.100 -27.284 1.00 30.78 322 GLN A C 1
ATOM 2521 O O . GLN A 1 322 ? 64.766 7.794 -28.473 1.00 30.78 322 GLN A O 1
ATOM 2526 N N . ASP A 1 323 ? 64.012 9.001 -26.701 1.00 29.78 323 ASP A N 1
ATOM 2527 C CA . ASP A 1 323 ? 63.136 10.031 -27.321 1.00 29.78 323 ASP A CA 1
ATOM 2528 C C . ASP A 1 323 ? 61.844 9.569 -28.047 1.00 29.78 323 ASP A C 1
ATOM 2530 O O . ASP A 1 323 ? 61.865 8.676 -28.878 1.00 29.78 323 ASP A O 1
ATOM 2534 N N . GLY A 1 324 ? 60.642 10.131 -27.852 1.00 28.48 324 GLY A N 1
ATOM 2535 C CA . GLY A 1 324 ? 60.141 11.262 -27.060 1.00 28.48 324 GLY A CA 1
ATOM 2536 C C . GLY A 1 324 ? 58.787 11.761 -27.630 1.00 28.48 324 GLY A C 1
ATOM 2537 O O . GLY A 1 324 ? 58.586 11.690 -28.837 1.00 28.48 324 GLY A O 1
ATOM 2538 N N . LEU A 1 325 ? 57.919 12.311 -26.756 1.00 31.14 325 LEU A N 1
ATOM 2539 C CA . LEU A 1 325 ? 56.700 13.145 -26.987 1.00 31.14 325 LEU A CA 1
ATOM 2540 C C . LEU A 1 325 ? 55.277 12.521 -26.962 1.00 31.14 325 LEU A C 1
ATOM 2542 O O . LEU A 1 325 ? 54.596 12.381 -27.969 1.00 31.14 325 LEU A O 1
ATOM 2546 N N . VAL A 1 326 ? 54.830 12.204 -25.740 1.00 29.72 326 VAL A N 1
ATOM 2547 C CA . VAL A 1 326 ? 53.747 12.830 -24.922 1.00 29.72 326 VAL A CA 1
ATOM 2548 C C . VAL A 1 326 ? 52.686 13.753 -25.577 1.00 29.72 326 VAL A C 1
ATOM 2550 O O . VAL A 1 326 ? 53.024 14.787 -26.144 1.00 29.72 326 VAL A O 1
ATOM 2553 N N . SER A 1 327 ? 51.398 13.475 -25.304 1.00 32.41 327 SER A N 1
ATOM 2554 C CA . SER A 1 327 ? 50.387 14.408 -24.726 1.00 32.41 327 SER A CA 1
ATOM 2555 C C . SER A 1 327 ? 49.150 13.593 -24.279 1.00 32.41 327 SER A C 1
ATOM 2557 O O . SER A 1 327 ? 48.534 12.911 -25.086 1.00 32.41 327 SER A O 1
ATOM 2559 N N . GLU A 1 328 ? 48.979 13.304 -22.983 1.00 33.25 328 GLU A N 1
ATOM 2560 C CA . GLU A 1 328 ? 48.417 14.116 -21.874 1.00 33.25 328 GLU A CA 1
ATOM 2561 C C . GLU A 1 328 ? 46.898 13.904 -21.692 1.00 33.25 328 GLU A C 1
ATOM 2563 O O . GLU A 1 328 ? 46.056 14.475 -22.377 1.00 33.25 328 GLU A O 1
ATOM 2568 N N . LEU A 1 329 ? 46.589 13.051 -20.710 1.00 33.34 329 LEU A N 1
ATOM 2569 C CA . LEU A 1 329 ? 45.307 12.865 -20.035 1.00 33.34 329 LEU A CA 1
ATOM 2570 C C . LEU A 1 329 ? 45.472 13.463 -18.634 1.00 33.34 329 LEU A C 1
ATOM 2572 O O . LEU A 1 329 ? 46.336 13.002 -17.887 1.00 33.34 329 LEU A O 1
ATOM 2576 N N . THR A 1 330 ? 44.612 14.392 -18.223 1.00 30.86 330 THR A N 1
ATOM 2577 C CA . THR A 1 330 ? 44.482 14.746 -16.802 1.00 30.86 330 THR A CA 1
ATOM 2578 C C . THR A 1 330 ? 43.020 14.795 -16.367 1.00 30.86 330 THR A C 1
ATOM 2580 O O . THR A 1 330 ? 42.198 15.545 -16.884 1.00 30.86 330 THR A O 1
ATOM 2583 N N . LYS A 1 331 ? 42.722 13.942 -15.379 1.00 37.06 331 LYS A N 1
ATOM 2584 C CA . LYS A 1 331 ? 41.533 13.947 -14.520 1.00 37.06 331 LYS A CA 1
ATOM 2585 C C . LYS A 1 331 ? 41.661 15.050 -13.467 1.00 37.06 331 LYS A C 1
ATOM 2587 O O . LYS A 1 331 ? 42.755 15.272 -12.957 1.00 37.06 331 LYS A O 1
ATOM 2592 N N . LEU A 1 332 ? 40.531 15.591 -13.014 1.00 27.81 332 LEU A N 1
ATOM 2593 C CA . LEU A 1 332 ? 40.414 16.237 -11.704 1.00 27.81 332 LEU A CA 1
ATOM 2594 C C . LEU A 1 332 ? 39.079 15.845 -11.053 1.00 27.81 332 LEU A C 1
ATOM 2596 O O . LEU A 1 332 ? 38.010 16.069 -11.611 1.00 27.81 332 LEU A O 1
ATOM 2600 N N . GLN A 1 333 ? 39.171 15.213 -9.880 1.00 35.28 333 GLN A N 1
ATOM 2601 C CA . GLN A 1 333 ? 38.073 14.974 -8.938 1.00 35.28 333 GLN A CA 1
ATOM 2602 C C . GLN A 1 333 ? 38.046 16.093 -7.884 1.00 35.28 333 GLN A C 1
ATOM 2604 O O . GLN A 1 333 ? 39.113 16.563 -7.491 1.00 35.28 333 GLN A O 1
ATOM 2609 N N . GLY A 1 334 ? 36.864 16.409 -7.329 1.00 27.72 334 GLY A N 1
ATOM 2610 C CA . GLY A 1 334 ? 36.768 16.950 -5.963 1.00 27.72 334 GLY A CA 1
ATOM 2611 C C . GLY A 1 334 ? 35.558 17.828 -5.596 1.00 27.72 334 GLY A C 1
ATOM 2612 O O . GLY A 1 334 ? 35.665 19.043 -5.647 1.00 27.72 334 GLY A O 1
ATOM 2613 N N . SER A 1 335 ? 34.502 17.183 -5.076 1.00 30.12 335 SER A N 1
ATOM 2614 C CA . SER A 1 335 ? 33.646 17.573 -3.926 1.00 30.12 335 SER A CA 1
ATOM 2615 C C . SER A 1 335 ? 32.634 18.751 -3.937 1.00 30.12 335 SER A C 1
ATOM 2617 O O . SER A 1 335 ? 32.991 19.919 -3.861 1.00 30.12 335 SER A O 1
ATOM 2619 N N . THR A 1 336 ? 31.356 18.342 -3.792 1.00 29.09 336 THR A N 1
ATOM 2620 C CA . THR A 1 336 ? 30.229 18.842 -2.946 1.00 29.09 336 THR A CA 1
ATOM 2621 C C . THR A 1 336 ? 29.798 20.318 -2.933 1.00 29.09 336 THR A C 1
ATOM 2623 O O . THR A 1 336 ? 30.500 21.149 -2.370 1.00 29.09 336 THR A O 1
ATOM 2626 N N . LEU A 1 337 ? 28.522 20.571 -3.291 1.00 26.73 337 LEU A N 1
ATOM 2627 C CA . LEU A 1 337 ? 27.506 21.233 -2.437 1.00 26.73 337 LEU A CA 1
ATOM 2628 C C . LEU A 1 337 ? 26.085 21.163 -3.049 1.00 26.73 337 LEU A C 1
ATOM 2630 O O . LEU A 1 337 ? 25.915 21.124 -4.261 1.00 26.73 337 LEU A O 1
ATOM 2634 N N . LEU A 1 338 ? 25.090 21.106 -2.157 1.00 30.03 338 LEU A N 1
ATOM 2635 C CA . LEU A 1 338 ? 23.637 21.020 -2.369 1.00 30.03 338 LEU A CA 1
ATOM 2636 C C . LEU A 1 338 ? 23.040 22.158 -3.223 1.00 30.03 338 LEU A C 1
ATOM 2638 O O . LEU A 1 338 ? 23.448 23.300 -3.040 1.00 30.03 338 LEU A O 1
ATOM 2642 N N . ALA A 1 339 ? 21.980 21.873 -3.998 1.00 28.20 339 ALA A N 1
ATOM 2643 C CA . ALA A 1 339 ? 20.633 22.460 -3.824 1.00 28.20 339 ALA A CA 1
ATOM 2644 C C . ALA A 1 339 ? 19.679 22.154 -5.006 1.00 28.20 339 ALA A C 1
ATOM 2646 O O . ALA A 1 339 ? 19.968 22.481 -6.148 1.00 28.20 339 ALA A O 1
ATOM 2647 N N . ASN A 1 340 ? 18.522 21.592 -4.645 1.00 30.06 340 ASN A N 1
ATOM 2648 C CA . ASN A 1 340 ? 17.162 21.824 -5.151 1.00 30.06 340 ASN A CA 1
ATOM 2649 C C . ASN A 1 340 ? 16.808 21.668 -6.645 1.00 30.06 340 ASN A C 1
ATOM 2651 O O . ASN A 1 340 ? 17.198 22.440 -7.514 1.00 30.06 340 ASN A O 1
ATOM 2655 N N . HIS A 1 341 ? 15.901 20.709 -6.851 1.00 30.53 341 HIS A N 1
ATOM 2656 C CA . HIS A 1 341 ? 14.876 20.659 -7.892 1.00 30.53 341 HIS A CA 1
ATOM 2657 C C . HIS A 1 341 ? 14.102 21.976 -8.045 1.00 30.53 341 HIS A C 1
ATOM 2659 O O . HIS A 1 341 ? 13.698 22.552 -7.040 1.00 30.53 341 HIS A O 1
ATOM 2665 N N . GLU A 1 342 ? 13.775 22.320 -9.293 1.00 29.23 342 GLU A N 1
ATOM 2666 C CA . GLU A 1 342 ? 12.410 22.644 -9.748 1.00 29.23 342 GLU A CA 1
ATOM 2667 C C . GLU A 1 342 ? 12.380 22.688 -11.292 1.00 29.23 342 GLU A C 1
ATOM 2669 O O . GLU A 1 342 ? 13.113 23.482 -11.885 1.00 29.23 342 GLU A O 1
ATOM 2674 N N . PRO A 1 343 ? 11.567 21.868 -11.987 1.00 33.84 343 PRO A N 1
ATOM 2675 C CA . PRO A 1 343 ? 11.218 22.132 -13.373 1.00 33.84 343 PRO A CA 1
ATOM 2676 C C . PRO A 1 343 ? 9.959 23.004 -13.442 1.00 33.84 343 PRO A C 1
ATOM 2678 O O . PRO A 1 343 ? 8.911 22.695 -12.877 1.00 33.84 343 PRO A O 1
ATOM 2681 N N . VAL A 1 344 ? 10.102 24.107 -14.168 1.00 28.52 344 VAL A N 1
ATOM 2682 C CA . VAL A 1 344 ? 9.069 25.082 -14.516 1.00 28.52 344 VAL A CA 1
ATOM 2683 C C . VAL A 1 344 ? 7.978 24.413 -15.359 1.00 28.52 344 VAL A C 1
ATOM 2685 O O . VAL A 1 344 ? 8.239 23.965 -16.474 1.00 28.52 344 VAL A O 1
ATOM 2688 N N . LEU A 1 345 ? 6.749 24.388 -14.839 1.00 29.62 345 LEU A N 1
ATOM 2689 C CA . LEU A 1 345 ? 5.532 24.160 -15.616 1.00 29.62 345 LEU A CA 1
ATOM 2690 C C . LEU A 1 345 ? 5.164 25.462 -16.334 1.00 29.62 345 LEU A C 1
ATOM 2692 O O . LEU A 1 345 ? 4.910 26.488 -15.705 1.00 29.62 345 LEU A O 1
ATOM 2696 N N . SER A 1 346 ? 5.132 25.423 -17.660 1.00 31.11 346 SER A N 1
ATOM 2697 C CA . SER A 1 346 ? 4.481 26.436 -18.486 1.00 31.11 346 SER A CA 1
ATOM 2698 C C . SER A 1 346 ? 2.999 26.092 -18.640 1.00 31.11 346 SER A C 1
ATOM 2700 O O . SER A 1 346 ? 2.654 25.218 -19.432 1.00 31.11 346 SER A O 1
ATOM 2702 N N . ASP A 1 347 ? 2.143 26.801 -17.905 1.00 30.78 347 ASP A N 1
ATOM 2703 C CA . ASP A 1 347 ? 0.705 26.897 -18.176 1.00 30.78 347 ASP A CA 1
ATOM 2704 C C . ASP A 1 347 ? 0.425 27.952 -19.267 1.00 30.78 347 ASP A C 1
ATOM 2706 O O . ASP A 1 347 ? 1.036 29.028 -19.260 1.00 30.78 347 ASP A O 1
ATOM 2710 N N . PRO A 1 348 ? -0.537 27.718 -20.179 1.00 36.34 348 PRO A N 1
ATOM 2711 C CA . PRO A 1 348 ? -1.052 28.752 -21.063 1.00 36.34 348 PRO A CA 1
ATOM 2712 C C . PRO A 1 348 ? -2.135 29.581 -20.354 1.00 36.34 348 PRO A C 1
ATOM 2714 O O . PRO A 1 348 ? -3.220 29.098 -20.030 1.00 36.34 348 PRO A O 1
ATOM 2717 N N . ALA A 1 349 ? -1.863 30.871 -20.161 1.00 30.62 349 ALA A N 1
ATOM 2718 C CA . ALA A 1 349 ? -2.848 31.836 -19.690 1.00 30.62 349 ALA A CA 1
ATOM 2719 C C . ALA A 1 349 ? -3.920 32.107 -20.764 1.00 30.62 349 ALA A C 1
ATOM 2721 O O . ALA A 1 349 ? -3.649 32.723 -21.796 1.00 30.62 349 ALA A O 1
ATOM 2722 N N . ILE A 1 350 ? -5.162 31.704 -20.483 1.00 30.58 350 ILE A N 1
ATOM 2723 C CA . ILE A 1 350 ? -6.367 32.279 -21.089 1.00 30.58 350 ILE A CA 1
ATOM 2724 C C . ILE A 1 350 ? -6.709 33.542 -20.293 1.00 30.58 350 ILE A C 1
ATOM 2726 O O . ILE A 1 350 ? -7.079 33.463 -19.124 1.00 30.58 350 ILE A O 1
ATOM 2730 N N . SER A 1 351 ? -6.593 34.709 -20.933 1.00 30.27 351 SER A N 1
ATOM 2731 C CA . SER A 1 351 ? -7.110 35.974 -20.405 1.00 30.27 351 SER A CA 1
ATOM 2732 C C . SER A 1 351 ? -8.445 36.308 -21.060 1.00 30.27 351 SER A C 1
ATOM 2734 O O . SER A 1 351 ? -8.528 36.623 -22.245 1.00 30.27 351 SER A O 1
ATOM 2736 N N . THR A 1 352 ? -9.470 36.274 -20.221 1.00 28.70 352 THR A N 1
ATOM 2737 C CA . THR A 1 352 ? -10.758 36.966 -20.286 1.00 28.70 352 THR A CA 1
ATOM 2738 C C . THR A 1 352 ? -10.670 38.393 -20.848 1.00 28.70 352 THR A C 1
ATOM 2740 O O . THR A 1 352 ? -9.783 39.160 -20.474 1.00 28.70 352 THR A O 1
ATOM 2743 N N . LEU A 1 353 ? -11.653 38.768 -21.674 1.00 30.28 353 LEU A N 1
ATOM 2744 C CA . LEU A 1 353 ? -12.034 40.152 -21.977 1.00 30.28 353 LEU A CA 1
ATOM 2745 C C . LEU A 1 353 ? -13.498 40.355 -21.564 1.00 30.28 353 LEU A C 1
ATOM 2747 O O . LEU A 1 353 ? -14.356 39.524 -21.858 1.00 30.28 353 LEU A O 1
ATOM 2751 N N . GLU A 1 354 ? -13.754 41.454 -20.857 1.00 31.83 354 GLU A N 1
ATOM 2752 C CA . GLU A 1 354 ? -15.069 41.891 -20.385 1.00 31.83 354 GLU A CA 1
ATOM 2753 C C . GLU A 1 354 ? -15.925 42.537 -21.490 1.00 31.83 354 GLU A C 1
ATOM 2755 O O . GLU A 1 354 ? -15.425 43.308 -22.309 1.00 31.83 354 GLU A O 1
ATOM 2760 N N . GLY A 1 355 ? -17.248 42.355 -21.376 1.00 27.98 355 GLY A N 1
ATOM 2761 C CA . GLY A 1 355 ? -18.230 43.421 -21.624 1.00 27.98 355 GLY A CA 1
ATOM 2762 C C . GLY A 1 355 ? -19.190 43.261 -22.820 1.00 27.98 355 GLY A C 1
ATOM 2763 O O . GLY A 1 355 ? -18.945 42.476 -23.724 1.00 27.98 355 GLY A O 1
ATOM 2764 N N . PRO A 1 356 ? -20.314 44.006 -22.832 1.00 52.62 356 PRO A N 1
ATOM 2765 C CA . PRO A 1 356 ? -21.637 43.460 -22.489 1.00 52.62 356 PRO A CA 1
ATOM 2766 C C . PRO A 1 356 ? -22.711 43.712 -23.571 1.00 52.62 356 PRO A C 1
ATOM 2768 O O . PRO A 1 356 ? -22.529 44.588 -24.407 1.00 52.62 356 PRO A O 1
ATOM 2771 N N . ALA A 1 357 ? -23.859 43.013 -23.505 1.00 28.72 357 ALA A N 1
ATOM 2772 C CA . ALA A 1 357 ? -25.220 43.562 -23.715 1.00 28.72 357 ALA A CA 1
ATOM 2773 C C . ALA A 1 357 ? -26.282 42.484 -24.024 1.00 28.72 357 ALA A C 1
ATOM 2775 O O . ALA A 1 357 ? -26.165 41.741 -24.988 1.00 28.72 357 ALA A O 1
ATOM 2776 N N . GLY A 1 358 ? -27.384 42.540 -23.264 1.00 27.12 358 GLY A N 1
ATOM 2777 C CA . GLY A 1 358 ? -28.759 42.494 -23.779 1.00 27.12 358 GLY A CA 1
ATOM 2778 C C . GLY A 1 358 ? -29.341 41.151 -24.234 1.00 27.12 358 GLY A C 1
ATOM 2779 O O . GLY A 1 358 ? -29.038 40.675 -25.318 1.00 27.12 358 GLY A O 1
ATOM 2780 N N . ARG A 1 359 ? -30.365 40.662 -23.522 1.00 29.64 359 ARG A N 1
ATOM 2781 C CA . ARG A 1 359 ? -31.794 40.853 -23.872 1.00 29.64 359 ARG A CA 1
ATOM 2782 C C . ARG A 1 359 ? -32.664 39.825 -23.135 1.00 29.64 359 ARG A C 1
ATOM 2784 O O . ARG A 1 359 ? -32.311 38.662 -23.011 1.00 29.64 359 ARG A O 1
ATOM 2791 N N . ALA A 1 360 ? -33.778 40.321 -22.611 1.00 29.36 360 ALA A N 1
ATOM 2792 C CA . ALA A 1 360 ? -34.796 39.606 -21.853 1.00 29.36 360 ALA A CA 1
ATOM 2793 C C . ALA A 1 360 ? -35.755 38.789 -22.739 1.00 29.36 360 ALA A C 1
ATOM 2795 O O . ALA A 1 360 ? -36.036 39.234 -23.846 1.00 29.36 360 ALA A O 1
ATOM 2796 N N . GLU A 1 361 ? -36.314 37.704 -22.182 1.00 32.03 361 GLU A N 1
ATOM 2797 C CA . GLU A 1 361 ? -37.680 37.160 -22.398 1.00 32.03 361 GLU A CA 1
ATOM 2798 C C . GLU A 1 361 ? -37.927 36.063 -21.325 1.00 32.03 361 GLU A C 1
ATOM 2800 O O . GLU A 1 361 ? -37.126 35.144 -21.197 1.00 32.03 361 GLU A O 1
ATOM 2805 N N . GLN A 1 362 ? -38.731 36.329 -20.280 1.00 31.00 362 GLN A N 1
ATOM 2806 C CA . GLN A 1 362 ? -40.155 35.946 -20.084 1.00 31.00 362 GLN A CA 1
ATOM 2807 C C . GLN A 1 362 ? -40.416 34.420 -20.117 1.00 31.00 362 GLN A C 1
ATOM 2809 O O . GLN A 1 362 ? -40.209 33.779 -21.134 1.00 31.00 362 GLN A O 1
ATOM 2814 N N . LEU A 1 363 ? -40.648 33.784 -18.955 1.00 29.44 363 LEU A N 1
ATOM 2815 C CA . LEU A 1 363 ? -41.954 33.488 -18.308 1.00 29.44 363 LEU A CA 1
ATOM 2816 C C . LEU A 1 363 ? -42.794 32.424 -19.048 1.00 29.44 363 LEU A C 1
ATOM 2818 O O . LEU A 1 363 ? -43.372 32.725 -20.082 1.00 29.44 363 LEU A O 1
ATOM 2822 N N . GLU A 1 364 ? -42.917 31.210 -18.490 1.00 37.41 364 GLU A N 1
ATOM 2823 C CA . GLU A 1 364 ? -44.098 30.726 -17.731 1.00 37.41 364 GLU A CA 1
ATOM 2824 C C . GLU A 1 364 ? -44.027 29.207 -17.402 1.00 37.41 364 GLU A C 1
ATOM 2826 O O . GLU A 1 364 ? -43.205 28.495 -17.981 1.00 37.41 364 GLU A O 1
ATOM 2831 N N . PRO A 1 365 ? -44.815 28.717 -16.414 1.00 45.72 365 PRO A N 1
ATOM 2832 C CA . PRO A 1 365 ? -44.632 27.426 -15.744 1.00 45.72 365 PRO A CA 1
ATOM 2833 C C . PRO A 1 365 ? -45.602 26.341 -16.245 1.00 45.72 365 PRO A C 1
ATOM 2835 O O . PRO A 1 365 ? -46.672 26.647 -16.764 1.00 45.72 365 PRO A O 1
ATOM 2838 N N . VAL A 1 366 ? -45.289 25.063 -15.997 1.00 31.48 366 VAL A N 1
ATOM 2839 C CA . VAL A 1 366 ? -46.276 23.975 -16.116 1.00 31.48 366 VAL A CA 1
ATOM 2840 C C . VAL A 1 366 ? -46.251 23.087 -14.873 1.00 31.48 366 VAL A C 1
ATOM 2842 O O . VAL A 1 366 ? -45.204 22.754 -14.322 1.00 31.48 366 VAL A O 1
ATOM 2845 N N . VAL A 1 367 ? -47.469 22.799 -14.433 1.00 33.53 367 VAL A N 1
ATOM 2846 C CA . VAL A 1 367 ? -47.931 22.188 -13.191 1.00 33.53 367 VAL A CA 1
ATOM 2847 C C . VAL A 1 367 ? -48.126 20.676 -13.392 1.00 33.53 367 VAL A C 1
ATOM 2849 O O . VAL A 1 367 ? -48.481 20.259 -14.489 1.00 33.53 367 VAL A O 1
ATOM 2852 N N . SER A 1 368 ? -47.928 19.922 -12.299 1.00 30.88 368 SER A N 1
ATOM 2853 C CA . SER A 1 368 ? -48.548 18.631 -11.915 1.00 30.88 368 SER A CA 1
ATOM 2854 C C . SER A 1 368 ? -48.475 17.414 -12.850 1.00 30.88 368 SER A C 1
ATOM 2856 O O . SER A 1 368 ? -48.960 17.462 -13.970 1.00 30.88 368 SER A O 1
ATOM 2858 N N . GLU A 1 369 ? -48.044 16.269 -12.305 1.00 32.34 369 GLU A N 1
ATOM 2859 C CA . GLU A 1 369 ? -48.952 15.168 -11.911 1.00 32.34 369 GLU A CA 1
ATOM 2860 C C . GLU A 1 369 ? -48.185 14.047 -11.167 1.00 32.34 369 GLU A C 1
ATOM 2862 O O . GLU A 1 369 ? -47.199 13.505 -11.664 1.00 32.34 369 GLU A O 1
ATOM 2867 N N . GLU A 1 370 ? -48.643 13.721 -9.951 1.00 39.28 370 GLU A N 1
ATOM 2868 C CA . GLU A 1 370 ? -48.455 12.409 -9.307 1.00 39.28 370 GLU A CA 1
ATOM 2869 C C . GLU A 1 370 ? -49.262 11.345 -10.067 1.00 39.28 370 GLU A C 1
ATOM 2871 O O . GLU A 1 370 ? -50.275 11.669 -10.693 1.00 39.28 370 GLU A O 1
ATOM 2876 N N . PRO A 1 371 ? -48.922 10.057 -9.895 1.00 43.22 371 PRO A N 1
ATOM 2877 C CA . PRO A 1 371 ? -50.009 9.153 -9.546 1.00 43.22 371 PRO A CA 1
ATOM 2878 C C . PRO A 1 371 ? -49.711 8.201 -8.385 1.00 43.22 371 PRO A C 1
ATOM 2880 O O . PRO A 1 371 ? -48.578 7.908 -8.006 1.00 43.22 371 PRO A O 1
ATOM 2883 N N . GLU A 1 372 ? -50.841 7.755 -7.851 1.00 32.94 372 GLU A N 1
ATOM 2884 C CA . GLU A 1 372 ? -51.122 7.162 -6.559 1.00 32.94 372 GLU A CA 1
ATOM 2885 C C . GLU A 1 372 ? -50.600 5.738 -6.316 1.00 32.94 372 GLU A C 1
ATOM 2887 O O . GLU A 1 372 ? -50.429 4.904 -7.206 1.00 32.94 372 GLU A O 1
ATOM 2892 N N . LEU A 1 373 ? -50.494 5.462 -5.016 1.00 34.19 373 LEU A N 1
ATOM 2893 C CA . LEU A 1 373 ? -50.477 4.158 -4.367 1.00 34.19 373 LEU A CA 1
ATOM 2894 C C . LEU A 1 373 ? -51.705 3.309 -4.741 1.00 34.19 373 LEU A C 1
ATOM 2896 O O . LEU A 1 373 ? -52.842 3.745 -4.571 1.00 34.19 373 LEU A O 1
ATOM 2900 N N . GLN A 1 374 ? -51.483 2.039 -5.088 1.00 35.56 374 GLN A N 1
ATOM 2901 C CA . GLN A 1 374 ? -52.524 1.012 -5.017 1.00 35.56 374 GLN A CA 1
ATOM 2902 C C . GLN A 1 374 ? -52.247 0.038 -3.872 1.00 35.56 374 GLN A C 1
ATOM 2904 O O . GLN A 1 374 ? -51.350 -0.801 -3.912 1.00 35.56 374 GLN A O 1
ATOM 2909 N N . ASN A 1 375 ? -53.084 0.188 -2.847 1.00 34.66 375 ASN A N 1
ATOM 2910 C CA . ASN A 1 375 ? -53.374 -0.782 -1.804 1.00 34.66 375 ASN A CA 1
ATOM 2911 C C . ASN A 1 375 ? -54.033 -2.029 -2.415 1.00 34.66 375 ASN A C 1
ATOM 2913 O O . ASN A 1 375 ? -55.063 -1.921 -3.080 1.00 34.66 375 ASN A O 1
ATOM 2917 N N . ILE A 1 376 ? -53.529 -3.213 -2.075 1.00 35.69 376 ILE A N 1
ATOM 2918 C CA . ILE A 1 376 ? -54.309 -4.455 -2.078 1.00 35.69 376 ILE A CA 1
ATOM 2919 C C . ILE A 1 376 ? -54.095 -5.124 -0.728 1.00 35.69 376 ILE A C 1
ATOM 2921 O O . ILE A 1 376 ? -52.972 -5.432 -0.337 1.00 35.69 376 ILE A O 1
ATOM 2925 N N . GLY A 1 377 ? -55.192 -5.258 0.012 1.00 32.44 377 GLY A N 1
ATOM 2926 C CA . GLY A 1 377 ? -55.211 -5.789 1.363 1.00 32.44 377 GLY A CA 1
ATOM 2927 C C . GLY A 1 377 ? -55.655 -7.246 1.463 1.00 32.44 377 GLY A C 1
ATOM 2928 O O . GLY A 1 377 ? -56.167 -7.836 0.516 1.00 32.44 377 GLY A O 1
ATOM 2929 N N . LEU A 1 378 ? -55.556 -7.699 2.716 1.00 32.59 378 LEU A N 1
ATOM 2930 C CA . LEU A 1 378 ? -56.339 -8.730 3.405 1.00 32.59 378 LEU A CA 1
ATOM 2931 C C . LEU A 1 378 ? -56.004 -10.204 3.132 1.00 32.59 378 LEU A C 1
ATOM 2933 O O . LEU A 1 378 ? -56.243 -10.742 2.056 1.00 32.59 378 LEU A O 1
ATOM 2937 N N . GLY A 1 379 ? -55.574 -10.879 4.206 1.00 29.39 379 GLY A N 1
ATOM 2938 C CA . GLY A 1 379 ? -55.514 -12.337 4.282 1.00 29.39 379 GLY A CA 1
ATOM 2939 C C . GLY A 1 379 ? -54.884 -12.901 5.564 1.00 29.39 379 GLY A C 1
ATOM 2940 O O . GLY A 1 379 ? -53.870 -13.576 5.482 1.00 29.39 379 GLY A O 1
ATOM 2941 N N . GLU A 1 380 ? -55.495 -12.676 6.729 1.00 37.88 380 GLU A N 1
ATOM 2942 C CA . GLU A 1 380 ? -55.437 -13.594 7.891 1.00 37.88 380 GLU A CA 1
ATOM 2943 C C . GLU A 1 380 ? -56.886 -14.054 8.161 1.00 37.88 380 GLU A C 1
ATOM 2945 O O . GLU A 1 380 ? -57.786 -13.240 7.915 1.00 37.88 380 GLU A O 1
ATOM 2950 N N . PRO A 1 381 ? -57.177 -15.303 8.618 1.00 48.47 381 PRO A N 1
ATOM 2951 C CA . PRO A 1 381 ? -56.752 -15.766 9.955 1.00 48.47 381 PRO A CA 1
ATOM 2952 C C . PRO A 1 381 ? -56.596 -17.297 10.182 1.00 48.47 381 PRO A C 1
ATOM 2954 O O . PRO A 1 381 ? -57.048 -18.116 9.386 1.00 48.47 381 PRO A O 1
ATOM 2957 N N . ASN A 1 382 ? -55.998 -17.661 11.332 1.00 32.53 382 ASN A N 1
ATOM 2958 C CA . ASN A 1 382 ? -56.374 -18.728 12.305 1.00 32.53 382 ASN A CA 1
ATOM 2959 C C . ASN A 1 382 ? -55.127 -19.076 13.147 1.00 32.53 382 ASN A C 1
ATOM 2961 O O . ASN A 1 382 ? -54.118 -19.481 12.586 1.00 32.53 382 ASN A O 1
ATOM 2965 N N . ARG A 1 383 ? -55.013 -18.791 14.454 1.00 34.69 383 ARG A N 1
ATOM 2966 C CA . ARG A 1 383 ? -55.772 -19.180 15.669 1.00 34.69 383 ARG A CA 1
ATOM 2967 C C . ARG A 1 383 ? -55.709 -20.684 16.007 1.00 34.69 383 ARG A C 1
ATOM 2969 O O . ARG A 1 383 ? -56.338 -21.498 15.344 1.00 34.69 383 ARG A O 1
ATOM 2976 N N . GLY A 1 384 ? -54.991 -20.985 17.092 1.00 31.48 384 GLY A N 1
ATOM 2977 C CA . GLY A 1 384 ? -54.932 -22.247 17.846 1.00 31.48 384 GLY A CA 1
ATOM 2978 C C . GLY A 1 384 ? -53.805 -22.114 18.882 1.00 31.48 384 GLY A C 1
ATOM 2979 O O . GLY A 1 384 ? -52.641 -22.103 18.510 1.00 31.48 384 GLY A O 1
ATOM 2980 N N . ASP A 1 385 ? -54.087 -21.583 20.070 1.00 36.06 385 ASP A N 1
ATOM 2981 C CA . ASP A 1 385 ? -54.506 -22.275 21.305 1.00 36.06 385 ASP A CA 1
ATOM 2982 C C . ASP A 1 385 ? -53.318 -22.566 22.246 1.00 36.06 385 ASP A C 1
ATOM 2984 O O . ASP A 1 385 ? -52.399 -23.321 21.939 1.00 36.06 385 ASP A O 1
ATOM 2988 N N . LEU A 1 386 ? -53.372 -21.892 23.401 1.00 36.78 386 LEU A N 1
ATOM 2989 C CA . LEU A 1 386 ? -52.545 -22.046 24.605 1.00 36.78 386 LEU A CA 1
ATOM 2990 C C . LEU A 1 386 ? -52.872 -23.369 25.333 1.00 36.78 386 LEU A C 1
ATOM 2992 O O . LEU A 1 386 ? -53.916 -23.975 25.083 1.00 36.78 386 LEU A O 1
ATOM 2996 N N . PRO A 1 387 ? -52.041 -23.779 26.310 1.00 47.16 387 PRO A N 1
ATOM 2997 C CA . PRO A 1 387 ? -52.451 -23.481 27.685 1.00 47.16 387 PRO A CA 1
ATOM 2998 C C . PRO A 1 387 ? -51.332 -22.987 28.618 1.00 47.16 387 PRO A C 1
ATOM 3000 O O . PRO A 1 387 ? -50.149 -23.284 28.457 1.00 47.16 387 PRO A O 1
ATOM 3003 N N . ASP A 1 388 ? -51.793 -22.236 29.618 1.00 35.91 388 ASP A N 1
ATOM 3004 C CA . ASP A 1 388 ? -51.099 -21.619 30.749 1.00 35.91 388 ASP A CA 1
ATOM 3005 C C . ASP A 1 388 ? -50.322 -22.581 31.664 1.00 35.91 388 ASP A C 1
ATOM 3007 O O . ASP A 1 388 ? -50.825 -23.644 32.029 1.00 35.91 388 ASP A O 1
ATOM 3011 N N . VAL A 1 389 ? -49.180 -22.110 32.191 1.00 36.34 389 VAL A N 1
ATOM 3012 C CA . VAL A 1 389 ? -48.672 -22.465 33.534 1.00 36.34 389 VAL A CA 1
ATOM 3013 C C . VAL A 1 389 ? -48.049 -21.209 34.189 1.00 36.34 389 VAL A C 1
ATOM 3015 O O . VAL A 1 389 ? -47.279 -20.512 33.527 1.00 36.34 389 VAL A O 1
ATOM 3018 N N . PRO A 1 390 ? -48.357 -20.886 35.466 1.00 45.25 390 PRO A N 1
ATOM 3019 C CA . PRO A 1 390 ? -48.054 -19.584 36.060 1.00 45.25 390 PRO A CA 1
ATOM 3020 C C . PRO A 1 390 ? -46.759 -19.520 36.900 1.00 45.25 390 PRO A C 1
ATOM 3022 O O . PRO A 1 390 ? -46.432 -20.440 37.640 1.00 45.25 390 PRO A O 1
ATOM 3025 N N . VAL A 1 391 ? -46.138 -18.332 36.839 1.00 34.12 391 VAL A N 1
ATOM 3026 C CA . VAL A 1 391 ? -45.554 -17.513 37.931 1.00 34.12 391 VAL A CA 1
ATOM 3027 C C . VAL A 1 391 ? -44.419 -18.109 38.785 1.00 34.12 391 VAL A C 1
ATOM 3029 O O . VAL A 1 391 ? -44.642 -18.990 39.603 1.00 34.12 391 VAL A O 1
ATOM 3032 N N . GLN A 1 392 ? -43.247 -17.454 38.757 1.00 32.75 392 GLN A N 1
ATOM 3033 C CA . GLN A 1 392 ? -42.714 -16.723 39.923 1.00 32.75 392 GLN A CA 1
ATOM 3034 C C . GLN A 1 392 ? -41.583 -15.762 39.524 1.00 32.75 392 GLN A C 1
ATOM 3036 O O . GLN A 1 392 ? -40.554 -16.155 38.985 1.00 32.75 392 GLN A O 1
ATOM 3041 N N . ALA A 1 393 ? -41.810 -14.478 39.805 1.00 33.53 393 ALA A N 1
ATOM 3042 C CA . ALA A 1 393 ? -40.840 -13.400 39.701 1.00 33.53 393 ALA A CA 1
ATOM 3043 C C . ALA A 1 393 ? -40.105 -13.250 41.039 1.00 33.53 393 ALA A C 1
ATOM 3045 O O . ALA A 1 393 ? -40.743 -13.058 42.075 1.00 33.53 393 ALA A O 1
ATOM 3046 N N . THR A 1 394 ? -38.774 -13.287 41.020 1.00 35.09 394 THR A N 1
ATOM 3047 C CA . THR A 1 394 ? -37.934 -12.859 42.142 1.00 35.09 394 THR A CA 1
ATOM 3048 C C . THR A 1 394 ? -37.371 -11.467 41.855 1.00 35.09 394 THR A C 1
ATOM 3050 O O . THR A 1 394 ? -36.769 -11.198 40.818 1.00 35.09 394 THR A O 1
ATOM 3053 N N . LYS A 1 395 ? -37.656 -10.552 42.784 1.00 38.47 395 LYS A N 1
ATOM 3054 C CA . LYS A 1 395 ? -37.217 -9.152 42.830 1.00 38.47 395 LYS A CA 1
ATOM 3055 C C . LYS A 1 395 ? -35.773 -9.071 43.378 1.00 38.47 395 LYS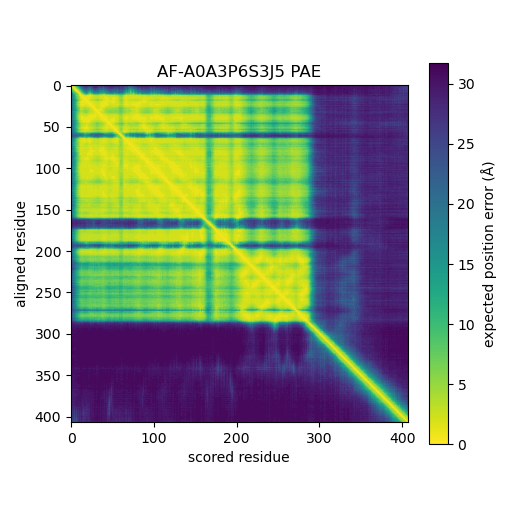 A C 1
ATOM 3057 O O . LYS A 1 395 ? -35.417 -9.922 44.191 1.00 38.47 395 LYS A O 1
ATOM 3062 N N . PRO A 1 396 ? -34.956 -8.077 42.974 1.00 39.94 396 PRO A N 1
ATOM 3063 C CA . PRO A 1 396 ? -33.536 -8.000 43.330 1.00 39.94 396 PRO A CA 1
ATOM 3064 C C . PRO A 1 396 ? -33.274 -7.454 44.745 1.00 39.94 396 PRO A C 1
ATOM 30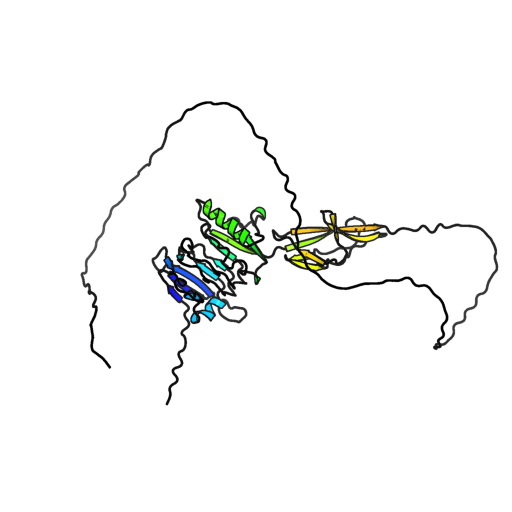66 O O . PRO A 1 396 ? -33.954 -6.531 45.195 1.00 39.94 396 PRO A O 1
ATOM 3069 N N . GLU A 1 397 ? -32.239 -7.990 45.402 1.00 33.75 397 GLU A N 1
ATOM 3070 C CA . GLU A 1 397 ? -31.620 -7.454 46.623 1.00 33.75 397 GLU A CA 1
ATOM 3071 C C . GLU A 1 397 ? -30.457 -6.500 46.287 1.00 33.75 397 GLU A C 1
ATOM 3073 O O . GLU A 1 397 ? -29.549 -6.837 45.528 1.00 33.75 397 GLU A O 1
ATOM 3078 N N . GLN A 1 398 ? -30.470 -5.323 46.910 1.00 37.66 398 GLN A N 1
ATOM 3079 C CA . GLN A 1 398 ? -29.326 -4.452 47.210 1.00 37.66 398 GLN A CA 1
ATOM 3080 C C . GLN A 1 398 ? -29.668 -3.668 48.494 1.00 37.66 398 GLN A C 1
ATOM 3082 O O . GLN A 1 398 ? -30.855 -3.480 48.767 1.00 37.66 398 GLN A O 1
ATOM 3087 N N . PRO A 1 399 ? -28.700 -3.041 49.184 1.00 44.28 399 PRO A N 1
ATOM 3088 C CA . PRO A 1 399 ? -27.418 -3.552 49.665 1.00 44.28 399 PRO A CA 1
ATOM 3089 C C . PRO A 1 399 ? -27.320 -3.413 51.206 1.00 44.28 399 PRO A C 1
ATOM 3091 O O . PRO A 1 399 ? -28.061 -2.652 51.825 1.00 44.28 399 PRO A O 1
ATOM 3094 N N . VAL A 1 400 ? -26.392 -4.136 51.841 1.00 41.12 400 VAL A N 1
ATOM 3095 C CA . VAL A 1 400 ? -26.085 -3.968 53.273 1.00 41.12 400 VAL A CA 1
ATOM 3096 C C . VAL A 1 400 ? -24.977 -2.930 53.435 1.00 41.12 400 VAL A C 1
ATOM 3098 O O . VAL A 1 400 ? -23.847 -3.150 53.003 1.00 41.12 400 VAL A O 1
ATOM 3101 N N . ASP A 1 401 ? -25.318 -1.821 54.089 1.00 36.88 401 ASP A N 1
ATOM 3102 C CA . ASP A 1 401 ? -24.380 -0.890 54.708 1.00 36.88 401 ASP A CA 1
ATOM 3103 C C . ASP A 1 401 ? -23.615 -1.577 55.849 1.00 36.88 401 ASP A C 1
ATOM 3105 O O . ASP A 1 401 ? -24.215 -2.140 56.768 1.00 36.88 401 ASP A O 1
ATOM 3109 N N . GLN A 1 402 ? -22.288 -1.451 55.852 1.00 43.28 402 GLN A N 1
ATOM 3110 C CA . GLN A 1 402 ? -21.513 -1.445 57.091 1.00 43.28 402 GLN A CA 1
ATOM 3111 C C . GLN A 1 402 ? -20.555 -0.257 57.089 1.00 43.28 402 GLN A C 1
ATOM 3113 O O . GLN A 1 402 ? -19.541 -0.234 56.395 1.00 43.28 402 GLN A O 1
ATOM 3118 N N . ALA A 1 403 ? -20.902 0.722 57.919 1.00 40.31 403 ALA A N 1
ATOM 3119 C CA . ALA A 1 403 ? -19.997 1.715 58.459 1.00 40.31 403 ALA A CA 1
ATOM 3120 C C . ALA A 1 403 ? -19.562 1.267 59.863 1.00 40.31 403 ALA A C 1
ATOM 3122 O O . ALA A 1 403 ? -20.425 1.024 60.698 1.00 40.31 403 ALA A O 1
ATOM 3123 N N . THR A 1 404 ? -18.248 1.203 60.104 1.00 42.31 404 THR A N 1
ATOM 3124 C CA . THR A 1 404 ? -17.542 1.446 61.389 1.00 42.31 404 THR A CA 1
ATOM 3125 C C . THR A 1 404 ? -16.038 1.373 61.086 1.00 42.31 404 THR A C 1
ATOM 3127 O O . THR A 1 404 ? -15.568 0.351 60.607 1.00 42.31 404 THR A O 1
ATOM 3130 N N . GLN A 1 405 ? -15.338 2.509 61.047 1.00 41.25 405 GLN A N 1
ATOM 3131 C CA . GLN A 1 405 ? -14.559 3.127 62.138 1.00 41.25 405 GLN A CA 1
ATOM 3132 C C . GLN A 1 405 ? -13.066 2.733 62.128 1.00 41.25 405 GLN A C 1
ATOM 3134 O O . GLN A 1 405 ? -12.711 1.601 62.419 1.00 41.25 405 GLN A O 1
ATOM 3139 N N . SER A 1 406 ? -12.242 3.731 61.775 1.00 40.84 406 SER A N 1
ATOM 3140 C CA . SER A 1 406 ? -10.999 4.170 62.444 1.00 40.84 406 SER A CA 1
ATOM 3141 C C . SER A 1 406 ? -10.095 3.133 63.125 1.00 40.84 406 SER A C 1
ATOM 3143 O O . SER A 1 406 ? -10.422 2.678 64.216 1.00 40.84 406 SER A O 1
ATOM 3145 N N . GLU A 1 407 ? -8.903 2.920 62.557 1.00 44.34 407 GLU A N 1
ATOM 3146 C CA . GLU A 1 407 ? -7.594 3.399 63.060 1.00 44.34 407 GLU A CA 1
ATOM 3147 C C . GLU A 1 407 ? -6.544 3.370 61.938 1.00 44.34 407 GLU A C 1
ATOM 3149 O O . GLU A 1 407 ? -6.630 2.466 61.072 1.00 44.34 407 GLU A O 1
#

Solvent-accessible surface area (backbone atoms only — not comparable to full-atom values): 25654 Å² total; per-residue (Å²): 137,83,82,78,82,78,82,76,83,72,76,52,55,61,52,73,44,71,44,21,34,39,33,58,43,76,63,90,41,66,46,98,86,68,45,71,26,23,29,41,37,44,36,30,37,91,96,47,80,53,19,40,39,58,55,59,52,82,80,50,90,71,80,41,57,35,87,71,65,36,81,62,19,47,77,52,41,47,30,16,33,33,39,42,17,76,46,42,32,36,28,39,45,33,44,34,60,49,41,53,20,44,46,22,29,34,41,41,31,51,11,49,38,56,90,61,33,80,42,40,46,30,20,31,24,52,13,28,34,26,32,33,44,29,34,26,38,75,42,76,65,57,91,55,21,22,63,78,53,31,6,60,77,46,24,82,32,48,25,42,54,66,89,64,97,79,77,71,86,61,71,92,58,49,48,44,26,94,38,61,63,56,46,28,54,60,47,42,53,45,51,77,70,55,94,70,85,44,78,45,44,35,33,33,37,63,28,37,35,38,42,36,66,41,68,70,51,87,82,44,45,71,73,69,80,68,47,76,30,46,52,74,38,70,46,57,43,78,66,80,59,65,48,43,88,70,42,44,82,69,28,32,29,36,92,87,68,53,74,42,55,74,43,35,80,45,64,31,82,55,69,58,48,73,44,76,49,55,34,29,48,38,75,43,71,63,81,80,77,75,77,78,83,80,83,82,87,84,89,84,89,83,82,89,80,89,80,90,81,88,81,85,82,91,80,88,81,89,88,88,89,83,90,88,87,89,85,90,86,84,89,85,87,86,84,90,84,90,82,81,90,81,85,87,81,84,77,85,84,84,80,87,82,88,85,88,82,89,83,89,82,85,89,87,88,87,78,88,82,87,86,81,88,82,88,84,84,88,89,83,90,85,91,85,83,86,84,88,85,84,88,84,88,85,82,87,91,84,81,88,87,83,88,82,81,90,135

Foldseek 3Di:
DDPDPDDDPDQDQWDDAFQKIWGWAFPPDADPVRDTATEIEIEGDPPDQATEGDQQCPPPPDDSAPPCRPPSNPVHLCRYQEYDADGAYEYQALALVSAQSQNHAEYAHQNYHDVNHPYLACSPHNQQNHFKYKYKLLDADDPRNRVCNHNVVPADWKWWQDDDPPPDPDVVRIWIDPDVVSVRVVSVVSSVPDPDTDMTMMGHHWAKEKEAEAAQDDQKDFHDDIDMATAFDKFFDAADGIDHPQKDWDAWAWPVGDTDHGRGIDHHHDRTHHYYIYIYIDIDGDDPPPPPDDDDDDDDDDDDDDDDDDDDDDDDDDDDDDDDDDDDDDDDDDDDDDDDDDDDDDDDDDDDDDDDDDDDDDDDDDDDDDDDDDDDDDDDDDDDDDDDDDDDDDDDDDDDDDDDDDD